Protein AF-A0A9W4VS08-F1 (afdb_monomer)

Mean predicted aligned error: 12.6 Å

Foldseek 3Di:
DFLFAWAFFDLQQFEIEWRLCVVQVLVVFAFQQVLQAEEEEEEQAAAPVQPQAPVVLEEEDAAPQRGDNNHGLFWLSNQLVFQQERAPDGHGYAHSRHRHRYYGHRQHHVVGGRHPDDVLVSLVVCVVVVHQEYFELDWDQDDDPSNLVSLVVSQVVQHAYEYEQWFQQEQRGTPPQQRLSYAYEFEDASNQHGDSRTHQHAQWDDDDPPTDGDLSRFHAAYTHFAFTKGFTHFLPDKAKWKDFPNHTFDKGWEDAFDKDKAFEDEPEQQQAADLVQARHEYEHEPDDDAPLSSLVSSVVSNHQEYEYEYPDADWDDHYNDPPRPHHHTYIIHGNVCSVVRNPTTMMIMGIGTDRMGTGGGSSSRRSNLRSLLSSLCSLQVVAGNVLSSVLQLLQADDDDPQAAHSRGGSHYGHSVSSSVQCVVQNSCSPPPPDDHPRPDDFAKAKDWDWDDDPQKIKIKMFIDRAPAQWKFKDKPNHTPDIGGPPRIDMDIDPDNDWDKIWMKIAHPPDPPRIHDIDIDTD

Structure (mmCIF, N/CA/C/O backbone):
data_AF-A0A9W4VS08-F1
#
_entry.id   AF-A0A9W4VS08-F1
#
loop_
_atom_site.group_PDB
_atom_site.id
_atom_site.type_symbol
_atom_site.label_atom_id
_atom_site.label_alt_id
_atom_site.label_comp_id
_atom_site.label_asym_id
_atom_site.label_entity_id
_atom_site.label_seq_id
_atom_site.pdbx_PDB_ins_code
_atom_site.Cartn_x
_atom_site.Cartn_y
_atom_site.Cartn_z
_atom_site.occupancy
_atom_site.B_iso_or_equiv
_atom_site.auth_seq_id
_atom_site.auth_comp_id
_atom_site.auth_asym_id
_atom_site.auth_atom_id
_atom_site.pdbx_PDB_model_num
ATOM 1 N N . MET A 1 1 ? -21.863 3.781 1.603 1.00 60.03 1 MET A N 1
ATOM 2 C CA . MET A 1 1 ? -21.150 2.502 1.365 1.00 60.03 1 MET A CA 1
ATOM 3 C C . MET A 1 1 ? -20.164 2.673 0.232 1.00 60.03 1 MET A C 1
ATOM 5 O O . MET A 1 1 ? -20.577 3.077 -0.853 1.00 60.03 1 MET A O 1
ATOM 9 N N . SER A 1 2 ? -18.890 2.411 0.512 1.00 78.00 2 SER A N 1
ATOM 10 C CA . SER A 1 2 ? -17.840 2.399 -0.500 1.00 78.00 2 SER A CA 1
ATOM 11 C C . SER A 1 2 ? -17.937 1.180 -1.417 1.00 78.00 2 SER A C 1
ATOM 13 O O . SER A 1 2 ? -18.624 0.212 -1.081 1.00 78.00 2 SER A O 1
ATOM 15 N N . LEU A 1 3 ? -17.267 1.229 -2.576 1.00 88.44 3 LEU A N 1
ATOM 16 C CA . LEU A 1 3 ? -17.228 0.095 -3.513 1.00 88.44 3 LEU A CA 1
ATOM 17 C C . LEU A 1 3 ? -16.500 -1.115 -2.915 1.00 88.44 3 LEU A C 1
ATOM 19 O O . LEU A 1 3 ? -16.942 -2.245 -3.107 1.00 88.44 3 LEU A O 1
ATOM 23 N N . PHE A 1 4 ? -15.428 -0.865 -2.163 1.00 93.38 4 PHE A N 1
ATOM 24 C CA . PHE A 1 4 ? -14.648 -1.871 -1.446 1.00 93.38 4 PHE A CA 1
ATOM 25 C C . PHE A 1 4 ? -14.552 -1.502 0.037 1.00 93.38 4 PHE A C 1
ATOM 27 O O . PHE A 1 4 ? -14.602 -0.326 0.398 1.00 93.38 4 PHE A O 1
ATOM 34 N N . ASN A 1 5 ? -14.461 -2.506 0.905 1.00 90.19 5 ASN A N 1
ATOM 35 C CA . ASN A 1 5 ? -14.349 -2.338 2.353 1.00 90.19 5 ASN A CA 1
ATOM 36 C C . ASN A 1 5 ? -13.369 -3.383 2.887 1.00 90.19 5 ASN A C 1
ATOM 38 O O . ASN A 1 5 ? -13.248 -4.454 2.291 1.00 90.19 5 ASN A O 1
ATOM 42 N N . ASP A 1 6 ? -12.705 -3.067 3.995 1.00 91.56 6 ASP A N 1
ATOM 43 C CA . ASP A 1 6 ? -11.982 -4.069 4.774 1.00 91.56 6 ASP A CA 1
ATOM 44 C C . ASP A 1 6 ? -12.975 -5.092 5.342 1.00 91.56 6 ASP A C 1
ATOM 46 O O . ASP A 1 6 ? -14.155 -4.776 5.562 1.00 91.56 6 ASP A O 1
ATOM 50 N N . ASP A 1 7 ? -12.500 -6.302 5.633 1.00 92.56 7 ASP A N 1
ATOM 51 C CA . ASP A 1 7 ? -13.274 -7.224 6.459 1.00 92.56 7 ASP A CA 1
ATOM 52 C C . ASP A 1 7 ? -13.572 -6.581 7.823 1.00 92.56 7 ASP A C 1
ATOM 54 O O . ASP A 1 7 ? -12.750 -5.885 8.419 1.00 92.56 7 ASP A O 1
ATOM 58 N N . VAL A 1 8 ? -14.767 -6.824 8.355 1.00 84.88 8 VAL A N 1
ATOM 59 C CA . VAL A 1 8 ? -15.157 -6.246 9.644 1.00 84.88 8 VAL A CA 1
ATOM 60 C C . VAL A 1 8 ? -14.539 -7.054 10.786 1.00 84.88 8 VAL A C 1
ATOM 62 O O . VAL A 1 8 ? -14.750 -8.266 10.882 1.00 84.88 8 VAL A O 1
ATOM 65 N N . GLY A 1 9 ? -13.848 -6.386 11.714 1.00 83.31 9 GLY A N 1
ATOM 66 C CA . GLY A 1 9 ? -13.421 -6.989 12.977 1.00 83.31 9 GLY A CA 1
ATOM 67 C C . GLY A 1 9 ? -12.173 -6.373 13.602 1.00 83.31 9 GLY A C 1
ATOM 68 O O . GLY A 1 9 ? -11.924 -5.182 13.464 1.00 83.31 9 GLY A O 1
ATOM 69 N N . ASP A 1 10 ? -11.427 -7.194 14.347 1.00 82.50 10 ASP A N 1
ATOM 70 C CA . ASP A 1 10 ? -10.246 -6.794 15.120 1.00 82.50 10 ASP A CA 1
ATOM 71 C C . ASP A 1 10 ? -9.014 -7.584 14.657 1.00 82.50 10 ASP A C 1
ATOM 73 O O . ASP A 1 10 ? -8.906 -8.782 14.938 1.00 82.50 10 ASP A O 1
ATOM 77 N N . ALA A 1 11 ? -8.081 -6.910 13.979 1.00 88.50 11 ALA A N 1
ATOM 78 C CA . ALA A 1 11 ? -6.845 -7.509 13.467 1.00 88.50 11 ALA A CA 1
ATOM 79 C C . ALA A 1 11 ? -5.962 -8.111 14.584 1.00 88.50 11 ALA A C 1
ATOM 81 O O . ALA A 1 11 ? -5.184 -9.034 14.353 1.00 88.50 11 ALA A O 1
ATOM 82 N N . MET A 1 12 ? -6.123 -7.670 15.837 1.00 87.44 12 MET A N 1
ATOM 83 C CA . MET A 1 12 ? -5.418 -8.269 16.977 1.00 87.44 12 MET A CA 1
ATOM 84 C C . MET A 1 12 ? -5.967 -9.651 17.373 1.00 87.44 12 MET A C 1
ATOM 86 O O . MET A 1 12 ? -5.356 -10.335 18.194 1.00 87.44 12 MET A O 1
ATOM 90 N N . GLN A 1 13 ? -7.126 -10.061 16.846 1.00 87.31 13 GLN A N 1
ATOM 91 C CA . GLN A 1 13 ? -7.829 -11.289 17.250 1.00 87.31 13 GLN A CA 1
ATOM 92 C C . GLN A 1 13 ? -8.121 -12.245 16.094 1.00 87.31 13 GLN A C 1
ATOM 94 O O . GLN A 1 13 ? -8.265 -13.446 16.322 1.00 87.31 13 GLN A O 1
ATOM 99 N N . GLN A 1 14 ? -8.243 -11.721 14.879 1.00 91.88 14 GLN A N 1
ATOM 100 C CA . GLN A 1 14 ? -8.526 -12.484 13.671 1.00 91.88 14 GLN A CA 1
ATOM 101 C C . GLN A 1 14 ? -7.881 -11.805 12.469 1.00 91.88 14 GLN A C 1
ATOM 103 O O . GLN A 1 14 ? -7.482 -10.648 12.553 1.00 91.88 14 GLN A O 1
ATOM 108 N N . GLN A 1 15 ? -7.825 -12.512 11.350 1.00 96.50 15 GLN A N 1
ATOM 109 C CA . GLN A 1 15 ? -7.377 -11.929 10.097 1.00 96.50 15 GLN A CA 1
ATOM 110 C C . GLN A 1 15 ? -8.439 -11.013 9.494 1.00 96.50 15 GLN A C 1
ATOM 112 O O . GLN A 1 15 ? -9.622 -11.358 9.459 1.00 96.50 15 GLN A O 1
ATOM 117 N N . ILE A 1 16 ? -7.988 -9.861 9.014 1.00 95.75 16 ILE A N 1
ATOM 118 C CA . ILE A 1 16 ? -8.778 -8.859 8.312 1.00 95.75 16 ILE A CA 1
ATOM 119 C C . ILE A 1 16 ? -8.177 -8.668 6.927 1.00 95.75 16 ILE A C 1
ATOM 121 O O . ILE A 1 16 ? -7.007 -8.308 6.803 1.00 95.75 16 ILE A O 1
ATOM 125 N N . THR A 1 17 ? -8.970 -8.875 5.879 1.00 97.88 17 THR A N 1
ATOM 126 C CA . THR A 1 17 ? -8.552 -8.563 4.510 1.00 97.88 17 THR A CA 1
ATOM 127 C C . THR A 1 17 ? -8.746 -7.071 4.239 1.00 97.88 17 THR A C 1
ATOM 129 O O . THR A 1 17 ? -9.891 -6.611 4.271 1.00 97.88 17 THR A O 1
ATOM 132 N N . PRO A 1 18 ? -7.682 -6.288 3.967 1.00 97.69 18 PRO A N 1
ATOM 133 C CA . PRO A 1 18 ? -7.829 -4.878 3.616 1.00 97.69 18 PRO A CA 1
ATOM 134 C C . PRO A 1 18 ? -8.528 -4.699 2.260 1.00 97.69 18 PRO A C 1
ATOM 136 O O . PRO A 1 18 ? -8.316 -5.483 1.334 1.00 97.69 18 PRO A O 1
ATOM 139 N N . TYR A 1 19 ? -9.290 -3.619 2.084 1.00 97.50 19 TYR A N 1
ATOM 140 C CA . TYR A 1 19 ? -10.100 -3.354 0.889 1.00 97.50 19 TYR A CA 1
ATOM 141 C C . TYR A 1 19 ? -9.276 -3.385 -0.400 1.00 97.50 19 TYR A C 1
ATOM 143 O O . TYR A 1 19 ? -9.783 -3.759 -1.458 1.00 97.50 19 TYR A O 1
ATOM 151 N N . ALA A 1 20 ? -8.010 -2.964 -0.318 1.00 97.62 20 ALA A N 1
ATOM 152 C CA . ALA A 1 20 ? -7.111 -2.864 -1.457 1.00 97.62 20 ALA A CA 1
ATOM 153 C C . ALA A 1 20 ? -6.804 -4.244 -2.065 1.00 97.62 20 ALA A C 1
ATOM 155 O O . ALA A 1 20 ? -6.553 -4.323 -3.267 1.00 97.62 20 ALA A O 1
ATOM 156 N N . VAL A 1 21 ? -6.894 -5.325 -1.278 1.00 98.69 21 VAL A N 1
ATOM 157 C CA . VAL A 1 21 ? -6.767 -6.713 -1.751 1.00 98.69 21 VAL A CA 1
ATOM 158 C C . VAL A 1 21 ? -7.914 -7.041 -2.709 1.00 98.69 21 VAL A C 1
ATOM 160 O O . VAL A 1 21 ? -7.668 -7.420 -3.853 1.00 98.69 21 VAL A O 1
ATOM 163 N N . TYR A 1 22 ? -9.159 -6.780 -2.297 1.00 98.50 22 TYR A N 1
ATOM 164 C CA . TYR A 1 22 ? -10.343 -6.976 -3.141 1.00 98.50 22 TYR A CA 1
ATOM 165 C C . TYR A 1 22 ? -10.360 -6.031 -4.347 1.00 98.50 22 TYR A C 1
ATOM 167 O O . TYR A 1 22 ? -10.652 -6.435 -5.474 1.00 98.50 22 TYR A O 1
ATOM 175 N N . GLN A 1 23 ? -10.026 -4.754 -4.129 1.00 98.50 23 GLN A N 1
ATOM 176 C CA . GLN A 1 23 ? -9.998 -3.748 -5.188 1.00 98.50 23 GLN A CA 1
ATOM 177 C C . GLN A 1 23 ? -9.022 -4.137 -6.296 1.00 98.50 23 GLN A C 1
ATOM 179 O O . GLN A 1 23 ? -9.321 -3.908 -7.464 1.00 98.50 23 GLN A O 1
ATOM 184 N N . SER A 1 24 ? -7.876 -4.719 -5.956 1.00 98.62 24 SER A N 1
ATOM 185 C CA . SER A 1 24 ? -6.858 -5.127 -6.925 1.00 98.62 24 SER A CA 1
ATOM 186 C C . SER A 1 24 ? -6.995 -6.578 -7.393 1.00 98.62 24 SER A C 1
ATOM 188 O O . SER A 1 24 ? -6.150 -7.032 -8.156 1.00 98.62 24 SER A O 1
ATOM 190 N N . GLN A 1 25 ? -8.060 -7.294 -7.003 1.00 98.69 25 GLN A N 1
ATOM 191 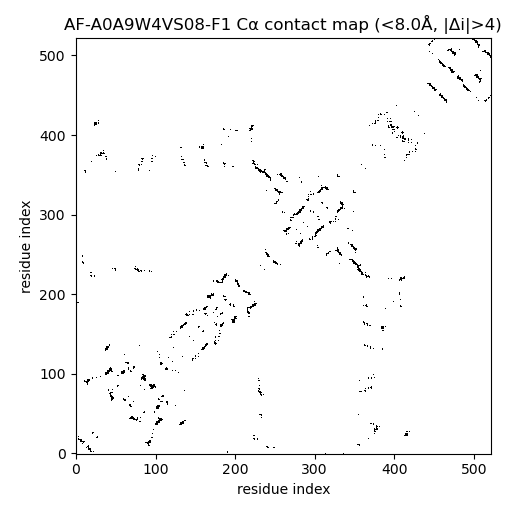C CA . GLN A 1 25 ? -8.285 -8.715 -7.322 1.00 98.69 25 GLN A CA 1
ATOM 192 C C . GLN A 1 25 ? -7.148 -9.644 -6.851 1.00 98.69 25 GLN A C 1
ATOM 194 O O . GLN A 1 25 ? -6.909 -10.697 -7.444 1.00 98.69 25 GLN A O 1
ATOM 199 N N . VAL A 1 26 ? -6.411 -9.259 -5.809 1.00 98.69 26 VAL A N 1
ATOM 200 C CA . VAL A 1 26 ? -5.336 -10.089 -5.245 1.00 98.69 26 VAL A CA 1
ATOM 201 C C . VAL A 1 26 ? -5.892 -11.379 -4.650 1.00 98.69 26 VAL A C 1
ATOM 203 O O . VAL A 1 26 ? -5.284 -12.433 -4.797 1.00 98.69 26 VAL A O 1
ATOM 206 N N . ASP A 1 27 ? -7.089 -11.326 -4.065 1.00 98.25 27 ASP A N 1
ATOM 207 C CA . ASP A 1 27 ? -7.815 -12.470 -3.502 1.00 98.25 27 ASP A CA 1
ATOM 208 C C . ASP A 1 27 ? -8.163 -13.563 -4.534 1.00 98.25 27 ASP A C 1
ATOM 210 O O . ASP A 1 27 ? -8.612 -14.651 -4.171 1.00 98.25 27 ASP A O 1
ATOM 214 N N . GLN A 1 28 ? -7.948 -13.294 -5.824 1.00 98.44 28 GLN A N 1
ATOM 215 C CA . GLN A 1 28 ? -8.255 -14.199 -6.932 1.00 98.44 28 GLN A CA 1
ATOM 216 C C . GLN A 1 28 ? -7.013 -14.895 -7.507 1.00 98.44 28 GLN A C 1
ATOM 218 O O . GLN A 1 28 ? -7.155 -15.772 -8.360 1.00 98.44 28 GLN A O 1
ATOM 223 N N . VAL A 1 29 ? -5.808 -14.551 -7.037 1.00 98.00 29 VAL A N 1
ATOM 224 C CA . VAL A 1 29 ? -4.538 -15.148 -7.478 1.00 98.00 29 VAL A CA 1
ATOM 225 C C . VAL A 1 29 ? -3.816 -15.745 -6.276 1.00 98.00 29 VAL A C 1
ATOM 227 O O . VAL A 1 29 ? -3.677 -15.120 -5.231 1.00 98.00 29 VAL A O 1
ATOM 230 N N . THR A 1 30 ? -3.337 -16.981 -6.408 1.00 97.62 30 THR A N 1
ATOM 231 C CA . THR A 1 30 ? -2.544 -17.623 -5.350 1.00 97.62 30 THR A CA 1
ATOM 232 C C . THR A 1 30 ? -1.070 -17.262 -5.505 1.00 97.62 30 THR A C 1
ATOM 234 O O . THR A 1 30 ? -0.529 -17.344 -6.605 1.00 97.62 30 THR A O 1
ATOM 237 N N . PHE A 1 31 ? -0.410 -16.906 -4.403 1.00 98.12 31 PHE A N 1
ATOM 238 C CA . PHE A 1 31 ? 1.036 -16.685 -4.377 1.00 98.12 31 PHE A CA 1
ATOM 239 C C . PHE A 1 31 ? 1.806 -18.011 -4.395 1.00 98.12 31 PHE A C 1
ATOM 241 O O . PHE A 1 31 ? 1.616 -18.849 -3.509 1.00 98.12 31 PHE A O 1
ATOM 248 N N . ASP A 1 32 ? 2.719 -18.194 -5.355 1.00 97.50 32 ASP A N 1
ATOM 249 C CA . ASP A 1 32 ? 3.652 -19.324 -5.333 1.00 97.50 32 ASP A CA 1
ATOM 250 C C . ASP A 1 32 ? 4.891 -18.992 -4.493 1.00 97.50 32 ASP A C 1
ATOM 252 O O . ASP A 1 32 ? 5.903 -18.471 -4.972 1.00 97.50 32 ASP A O 1
ATOM 256 N N . ALA A 1 33 ? 4.846 -19.373 -3.216 1.00 94.00 33 ALA A N 1
ATOM 257 C CA . ALA A 1 33 ? 5.967 -19.211 -2.293 1.00 94.00 33 ALA A CA 1
ATOM 258 C C . ALA A 1 33 ? 7.251 -19.960 -2.724 1.00 94.00 33 ALA A C 1
ATOM 260 O O . ALA A 1 33 ? 8.330 -19.668 -2.205 1.00 94.00 33 ALA A O 1
ATOM 261 N N . ASN A 1 34 ? 7.172 -20.914 -3.664 1.00 95.19 34 ASN A N 1
ATOM 262 C CA . ASN A 1 34 ? 8.332 -21.661 -4.163 1.00 95.19 34 ASN A CA 1
ATOM 263 C C . ASN A 1 34 ? 9.022 -20.984 -5.354 1.00 95.19 34 ASN A C 1
ATOM 265 O O . ASN A 1 34 ? 10.136 -21.381 -5.701 1.00 95.19 34 ASN A O 1
ATOM 269 N N . ALA A 1 35 ? 8.410 -19.957 -5.950 1.00 96.06 35 ALA A N 1
ATOM 270 C CA . ALA A 1 35 ? 8.969 -19.225 -7.086 1.00 96.06 35 ALA A CA 1
ATOM 271 C C . ALA A 1 35 ? 10.207 -18.384 -6.719 1.00 96.06 35 ALA A C 1
ATOM 273 O O . ALA A 1 35 ? 10.909 -17.880 -7.593 1.00 96.06 35 ALA A O 1
ATOM 274 N N . GLY A 1 36 ? 10.495 -18.230 -5.421 1.00 95.12 36 GLY A N 1
ATOM 275 C CA . GLY A 1 36 ? 11.687 -17.536 -4.936 1.00 95.12 36 GLY A CA 1
ATOM 276 C C . GLY A 1 36 ? 11.637 -16.017 -5.100 1.00 95.12 36 GLY A C 1
ATOM 277 O O . GLY A 1 36 ? 12.691 -15.384 -5.077 1.00 95.12 36 GLY A O 1
ATOM 278 N N . MET A 1 37 ? 10.439 -15.438 -5.249 1.00 98.25 37 MET A N 1
ATOM 279 C CA . MET A 1 37 ? 10.257 -13.988 -5.327 1.00 98.25 37 MET A CA 1
ATOM 280 C C . MET A 1 37 ? 10.727 -13.304 -4.045 1.00 98.25 37 MET A C 1
ATOM 282 O O . MET A 1 37 ? 10.382 -13.723 -2.936 1.00 98.25 37 MET A O 1
ATOM 286 N N . LYS A 1 38 ? 11.503 -12.229 -4.207 1.00 98.75 38 LYS A N 1
ATOM 287 C CA . LYS A 1 38 ? 11.996 -11.405 -3.104 1.00 98.75 38 LYS A CA 1
ATOM 288 C C . LYS A 1 38 ? 11.805 -9.916 -3.372 1.00 98.75 38 LYS A C 1
ATOM 290 O O . LYS A 1 38 ? 12.261 -9.400 -4.395 1.00 98.75 38 LYS A O 1
ATOM 295 N N . VAL A 1 39 ? 11.211 -9.219 -2.405 1.00 98.94 39 VAL A N 1
ATOM 296 C CA . VAL A 1 39 ? 11.012 -7.764 -2.435 1.00 98.94 39 VAL A CA 1
ATOM 297 C C . VAL A 1 39 ? 11.996 -7.080 -1.487 1.00 98.94 39 VAL A C 1
ATOM 299 O O . VAL A 1 39 ? 12.023 -7.352 -0.290 1.00 98.94 39 VAL A O 1
ATOM 302 N N . CYS A 1 40 ? 12.820 -6.179 -2.008 1.00 98.88 40 CYS A N 1
ATOM 303 C CA . CYS A 1 40 ? 13.625 -5.286 -1.190 1.00 98.88 40 CYS A CA 1
ATOM 304 C C . CYS A 1 40 ? 12.812 -4.044 -0.817 1.00 98.88 40 CYS A C 1
ATOM 306 O O . CYS A 1 40 ? 12.297 -3.362 -1.703 1.00 98.88 40 CYS A O 1
ATOM 308 N N . VAL A 1 41 ? 12.715 -3.738 0.474 1.00 98.81 41 VAL A N 1
ATOM 309 C CA . VAL A 1 41 ? 11.967 -2.589 0.999 1.00 98.81 41 VAL A CA 1
ATOM 310 C C . VAL A 1 41 ? 12.961 -1.565 1.531 1.00 98.81 41 VAL A C 1
ATOM 312 O O . VAL A 1 41 ? 13.648 -1.821 2.522 1.00 98.81 41 VAL A O 1
ATOM 315 N N . ILE A 1 42 ? 13.048 -0.412 0.867 1.00 98.31 42 ILE A N 1
ATOM 316 C CA . ILE A 1 42 ? 13.908 0.704 1.279 1.00 98.31 42 ILE A CA 1
ATOM 317 C C . ILE A 1 42 ? 13.033 1.731 2.004 1.00 98.31 42 ILE A C 1
ATOM 319 O O . ILE A 1 42 ? 12.321 2.500 1.359 1.00 98.31 42 ILE A O 1
ATOM 323 N N . ASP A 1 43 ? 13.057 1.731 3.339 1.00 97.69 43 ASP A N 1
ATOM 324 C CA . ASP A 1 43 ? 12.117 2.522 4.150 1.00 97.69 43 ASP A CA 1
ATOM 325 C C . ASP A 1 43 ? 12.648 2.809 5.578 1.00 97.69 43 ASP A C 1
ATOM 327 O O . ASP A 1 43 ? 13.855 2.910 5.793 1.00 97.69 43 ASP A O 1
ATOM 331 N N . SER A 1 44 ? 11.783 2.972 6.579 1.00 96.31 44 SER A N 1
ATOM 332 C CA . SER A 1 44 ? 12.117 3.245 7.979 1.00 96.31 44 SER A CA 1
ATOM 333 C C . SER A 1 44 ? 12.355 1.984 8.812 1.00 96.31 44 SER A C 1
ATOM 335 O O . SER A 1 44 ? 12.329 2.054 10.036 1.00 96.31 44 SER A O 1
ATOM 337 N N . GLY A 1 45 ? 12.620 0.836 8.187 1.00 96.25 45 GLY A N 1
ATOM 338 C CA . GLY A 1 45 ? 12.841 -0.434 8.886 1.00 96.25 45 GLY A CA 1
ATOM 339 C C . GLY A 1 45 ? 11.544 -1.160 9.244 1.00 96.25 45 GLY A C 1
ATOM 340 O O . GLY A 1 45 ? 10.443 -0.662 9.006 1.00 96.25 45 GLY A O 1
ATOM 341 N N . LEU A 1 46 ? 11.687 -2.357 9.808 1.00 97.25 46 LEU A N 1
ATOM 342 C CA . LEU A 1 46 ? 10.585 -3.274 10.092 1.00 97.25 46 LEU A CA 1
ATOM 343 C C . LEU A 1 46 ? 10.612 -3.697 11.560 1.00 97.25 46 LEU A C 1
ATOM 345 O O . LEU A 1 46 ? 11.633 -4.187 12.017 1.00 97.25 46 LEU A O 1
ATOM 349 N N . ASP A 1 47 ? 9.514 -3.540 12.295 1.00 95.56 47 ASP A N 1
ATOM 350 C CA . ASP A 1 47 ? 9.458 -3.936 13.704 1.00 95.56 47 ASP A CA 1
ATOM 351 C C . ASP A 1 47 ? 9.492 -5.463 13.891 1.00 95.56 47 ASP A C 1
ATOM 353 O O . ASP A 1 47 ? 8.502 -6.144 13.626 1.00 95.56 47 ASP A O 1
ATOM 357 N N . SER A 1 48 ? 10.609 -5.984 14.418 1.00 94.75 48 SER A N 1
ATOM 358 C CA . SER A 1 48 ? 10.800 -7.405 14.771 1.00 94.75 48 SER A CA 1
ATOM 359 C C . SER A 1 48 ? 9.790 -8.009 15.738 1.00 94.75 48 SER A C 1
ATOM 361 O O . SER A 1 48 ? 9.690 -9.234 15.822 1.00 94.75 48 SER A O 1
ATOM 363 N N . SER A 1 49 ? 9.058 -7.181 16.478 1.00 92.12 49 SER A N 1
ATOM 364 C CA . SER A 1 49 ? 8.053 -7.663 17.420 1.00 92.12 49 SER A CA 1
ATOM 365 C C . SER A 1 49 ? 6.698 -7.967 16.779 1.00 92.12 49 SER A C 1
ATOM 367 O O . SER A 1 49 ? 5.904 -8.680 17.394 1.00 92.12 49 SER A O 1
ATOM 369 N N . ASN A 1 50 ? 6.439 -7.490 15.554 1.00 92.50 50 ASN A N 1
ATOM 370 C CA . ASN A 1 50 ? 5.153 -7.704 14.898 1.00 92.50 50 ASN A CA 1
ATOM 371 C C . ASN A 1 50 ? 4.973 -9.198 14.522 1.00 92.50 50 ASN A C 1
ATOM 373 O O . ASN A 1 50 ? 5.837 -9.773 13.840 1.00 92.50 50 ASN A O 1
ATOM 377 N N . PRO A 1 51 ? 3.883 -9.852 14.973 1.00 92.38 51 PRO A N 1
ATOM 378 C CA . PRO A 1 51 ? 3.692 -11.293 14.810 1.00 92.38 51 PRO A CA 1
ATOM 379 C C . PRO A 1 51 ? 3.242 -11.702 13.403 1.00 92.38 51 PRO A C 1
ATOM 381 O O . PRO A 1 51 ? 3.241 -12.895 13.104 1.00 92.38 51 PRO A O 1
ATOM 384 N N . ASP A 1 52 ? 2.872 -10.748 12.547 1.00 96.62 52 ASP A N 1
ATOM 385 C CA . ASP A 1 52 ? 2.170 -11.016 11.291 1.00 96.62 52 ASP A CA 1
ATOM 386 C C . ASP A 1 52 ? 3.096 -11.366 10.112 1.00 96.62 52 ASP A C 1
ATOM 388 O O . ASP A 1 52 ? 2.682 -11.465 8.960 1.00 96.62 52 ASP A O 1
ATOM 392 N N . PHE A 1 53 ? 4.386 -11.575 10.385 1.00 97.31 53 PHE A N 1
ATOM 393 C CA . PHE A 1 53 ? 5.402 -11.863 9.375 1.00 97.31 53 PHE A CA 1
ATOM 394 C C . PHE A 1 53 ? 6.002 -13.265 9.515 1.00 97.31 53 PHE A C 1
ATOM 396 O O . PHE A 1 53 ? 6.282 -13.757 10.611 1.00 97.31 53 PHE A O 1
ATOM 403 N N . ILE A 1 54 ? 6.336 -13.883 8.376 1.00 96.50 54 ILE A N 1
ATOM 404 C CA . ILE A 1 54 ? 7.179 -15.088 8.333 1.00 96.50 54 ILE A CA 1
ATOM 405 C C . ILE A 1 54 ? 8.648 -14.664 8.445 1.00 96.50 54 ILE A C 1
ATOM 407 O O . ILE A 1 54 ? 9.377 -14.592 7.456 1.00 96.50 54 ILE A O 1
ATOM 411 N N . TRP A 1 55 ? 9.106 -14.398 9.668 1.00 96.75 55 TRP A N 1
ATOM 412 C CA . TRP A 1 55 ? 10.451 -13.871 9.946 1.00 96.75 55 TRP A CA 1
ATOM 413 C C . TRP A 1 55 ? 11.611 -14.689 9.360 1.00 96.75 55 TRP A C 1
ATOM 415 O O . TRP A 1 55 ? 12.659 -14.131 9.049 1.00 96.75 55 TRP A O 1
ATOM 425 N N . GLY A 1 56 ? 11.428 -15.996 9.145 1.00 96.88 56 GLY A N 1
ATOM 426 C CA . GLY A 1 56 ? 12.427 -16.848 8.486 1.00 96.88 56 GLY A CA 1
ATOM 427 C C . GLY A 1 56 ? 12.721 -16.476 7.025 1.00 96.88 56 GLY A C 1
ATOM 428 O O . GLY A 1 56 ? 13.779 -16.842 6.516 1.00 96.88 56 GLY A O 1
ATOM 429 N N . ASN A 1 57 ? 11.822 -15.733 6.372 1.00 96.44 57 ASN A N 1
ATOM 430 C CA . ASN A 1 57 ? 11.947 -15.291 4.981 1.00 96.44 57 ASN A CA 1
ATOM 431 C C . ASN A 1 57 ? 12.459 -13.845 4.856 1.00 96.44 57 ASN A C 1
ATOM 433 O O . ASN A 1 57 ? 12.607 -13.344 3.738 1.00 96.44 57 ASN A O 1
ATOM 437 N N . ILE A 1 58 ? 12.714 -13.162 5.977 1.00 98.56 58 ILE A N 1
ATOM 438 C CA . ILE A 1 58 ? 13.069 -11.742 6.001 1.00 98.56 58 ILE A CA 1
ATOM 439 C C . ILE A 1 58 ? 14.528 -11.577 6.417 1.00 98.56 58 ILE A C 1
ATOM 441 O O . ILE A 1 58 ? 15.010 -12.156 7.388 1.00 98.56 58 ILE A O 1
ATOM 445 N N . THR A 1 59 ? 15.239 -10.756 5.657 1.00 98.69 59 THR A N 1
ATOM 446 C CA . THR A 1 59 ? 16.630 -10.371 5.912 1.00 98.69 59 THR A CA 1
ATOM 447 C C . THR A 1 59 ? 16.759 -8.853 5.833 1.00 98.69 59 THR A C 1
ATOM 449 O O . THR A 1 59 ? 15.799 -8.168 5.490 1.00 98.69 59 THR A O 1
ATOM 452 N N . GLY A 1 60 ? 17.936 -8.309 6.118 1.00 98.12 60 GLY A N 1
ATOM 453 C CA . GLY A 1 60 ? 18.206 -6.888 5.932 1.00 98.12 60 GLY A CA 1
ATOM 454 C C . GLY A 1 60 ? 19.639 -6.530 6.293 1.00 98.12 60 GLY A C 1
ATOM 455 O O . GLY A 1 60 ? 20.362 -7.345 6.878 1.00 98.12 60 GLY A O 1
ATOM 456 N N . ASP A 1 61 ? 20.020 -5.301 5.964 1.00 97.81 61 ASP A N 1
ATOM 457 C CA . ASP A 1 61 ? 21.332 -4.736 6.262 1.00 97.81 61 ASP A CA 1
ATOM 458 C C . ASP A 1 61 ? 21.225 -3.647 7.331 1.00 97.81 61 ASP A C 1
ATOM 460 O O . ASP A 1 61 ? 20.431 -2.710 7.229 1.00 97.81 61 ASP A O 1
ATOM 464 N N . ASN A 1 62 ? 22.056 -3.763 8.366 1.00 95.75 62 ASN A N 1
ATOM 465 C CA . ASN A 1 62 ? 22.192 -2.725 9.382 1.00 95.75 62 ASN A CA 1
ATOM 466 C C . ASN A 1 62 ? 23.038 -1.570 8.842 1.00 95.75 62 ASN A C 1
ATOM 468 O O . ASN A 1 62 ? 24.036 -1.794 8.156 1.00 95.75 62 ASN A O 1
ATOM 472 N N . ASP A 1 63 ? 22.714 -0.348 9.249 1.00 95.00 63 ASP A N 1
ATOM 473 C CA . ASP A 1 63 ? 23.500 0.836 8.914 1.00 95.00 63 ASP A CA 1
ATOM 474 C C . ASP A 1 63 ? 23.879 1.620 10.170 1.00 95.00 63 ASP A C 1
ATOM 476 O O . ASP A 1 63 ? 23.151 1.683 11.158 1.00 95.00 63 ASP A O 1
ATOM 480 N N . SER A 1 64 ? 25.051 2.248 10.139 1.00 91.75 64 SER A N 1
ATOM 481 C CA . SER A 1 64 ? 25.544 3.029 11.278 1.00 91.75 64 SER A CA 1
ATOM 482 C C . SER A 1 64 ? 24.710 4.282 11.573 1.00 91.75 64 SER A C 1
ATOM 484 O O . SER A 1 64 ? 24.726 4.759 12.707 1.00 91.75 64 SER A O 1
ATOM 486 N N . GLY A 1 65 ? 23.994 4.812 10.576 1.00 89.62 65 GLY A N 1
ATOM 487 C CA . GLY A 1 65 ? 23.136 5.984 10.709 1.00 89.62 65 GLY A CA 1
ATOM 488 C C . GLY A 1 65 ? 21.693 5.662 11.113 1.00 89.62 65 GLY A C 1
ATOM 489 O O . GLY A 1 65 ? 21.032 6.501 11.727 1.00 89.62 65 GLY A O 1
ATOM 490 N N . THR A 1 66 ? 21.207 4.445 10.843 1.00 91.56 66 THR A N 1
ATOM 491 C CA . THR A 1 66 ? 19.816 4.033 11.139 1.00 91.56 66 THR A CA 1
ATOM 492 C C . THR A 1 66 ? 19.667 2.856 12.106 1.00 91.56 66 THR A C 1
ATOM 494 O O . THR A 1 66 ? 18.556 2.537 12.539 1.00 91.56 66 THR A O 1
ATOM 497 N N . GLY A 1 67 ? 20.777 2.252 12.530 1.00 94.00 67 GLY A N 1
ATOM 498 C CA . GLY A 1 67 ? 20.786 1.136 13.468 1.00 94.00 67 GLY A CA 1
ATOM 499 C C . GLY A 1 67 ? 20.416 -0.183 12.797 1.00 94.00 67 GLY A C 1
ATOM 500 O O . GLY A 1 67 ? 20.823 -0.456 11.665 1.00 94.00 67 GLY A O 1
ATOM 501 N N . ASN A 1 68 ? 19.682 -1.035 13.519 1.00 96.94 68 ASN A N 1
ATOM 502 C CA . ASN A 1 68 ? 19.274 -2.318 12.964 1.00 96.94 68 ASN A CA 1
ATOM 503 C C . ASN A 1 68 ? 18.098 -2.161 11.995 1.00 96.94 68 ASN A C 1
ATOM 505 O O . ASN A 1 68 ? 17.185 -1.371 12.242 1.00 96.94 68 ASN A O 1
ATOM 509 N N . TRP A 1 69 ? 18.080 -2.961 10.927 1.00 97.00 69 TRP A N 1
ATOM 510 C CA . TRP A 1 69 ? 16.972 -2.969 9.959 1.00 97.00 69 TRP A CA 1
ATOM 511 C C . TRP A 1 69 ? 15.648 -3.467 10.560 1.00 97.00 69 TRP A C 1
ATOM 513 O O . TRP A 1 69 ? 14.576 -3.087 10.089 1.00 97.00 69 TRP A O 1
ATOM 523 N N . PHE A 1 70 ? 15.742 -4.302 11.599 1.00 95.56 70 PHE A N 1
ATOM 524 C CA . PHE A 1 70 ? 14.623 -4.925 12.311 1.00 95.56 70 PHE A CA 1
ATOM 525 C C . PHE A 1 70 ? 14.146 -4.123 13.543 1.00 95.56 70 PHE A C 1
ATOM 527 O O . PHE A 1 70 ? 13.298 -4.584 14.315 1.00 95.56 70 PHE A O 1
ATOM 534 N N . ASP A 1 71 ? 14.718 -2.932 13.739 1.00 92.94 71 ASP A N 1
ATOM 535 C CA . ASP A 1 71 ? 14.196 -1.923 14.653 1.00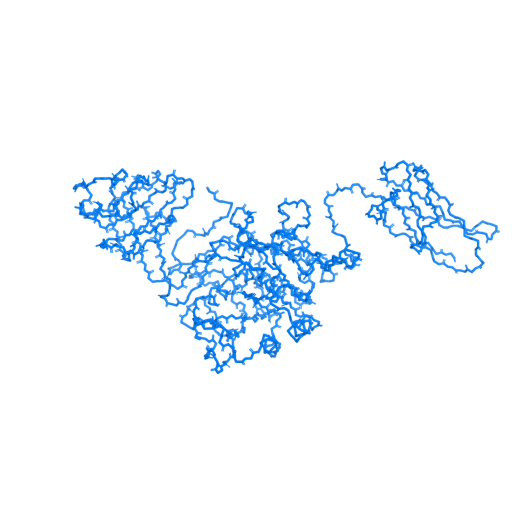 92.94 71 ASP A CA 1
ATOM 536 C C . ASP A 1 71 ? 13.415 -0.904 13.823 1.00 92.94 71 ASP A C 1
ATOM 538 O O . ASP A 1 71 ? 13.960 -0.322 12.874 1.00 92.94 71 ASP A O 1
ATOM 542 N N . ASN A 1 72 ? 12.166 -0.620 14.192 1.00 88.00 72 ASN A N 1
ATOM 543 C CA . ASN A 1 72 ? 11.409 0.419 13.505 1.00 88.00 72 ASN A CA 1
ATOM 544 C C . ASN A 1 72 ? 12.065 1.801 13.720 1.00 88.00 72 ASN A C 1
ATOM 546 O O . ASN A 1 72 ? 12.573 2.136 14.788 1.00 88.00 72 ASN A O 1
ATOM 550 N N . GLY A 1 73 ? 12.109 2.601 12.663 1.00 86.81 73 GLY A N 1
ATOM 551 C CA . GLY A 1 73 ? 12.487 4.012 12.659 1.00 86.81 73 GLY A CA 1
ATOM 552 C C . GLY A 1 73 ? 11.256 4.912 12.669 1.00 86.81 73 GLY A C 1
ATOM 553 O O . GLY A 1 73 ? 11.286 5.975 12.060 1.00 86.81 73 GLY A O 1
ATOM 554 N N . GLY A 1 74 ? 10.164 4.453 13.279 1.00 88.00 74 GLY A N 1
ATOM 555 C CA . GLY A 1 74 ? 8.812 4.945 13.051 1.00 88.00 74 GLY A CA 1
ATOM 556 C C . GLY A 1 74 ? 7.959 3.936 12.269 1.00 88.00 74 GLY A C 1
ATOM 557 O O . GLY A 1 74 ? 8.471 2.934 11.759 1.00 88.00 74 GLY A O 1
ATOM 558 N N . PRO A 1 75 ? 6.645 4.187 12.166 1.00 89.94 75 PRO A N 1
ATOM 559 C CA . PRO A 1 75 ? 5.684 3.165 11.762 1.00 89.94 75 PRO A CA 1
ATOM 560 C C . PRO A 1 75 ? 5.615 2.861 10.269 1.00 89.94 75 PRO A C 1
ATOM 562 O O . PRO A 1 75 ? 5.118 1.807 9.876 1.00 89.94 75 PRO A O 1
ATOM 565 N N . HIS A 1 76 ? 6.128 3.766 9.443 1.00 94.00 76 HIS A N 1
ATOM 566 C CA . HIS A 1 76 ? 5.938 3.751 8.000 1.00 94.00 76 HIS A CA 1
ATOM 567 C C . HIS A 1 76 ? 6.465 2.466 7.336 1.00 94.00 76 HIS A C 1
ATOM 569 O O . HIS A 1 76 ? 5.705 1.771 6.670 1.00 94.00 76 HIS A O 1
ATOM 575 N N . GLY A 1 77 ? 7.717 2.080 7.588 1.00 97.38 77 GLY A N 1
ATOM 576 C CA . GLY A 1 77 ? 8.322 0.894 6.973 1.00 97.38 77 GLY A CA 1
ATOM 577 C C . GLY A 1 77 ? 7.667 -0.425 7.380 1.00 97.38 77 GLY A C 1
ATOM 578 O O . GLY A 1 77 ? 7.548 -1.329 6.556 1.00 97.38 77 GLY A O 1
ATOM 579 N N . THR A 1 78 ? 7.157 -0.519 8.614 1.00 98.19 78 THR A N 1
ATOM 580 C CA . THR A 1 78 ? 6.385 -1.693 9.056 1.00 98.19 78 THR A CA 1
ATOM 581 C C . THR A 1 78 ? 5.043 -1.757 8.334 1.00 98.19 78 THR A C 1
ATOM 583 O O . THR A 1 78 ? 4.672 -2.817 7.846 1.00 98.19 78 THR A O 1
ATOM 586 N N . HIS A 1 79 ? 4.367 -0.622 8.160 1.00 98.12 79 HIS A N 1
ATOM 587 C CA . HIS A 1 79 ? 3.131 -0.538 7.381 1.00 98.12 79 HIS A CA 1
ATOM 588 C C . HIS A 1 79 ? 3.329 -0.910 5.911 1.00 98.12 79 HIS A C 1
ATOM 590 O O . HIS A 1 79 ? 2.547 -1.681 5.356 1.00 98.12 79 HIS A O 1
ATOM 596 N N . VAL A 1 80 ? 4.396 -0.408 5.291 1.00 98.75 80 VAL A N 1
ATOM 597 C CA . VAL A 1 80 ? 4.777 -0.725 3.907 1.00 98.75 80 VAL A CA 1
ATOM 598 C C . VAL A 1 80 ? 5.059 -2.222 3.745 1.00 98.75 80 VAL A C 1
ATOM 600 O O . VAL A 1 80 ? 4.522 -2.847 2.832 1.00 98.75 80 VAL A O 1
ATOM 603 N N . ALA A 1 81 ? 5.845 -2.820 4.644 1.00 98.75 81 ALA A N 1
ATOM 604 C CA . ALA A 1 81 ? 6.163 -4.247 4.597 1.00 98.75 81 ALA A CA 1
ATOM 605 C C . ALA A 1 81 ? 4.923 -5.138 4.781 1.00 98.75 81 ALA A C 1
ATOM 607 O O . ALA A 1 81 ? 4.793 -6.141 4.081 1.00 98.75 81 ALA A O 1
ATOM 608 N N . GLY A 1 82 ? 3.995 -4.764 5.669 1.00 98.69 82 GLY A N 1
ATOM 609 C CA . GLY A 1 82 ? 2.740 -5.496 5.858 1.00 98.69 82 GLY A CA 1
ATOM 610 C C . GLY A 1 82 ? 1.874 -5.511 4.607 1.00 98.69 82 GLY A C 1
ATOM 611 O O . GLY A 1 82 ? 1.405 -6.567 4.195 1.00 98.69 82 GLY A O 1
ATOM 612 N N . THR A 1 83 ? 1.753 -4.366 3.929 1.00 98.88 83 THR A N 1
ATOM 613 C CA . THR A 1 83 ? 0.983 -4.266 2.683 1.00 98.88 83 THR A CA 1
ATOM 614 C C . THR A 1 83 ? 1.596 -5.138 1.586 1.00 98.88 83 THR A C 1
ATOM 616 O O . THR A 1 83 ? 0.865 -5.706 0.781 1.00 98.88 83 THR A O 1
ATOM 619 N N . ILE A 1 84 ? 2.923 -5.299 1.563 1.00 98.94 84 ILE A N 1
ATOM 620 C CA . ILE A 1 84 ? 3.595 -6.209 0.626 1.00 98.94 84 ILE A CA 1
ATOM 621 C C . ILE A 1 84 ? 3.332 -7.668 1.003 1.00 98.94 84 ILE A C 1
ATOM 623 O O . ILE A 1 84 ? 2.931 -8.443 0.139 1.00 98.94 84 ILE A O 1
ATOM 627 N N . GLY A 1 85 ? 3.587 -8.051 2.258 1.00 98.38 85 GLY A N 1
ATOM 628 C CA . GLY A 1 85 ? 3.809 -9.455 2.602 1.00 98.38 85 GLY A CA 1
ATOM 629 C C . GLY A 1 85 ? 3.443 -9.891 4.016 1.00 98.38 85 GLY A C 1
ATOM 630 O O . GLY A 1 85 ? 4.003 -10.895 4.466 1.00 98.38 85 GLY A O 1
ATOM 631 N N . ALA A 1 86 ? 2.530 -9.197 4.708 1.00 98.56 86 ALA A N 1
ATOM 632 C CA . ALA A 1 86 ? 1.885 -9.763 5.898 1.00 98.56 86 ALA A CA 1
ATOM 633 C C . ALA A 1 86 ? 1.311 -11.153 5.571 1.00 98.56 86 ALA A C 1
ATOM 635 O O . ALA A 1 86 ? 0.827 -11.403 4.461 1.00 98.56 86 ALA A O 1
ATOM 636 N N . ALA A 1 87 ? 1.484 -12.092 6.493 1.00 98.06 87 ALA A N 1
ATOM 637 C CA . ALA A 1 87 ? 1.272 -13.505 6.244 1.00 98.06 87 ALA A CA 1
ATOM 638 C C . ALA A 1 87 ? -0.212 -13.874 6.293 1.00 98.06 87 ALA A C 1
ATOM 640 O O . ALA A 1 87 ? -0.959 -13.403 7.136 1.00 98.06 87 ALA A O 1
ATOM 641 N N . ASP A 1 88 ? -0.622 -14.814 5.445 1.00 96.88 88 ASP A N 1
ATOM 642 C CA . ASP A 1 88 ? -1.952 -15.408 5.541 1.00 96.88 88 ASP A CA 1
ATOM 643 C C . ASP A 1 88 ? -1.970 -16.474 6.655 1.00 96.88 88 ASP A C 1
ATOM 645 O O . ASP A 1 88 ? -1.540 -17.614 6.449 1.00 96.88 88 ASP A O 1
ATOM 649 N N . ASN A 1 89 ? -2.329 -16.074 7.882 1.00 95.12 89 ASN A N 1
ATOM 650 C CA . ASN A 1 89 ? -2.064 -16.858 9.098 1.00 95.12 89 ASN A CA 1
ATOM 651 C C . ASN A 1 89 ? -3.238 -16.930 10.111 1.00 95.12 89 ASN A C 1
ATOM 653 O O . ASN A 1 89 ? -3.064 -17.475 11.205 1.00 95.12 89 ASN A O 1
ATOM 657 N N . ASN A 1 90 ? -4.443 -16.490 9.737 1.00 95.19 90 ASN A N 1
ATOM 658 C CA . ASN A 1 90 ? -5.651 -16.339 10.573 1.00 95.19 90 ASN A CA 1
ATOM 659 C C . ASN A 1 90 ? -5.586 -15.248 11.662 1.00 95.19 90 ASN A C 1
ATOM 661 O O . ASN A 1 90 ? -6.491 -15.170 12.498 1.00 95.19 90 ASN A O 1
ATOM 665 N N . LEU A 1 91 ? -4.560 -14.403 11.658 1.00 93.44 91 LEU A N 1
ATOM 666 C CA . LEU A 1 91 ? -4.382 -13.245 12.530 1.00 93.44 91 LEU A CA 1
ATOM 667 C C . LEU A 1 91 ? -4.081 -12.012 11.664 1.00 93.44 91 LEU A C 1
ATOM 669 O O . LEU A 1 91 ? -3.718 -12.146 10.502 1.00 93.44 91 LEU A O 1
ATOM 673 N N . GLY A 1 92 ? -4.252 -10.816 12.222 1.00 94.88 92 GLY A N 1
ATOM 674 C CA . GLY A 1 92 ? -3.691 -9.610 11.637 1.00 94.88 92 GLY A CA 1
ATOM 675 C C . GLY A 1 92 ? -4.331 -9.194 10.330 1.00 94.88 92 GLY A C 1
ATOM 676 O O . GLY A 1 92 ? -5.554 -9.110 10.219 1.00 94.88 92 GLY A O 1
ATOM 677 N N . VAL A 1 93 ? -3.487 -8.880 9.359 1.00 97.50 93 VAL A N 1
ATOM 678 C CA . VAL A 1 93 ? -3.879 -8.493 8.008 1.00 97.50 93 VAL A CA 1
ATOM 679 C C . VAL A 1 93 ? -3.231 -9.422 6.993 1.00 97.50 93 VAL A C 1
ATOM 681 O O . VAL A 1 93 ? -2.316 -10.176 7.293 1.00 97.50 93 VAL A O 1
ATOM 684 N N . VAL A 1 94 ? -3.683 -9.352 5.746 1.00 98.38 94 VAL A N 1
ATOM 685 C CA . VAL A 1 94 ? -3.050 -10.074 4.639 1.00 98.38 94 VAL A CA 1
ATOM 686 C C . VAL A 1 94 ? -2.380 -9.098 3.678 1.00 98.38 94 VAL A C 1
ATOM 688 O O . VAL A 1 94 ? -2.981 -8.100 3.276 1.00 98.38 94 VAL A O 1
ATOM 691 N N . GLY A 1 95 ? -1.118 -9.364 3.337 1.00 98.50 95 GLY A N 1
ATOM 692 C CA . GLY A 1 95 ? -0.378 -8.588 2.343 1.00 98.50 95 GLY A CA 1
ATOM 693 C C . GLY A 1 95 ? -0.772 -8.959 0.913 1.00 98.50 95 GLY A C 1
ATOM 694 O O . GLY A 1 95 ? -1.411 -9.982 0.679 1.00 98.50 95 GLY A O 1
ATOM 695 N N . MET A 1 96 ? -0.344 -8.161 -0.068 1.00 98.81 96 MET A N 1
ATOM 696 C CA . MET A 1 96 ? -0.648 -8.446 -1.476 1.00 98.81 96 MET A CA 1
ATOM 697 C C . MET A 1 96 ? 0.041 -9.720 -1.996 1.00 98.81 96 MET A C 1
ATOM 699 O O . MET A 1 96 ? -0.507 -10.404 -2.849 1.00 98.81 96 MET A O 1
ATOM 703 N N . ALA A 1 97 ? 1.228 -10.059 -1.484 1.00 98.69 97 ALA A N 1
ATOM 704 C CA . ALA A 1 97 ? 1.919 -11.329 -1.721 1.00 98.69 97 ALA A CA 1
ATOM 705 C C . ALA A 1 97 ? 2.226 -12.000 -0.369 1.00 98.69 97 ALA A C 1
ATOM 707 O O . ALA A 1 97 ? 3.322 -11.821 0.178 1.00 98.69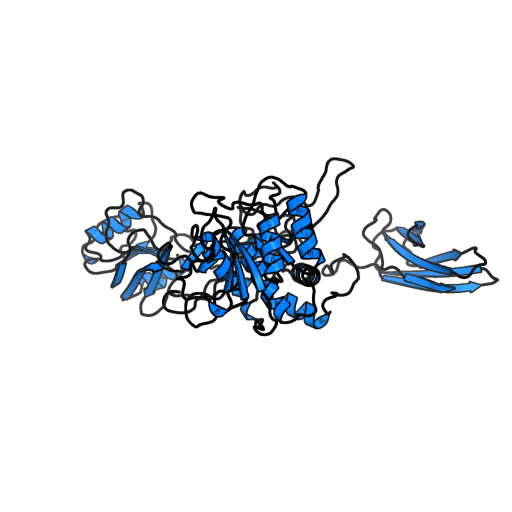 97 ALA A O 1
ATOM 708 N N . PRO A 1 98 ? 1.265 -12.742 0.213 1.00 98.44 98 PRO A N 1
ATOM 709 C CA . PRO A 1 98 ? 1.344 -13.176 1.604 1.00 98.44 98 PRO A CA 1
ATOM 710 C C . PRO A 1 98 ? 2.605 -13.992 1.911 1.00 98.44 98 PRO A C 1
ATOM 712 O O . PRO A 1 98 ? 2.844 -15.048 1.326 1.00 98.44 98 PRO A O 1
ATOM 715 N N . GLY A 1 99 ? 3.427 -13.509 2.849 1.00 97.62 99 GLY A N 1
ATOM 716 C CA . GLY A 1 99 ? 4.647 -14.196 3.284 1.00 97.62 99 GLY A CA 1
ATOM 717 C C . GLY A 1 99 ? 5.819 -14.188 2.288 1.00 97.62 99 GLY A C 1
ATOM 718 O O . GLY A 1 99 ? 6.776 -14.950 2.492 1.00 97.62 99 GLY A O 1
ATOM 719 N N . VAL A 1 100 ? 5.770 -13.354 1.237 1.00 98.69 100 VAL A N 1
ATOM 720 C CA . VAL A 1 100 ? 6.878 -13.168 0.282 1.00 98.69 100 VAL A CA 1
ATOM 721 C C . VAL A 1 100 ? 8.195 -12.866 1.002 1.00 98.69 100 VAL A C 1
ATOM 723 O O . VAL A 1 100 ? 8.228 -12.179 2.026 1.00 98.69 100 VAL A O 1
ATOM 726 N N . ALA A 1 101 ? 9.309 -13.381 0.472 1.00 98.75 101 ALA A N 1
ATOM 727 C CA . ALA A 1 101 ? 10.617 -13.078 1.033 1.00 98.75 101 ALA A CA 1
ATOM 728 C C . ALA A 1 101 ? 10.924 -11.583 0.910 1.00 98.75 101 ALA A C 1
ATOM 730 O O . ALA A 1 101 ? 10.670 -10.963 -0.125 1.00 98.75 101 ALA A O 1
ATOM 731 N N . MET A 1 102 ? 11.522 -11.013 1.953 1.00 98.81 102 MET A N 1
ATOM 732 C CA . MET A 1 102 ? 11.855 -9.592 1.980 1.00 98.81 102 MET A CA 1
ATOM 733 C C . MET A 1 102 ? 13.308 -9.338 2.367 1.00 98.81 102 MET A C 1
ATOM 735 O O . MET A 1 102 ? 13.949 -10.117 3.081 1.00 98.81 102 MET A O 1
ATOM 739 N N . HIS A 1 103 ? 13.829 -8.216 1.882 1.00 98.81 103 HIS A N 1
ATOM 740 C CA . HIS A 1 103 ? 15.103 -7.668 2.318 1.00 98.81 103 HIS A CA 1
ATOM 741 C C . HIS A 1 103 ? 14.928 -6.202 2.718 1.00 98.81 103 HIS A C 1
ATOM 743 O O . HIS A 1 103 ? 14.534 -5.382 1.895 1.00 98.81 103 HIS A O 1
ATOM 749 N N . ILE A 1 104 ? 15.170 -5.870 3.981 1.00 98.75 104 ILE A N 1
ATOM 750 C CA . ILE A 1 104 ? 14.863 -4.552 4.538 1.00 98.75 104 ILE A CA 1
ATOM 751 C C . ILE A 1 104 ? 16.123 -3.689 4.563 1.00 98.75 104 ILE A C 1
ATOM 753 O O . ILE A 1 104 ? 17.116 -4.045 5.199 1.00 98.75 104 ILE A O 1
ATOM 757 N N . ILE A 1 105 ? 16.054 -2.523 3.921 1.00 98.12 105 ILE A N 1
ATOM 758 C CA . ILE A 1 105 ? 17.078 -1.481 3.996 1.00 98.12 105 ILE A CA 1
ATOM 759 C C . ILE A 1 105 ? 16.479 -0.280 4.717 1.00 98.12 105 ILE A C 1
ATOM 761 O O . ILE A 1 105 ? 15.616 0.428 4.196 1.00 98.12 105 ILE A O 1
ATOM 765 N N . LYS A 1 106 ? 16.944 -0.040 5.942 1.00 96.56 106 LYS A N 1
ATOM 766 C CA . LYS A 1 106 ? 16.468 1.074 6.757 1.00 96.56 106 LYS A CA 1
ATOM 767 C C . LYS A 1 106 ? 17.238 2.349 6.423 1.00 96.56 106 LYS A C 1
ATOM 769 O O . LYS A 1 106 ? 18.400 2.484 6.801 1.00 96.56 106 LYS A O 1
ATOM 774 N N . VAL A 1 107 ? 16.583 3.303 5.767 1.00 94.94 107 VAL A N 1
ATOM 775 C CA . VAL A 1 107 ? 17.157 4.606 5.386 1.00 94.94 107 VAL A CA 1
ATOM 776 C C . VAL A 1 107 ? 16.612 5.786 6.205 1.00 94.94 107 VAL A C 1
ATOM 778 O O . VAL A 1 107 ? 17.236 6.852 6.262 1.00 94.94 107 VAL A O 1
ATOM 781 N N . PHE A 1 108 ? 15.492 5.589 6.907 1.00 90.25 108 PHE A N 1
ATOM 782 C CA . PHE A 1 108 ? 14.880 6.582 7.796 1.00 90.25 108 PHE A CA 1
ATOM 783 C C . PHE A 1 108 ? 14.896 6.156 9.270 1.00 90.25 108 PHE A C 1
ATOM 785 O O . PHE A 1 108 ? 14.794 4.975 9.601 1.00 90.25 108 PHE A O 1
ATOM 792 N N . ASN A 1 109 ? 14.966 7.159 10.145 1.00 85.62 109 ASN A N 1
ATOM 793 C CA . ASN A 1 109 ? 14.633 7.082 11.567 1.00 85.62 109 ASN A CA 1
ATOM 794 C C . ASN A 1 109 ? 13.457 8.033 11.864 1.00 85.62 109 ASN A C 1
ATOM 796 O O . ASN A 1 109 ? 13.024 8.780 10.987 1.00 85.62 109 ASN A O 1
ATOM 800 N N . GLU A 1 110 ? 13.017 8.105 13.124 1.00 78.06 110 GLU A N 1
ATOM 801 C CA . GLU A 1 110 ? 11.924 9.001 13.544 1.00 78.06 110 GLU A CA 1
ATOM 802 C C . GLU A 1 110 ? 12.240 10.485 13.264 1.00 78.06 110 GLU A C 1
ATOM 804 O O . GLU A 1 110 ? 11.359 11.280 12.953 1.00 78.06 110 GLU A O 1
ATOM 809 N N . ALA A 1 111 ? 13.527 10.855 13.292 1.00 77.69 111 ALA A N 1
ATOM 810 C CA . ALA A 1 111 ? 14.010 12.199 12.967 1.00 77.69 111 ALA A CA 1
ATOM 811 C C . ALA A 1 111 ? 14.072 12.508 11.452 1.00 77.69 111 ALA A C 1
ATOM 813 O O . ALA A 1 111 ? 14.480 13.607 11.071 1.00 77.69 111 ALA A O 1
ATOM 814 N N . GLY A 1 112 ? 13.706 11.558 10.586 1.00 81.56 112 GLY A N 1
ATOM 815 C CA . GLY A 1 112 ? 13.822 11.659 9.132 1.00 81.56 112 GLY A CA 1
ATOM 816 C C . GLY A 1 112 ? 15.021 10.889 8.576 1.00 81.56 112 GLY A C 1
ATOM 817 O O . GLY A 1 112 ? 15.399 9.841 9.103 1.00 81.56 112 GLY A O 1
ATOM 818 N N . TRP A 1 113 ? 15.592 11.368 7.463 1.00 83.56 113 TRP A N 1
ATOM 819 C CA . TRP A 1 113 ? 16.672 10.664 6.758 1.00 83.56 113 TRP A CA 1
ATOM 820 C C . TRP A 1 113 ? 17.872 10.441 7.680 1.00 83.56 113 TRP A C 1
ATOM 822 O O . TRP A 1 113 ? 18.487 11.398 8.154 1.00 83.56 113 TRP A O 1
ATOM 832 N N . GLY A 1 114 ? 18.199 9.173 7.917 1.00 71.44 114 GLY A N 1
ATOM 833 C CA . GLY A 1 114 ? 19.295 8.766 8.792 1.00 71.44 114 GLY A CA 1
ATOM 834 C C . GLY A 1 114 ? 20.365 7.947 8.083 1.00 71.44 114 GLY A C 1
ATOM 835 O O . GLY A 1 114 ? 21.418 7.725 8.671 1.00 71.44 114 GLY A O 1
ATOM 836 N N . TYR A 1 115 ? 20.117 7.502 6.848 1.00 80.25 115 TYR A N 1
ATOM 837 C CA . TYR A 1 115 ? 21.029 6.620 6.127 1.00 80.25 115 TYR A CA 1
ATOM 838 C C . TYR A 1 115 ? 22.383 7.279 5.900 1.00 80.25 115 TYR A C 1
ATOM 840 O O . TYR A 1 115 ? 22.462 8.409 5.406 1.00 80.25 115 TYR A O 1
ATOM 848 N N . SER A 1 116 ? 23.449 6.555 6.242 1.00 53.09 116 SER A N 1
ATOM 849 C CA . SER A 1 116 ? 24.816 7.061 6.100 1.00 53.09 116 SER A CA 1
ATOM 850 C C . SER A 1 116 ? 25.257 7.234 4.636 1.00 53.09 116 SER A C 1
ATOM 852 O O . SER A 1 116 ? 26.190 7.994 4.367 1.00 53.09 116 SER A O 1
ATOM 854 N N . SER A 1 117 ? 24.588 6.546 3.702 1.00 79.00 117 SER A N 1
ATOM 855 C CA . SER A 1 117 ? 24.899 6.507 2.266 1.00 79.00 117 SER A CA 1
ATOM 856 C C . SER A 1 117 ? 23.773 7.105 1.407 1.00 79.00 117 SER A C 1
ATOM 858 O O . SER A 1 117 ? 22.788 7.631 1.926 1.00 79.00 117 SER A O 1
ATOM 860 N N . ASP A 1 118 ? 23.925 7.065 0.081 1.00 80.75 118 ASP A N 1
ATOM 861 C CA . ASP A 1 118 ? 22.888 7.488 -0.864 1.00 80.75 118 ASP A CA 1
ATOM 862 C C . ASP A 1 118 ? 21.926 6.342 -1.237 1.00 80.75 118 ASP A C 1
ATOM 864 O O . ASP A 1 118 ? 22.124 5.176 -0.887 1.00 80.75 118 ASP A O 1
ATOM 868 N N . LEU A 1 119 ? 20.857 6.685 -1.960 1.00 87.12 119 LEU A N 1
ATOM 869 C CA . LEU A 1 119 ? 19.850 5.722 -2.412 1.00 87.12 119 LEU A CA 1
ATOM 870 C C . LEU A 1 119 ? 20.411 4.718 -3.446 1.00 87.12 119 LEU A C 1
ATOM 872 O O . LEU A 1 119 ? 19.883 3.616 -3.575 1.00 87.12 119 LEU A O 1
ATOM 876 N N . ALA A 1 120 ? 21.497 5.064 -4.151 1.00 88.50 120 ALA A N 1
ATOM 877 C CA . ALA A 1 120 ? 22.155 4.157 -5.091 1.00 88.50 120 ALA A CA 1
ATOM 878 C C . ALA A 1 120 ? 22.821 2.986 -4.353 1.00 88.50 120 ALA A C 1
ATOM 880 O O . ALA A 1 120 ? 22.667 1.838 -4.762 1.00 88.50 120 ALA A O 1
ATOM 881 N N . GLN A 1 121 ? 23.470 3.254 -3.216 1.00 90.44 121 GLN A N 1
ATOM 882 C CA . GLN A 1 121 ? 24.034 2.206 -2.366 1.00 90.44 121 GLN A CA 1
ATOM 883 C C . GLN A 1 121 ? 22.953 1.269 -1.803 1.00 90.44 121 GLN A C 1
ATOM 885 O O . GLN A 1 121 ? 23.180 0.062 -1.711 1.00 90.44 121 GLN A O 1
ATOM 890 N N . ALA A 1 122 ? 21.774 1.794 -1.454 1.00 94.44 122 ALA A N 1
ATOM 891 C CA . ALA A 1 122 ? 20.645 0.967 -1.023 1.00 94.44 122 ALA A CA 1
ATOM 892 C C . ALA A 1 122 ? 20.161 0.035 -2.153 1.00 94.44 122 ALA A C 1
ATOM 894 O O . ALA A 1 122 ? 19.933 -1.151 -1.918 1.00 94.44 122 ALA A O 1
ATOM 895 N N . ALA A 1 123 ? 20.086 0.534 -3.392 1.00 94.31 123 ALA A N 1
ATOM 896 C CA . ALA A 1 123 ? 19.756 -0.281 -4.564 1.00 94.31 123 ALA A CA 1
ATOM 897 C C . ALA A 1 123 ? 20.799 -1.388 -4.832 1.00 94.31 123 ALA A C 1
ATOM 899 O O . ALA A 1 123 ? 20.440 -2.520 -5.174 1.00 94.31 123 ALA A O 1
ATOM 900 N N . ASP A 1 124 ? 22.086 -1.100 -4.624 1.00 94.25 124 ASP A N 1
ATOM 901 C CA . ASP A 1 124 ? 23.156 -2.097 -4.741 1.00 94.25 124 ASP A CA 1
ATOM 902 C C . ASP A 1 124 ? 23.045 -3.199 -3.674 1.00 94.25 124 ASP A C 1
ATOM 904 O O . ASP A 1 124 ? 23.313 -4.365 -3.975 1.00 94.25 124 ASP A O 1
ATOM 908 N N . LEU A 1 125 ? 22.638 -2.867 -2.442 1.00 97.12 125 LEU A N 1
ATOM 909 C CA . LEU A 1 125 ? 22.382 -3.862 -1.389 1.00 97.12 125 LEU A CA 1
ATOM 910 C C . LEU A 1 125 ? 21.176 -4.742 -1.736 1.00 97.12 125 LEU A C 1
ATOM 912 O O . LEU A 1 125 ? 21.273 -5.966 -1.669 1.00 97.12 125 LEU A O 1
ATOM 916 N N . CYS A 1 126 ? 20.086 -4.149 -2.233 1.00 98.25 126 CYS A N 1
ATOM 917 C CA . CYS A 1 126 ? 18.941 -4.907 -2.745 1.00 98.25 126 CYS A CA 1
ATOM 918 C C . CYS A 1 126 ? 19.339 -5.889 -3.860 1.00 98.25 126 CYS A C 1
ATOM 920 O O . CYS A 1 126 ? 18.907 -7.045 -3.867 1.00 98.25 126 CYS A O 1
ATOM 922 N N . SER A 1 127 ? 20.206 -5.450 -4.778 1.00 97.19 127 SER A N 1
ATOM 923 C CA . SER A 1 127 ? 20.747 -6.294 -5.849 1.00 97.19 127 SER A CA 1
ATOM 924 C C . SER A 1 127 ? 21.560 -7.465 -5.287 1.00 97.19 127 SER A C 1
ATOM 926 O O . SER A 1 127 ? 21.374 -8.611 -5.694 1.00 97.19 127 SER A O 1
ATOM 928 N N . GLN A 1 128 ? 22.442 -7.200 -4.318 1.00 97.19 128 GLN A N 1
ATOM 929 C CA . GLN A 1 128 ? 23.274 -8.219 -3.662 1.00 97.19 128 GLN A CA 1
ATOM 930 C C . GLN A 1 128 ? 22.450 -9.225 -2.850 1.00 97.19 128 GLN A C 1
ATOM 932 O O . GLN A 1 128 ? 22.804 -10.403 -2.792 1.00 97.19 128 GLN A O 1
ATOM 937 N N . ALA A 1 129 ? 21.328 -8.787 -2.277 1.00 97.75 129 ALA A N 1
ATOM 938 C CA . ALA A 1 129 ? 20.372 -9.649 -1.594 1.00 97.75 129 ALA A CA 1
ATOM 939 C C . ALA A 1 129 ? 19.578 -10.562 -2.551 1.00 97.75 129 ALA A C 1
ATOM 941 O O . ALA A 1 129 ? 18.847 -11.448 -2.088 1.00 97.75 129 ALA A O 1
ATOM 942 N N . GLY A 1 130 ? 19.717 -10.370 -3.869 1.00 97.62 130 GLY A N 1
ATOM 943 C CA . GLY A 1 130 ? 18.997 -11.119 -4.896 1.00 97.62 130 GLY A CA 1
ATOM 944 C C . GLY A 1 130 ? 17.513 -10.770 -4.938 1.00 97.62 130 GLY A C 1
ATOM 945 O O . GLY A 1 130 ? 16.688 -11.666 -5.088 1.00 97.62 130 GLY A O 1
ATOM 946 N N . ALA A 1 131 ? 17.164 -9.501 -4.715 1.00 98.62 131 ALA A N 1
ATOM 947 C CA . ALA A 1 131 ? 15.790 -9.042 -4.856 1.00 98.62 131 ALA A CA 1
ATOM 948 C C . ALA A 1 131 ? 15.356 -9.031 -6.329 1.00 98.62 131 ALA A C 1
ATOM 950 O O . ALA A 1 131 ? 16.139 -8.681 -7.210 1.00 98.62 131 ALA A O 1
ATOM 951 N N . ASN A 1 132 ? 14.091 -9.365 -6.578 1.00 98.75 132 ASN A N 1
ATOM 952 C CA . ASN A 1 132 ? 13.438 -9.200 -7.878 1.00 98.75 132 ASN A CA 1
ATOM 953 C C . ASN A 1 132 ? 12.829 -7.799 -8.003 1.00 98.75 132 ASN A C 1
ATOM 955 O O . ASN A 1 132 ? 12.810 -7.215 -9.085 1.00 98.75 132 ASN A O 1
ATOM 959 N N . ILE A 1 133 ? 12.342 -7.257 -6.882 1.00 98.94 133 ILE A N 1
ATOM 960 C CA . ILE A 1 133 ? 11.624 -5.984 -6.821 1.00 98.94 133 ILE A CA 1
ATOM 961 C C . ILE A 1 133 ? 12.286 -5.075 -5.783 1.00 98.94 133 ILE A C 1
ATOM 963 O O . ILE A 1 133 ? 12.598 -5.528 -4.684 1.00 98.94 133 ILE A O 1
ATOM 967 N N . ILE A 1 134 ? 12.472 -3.797 -6.106 1.00 98.88 134 ILE A N 1
ATOM 968 C CA . ILE A 1 134 ? 12.795 -2.733 -5.147 1.00 98.88 134 ILE A CA 1
ATOM 969 C C . ILE A 1 134 ? 11.542 -1.877 -4.954 1.00 98.88 134 ILE A C 1
ATOM 971 O O . ILE A 1 134 ? 11.043 -1.292 -5.914 1.00 98.88 134 ILE A O 1
ATOM 975 N N . SER A 1 135 ? 11.059 -1.787 -3.716 1.00 98.81 135 SER A N 1
ATOM 976 C CA . SER A 1 135 ? 9.911 -0.969 -3.320 1.00 98.81 135 SER A CA 1
ATOM 977 C C . SER A 1 135 ? 10.368 0.248 -2.516 1.00 98.81 135 SER A C 1
ATOM 979 O O . SER A 1 135 ? 11.101 0.110 -1.532 1.00 98.81 135 SER A O 1
ATOM 981 N N . MET A 1 136 ? 9.958 1.444 -2.948 1.00 98.25 136 MET A N 1
ATOM 982 C CA . MET A 1 136 ? 10.385 2.721 -2.370 1.00 98.25 136 MET A CA 1
ATOM 983 C C . MET A 1 136 ? 9.200 3.649 -2.111 1.00 98.25 136 MET A C 1
ATOM 985 O O . MET A 1 136 ? 8.821 4.473 -2.947 1.00 98.25 136 MET A O 1
ATOM 989 N N . SER A 1 137 ? 8.660 3.586 -0.900 1.00 96.31 137 SER A N 1
ATOM 990 C CA . SER A 1 137 ? 7.581 4.463 -0.434 1.00 96.31 137 SER A CA 1
ATOM 991 C C . SER A 1 137 ? 8.085 5.823 0.061 1.00 96.31 137 SER A C 1
ATOM 993 O O . SER A 1 137 ? 7.643 6.352 1.080 1.00 96.31 137 SER A O 1
ATOM 995 N N . LEU A 1 138 ? 9.020 6.414 -0.678 1.00 90.69 138 LEU A N 1
ATOM 996 C CA . LEU A 1 138 ? 9.733 7.636 -0.321 1.00 90.69 138 LEU A CA 1
ATOM 997 C C . LEU A 1 138 ? 9.788 8.608 -1.499 1.00 90.69 138 LEU A C 1
ATOM 999 O O . LEU A 1 138 ? 9.624 8.223 -2.656 1.00 90.69 138 LEU A O 1
ATOM 1003 N N . ARG A 1 139 ? 10.028 9.888 -1.198 1.00 84.38 139 ARG A N 1
ATOM 1004 C CA . ARG A 1 139 ? 10.213 10.928 -2.214 1.00 84.38 139 ARG A CA 1
ATOM 1005 C C . ARG A 1 139 ? 11.287 11.941 -1.836 1.00 84.38 139 ARG A C 1
ATOM 1007 O O . ARG A 1 139 ? 11.511 12.221 -0.661 1.00 84.38 139 ARG A O 1
ATOM 1014 N N . GLY A 1 140 ? 11.877 12.550 -2.855 1.00 79.75 140 GLY A N 1
ATOM 1015 C CA . GLY A 1 140 ? 12.814 13.662 -2.796 1.00 79.75 140 GLY A CA 1
ATOM 1016 C C . GLY A 1 140 ? 12.628 14.602 -3.992 1.00 79.75 140 GLY A C 1
ATOM 1017 O O . GLY A 1 140 ? 12.038 14.245 -5.010 1.00 79.75 140 GLY A O 1
ATOM 1018 N N . GLY A 1 141 ? 13.112 15.839 -3.867 1.00 70.62 141 GLY A N 1
ATOM 1019 C CA . GLY A 1 141 ? 12.876 16.885 -4.872 1.00 70.62 141 GLY A CA 1
ATOM 1020 C C . GLY A 1 141 ? 13.900 16.960 -6.011 1.00 70.62 141 GLY A C 1
ATOM 1021 O O . GLY A 1 141 ? 13.707 17.741 -6.940 1.00 70.62 141 GLY A O 1
ATOM 1022 N N . GLY A 1 142 ? 15.009 16.217 -5.942 1.00 77.75 142 GLY A N 1
ATOM 1023 C CA . GLY A 1 142 ? 16.127 16.354 -6.877 1.00 77.75 142 GLY A CA 1
ATOM 1024 C C . GLY A 1 142 ? 16.522 15.038 -7.535 1.00 77.75 142 GLY A C 1
ATOM 1025 O O . GLY A 1 142 ? 16.700 14.041 -6.850 1.00 77.75 142 GLY A O 1
ATOM 1026 N N . SER A 1 143 ? 16.723 15.070 -8.852 1.00 84.31 143 SER A N 1
ATOM 1027 C CA . SER A 1 143 ? 17.309 13.965 -9.613 1.00 84.31 143 SER A CA 1
ATOM 1028 C C . SER A 1 143 ? 18.836 14.029 -9.606 1.00 84.31 143 SER A C 1
ATOM 1030 O O . SER A 1 143 ? 19.404 15.116 -9.755 1.00 84.31 143 SER A O 1
ATOM 1032 N N . ASN A 1 144 ? 19.511 12.885 -9.581 1.00 82.88 144 ASN A N 1
ATOM 1033 C CA . ASN A 1 144 ? 20.944 12.783 -9.836 1.00 82.88 144 ASN A CA 1
ATOM 1034 C C . ASN A 1 144 ? 21.275 11.540 -10.681 1.00 82.88 144 ASN A C 1
ATOM 1036 O O . ASN A 1 144 ? 20.550 10.548 -10.692 1.00 82.88 144 ASN A O 1
ATOM 1040 N N . SER A 1 145 ? 22.386 11.600 -11.418 1.00 81.62 145 SER A N 1
ATOM 1041 C CA . SER A 1 145 ? 22.765 10.535 -12.353 1.00 81.62 145 SER A CA 1
ATOM 1042 C C . SER A 1 145 ? 23.190 9.240 -11.666 1.00 81.62 145 SER A C 1
ATOM 1044 O O . SER A 1 145 ? 23.038 8.180 -12.256 1.00 81.62 145 SER A O 1
ATOM 1046 N N . THR A 1 146 ? 23.746 9.309 -10.454 1.00 78.81 146 THR A N 1
ATOM 1047 C CA . THR A 1 146 ? 24.217 8.121 -9.726 1.00 78.81 146 THR A CA 1
ATOM 1048 C C . THR A 1 146 ? 23.037 7.232 -9.350 1.00 78.81 146 THR A C 1
ATOM 1050 O O . THR A 1 146 ? 23.015 6.057 -9.699 1.00 78.81 146 THR A O 1
ATOM 1053 N N . GLU A 1 147 ? 22.020 7.827 -8.736 1.00 85.12 147 GLU A N 1
ATOM 1054 C CA . GLU A 1 147 ? 20.769 7.170 -8.369 1.00 85.12 147 GLU A CA 1
ATOM 1055 C C . GLU A 1 147 ? 20.008 6.659 -9.600 1.00 85.12 147 GLU A C 1
ATOM 1057 O O . GLU A 1 147 ? 19.642 5.487 -9.658 1.00 85.12 147 GLU A O 1
ATOM 1062 N N . SER A 1 148 ? 19.858 7.497 -10.634 1.00 88.88 148 SER A N 1
ATOM 1063 C CA . SER A 1 148 ? 19.218 7.086 -11.890 1.00 88.88 148 SER A CA 1
ATOM 1064 C C . SER A 1 148 ? 19.899 5.865 -12.518 1.00 88.88 148 SER A C 1
ATOM 1066 O O . SER A 1 148 ? 19.217 4.944 -12.966 1.00 88.88 148 SER A O 1
ATOM 1068 N N . ASN A 1 149 ? 21.237 5.842 -12.543 1.00 86.44 149 ASN A N 1
ATOM 1069 C CA . ASN A 1 149 ? 22.002 4.733 -13.108 1.00 86.44 149 ASN A CA 1
ATOM 1070 C C . ASN A 1 149 ? 21.883 3.461 -12.261 1.00 86.44 149 ASN A C 1
ATOM 1072 O O . ASN A 1 149 ? 21.823 2.378 -12.833 1.00 86.44 149 ASN A O 1
ATOM 1076 N N . ALA A 1 150 ? 21.829 3.565 -10.931 1.00 89.69 150 ALA A N 1
ATOM 1077 C CA . ALA A 1 150 ? 21.674 2.404 -10.055 1.00 89.69 150 ALA A CA 1
ATOM 1078 C C . ALA A 1 150 ? 20.337 1.686 -10.299 1.00 89.69 150 ALA A C 1
ATOM 1080 O O . ALA A 1 150 ? 20.318 0.481 -10.552 1.00 89.69 150 ALA A O 1
ATOM 1081 N N . PHE A 1 151 ? 19.226 2.429 -10.356 1.00 94.75 151 PHE A N 1
ATOM 1082 C CA . PHE A 1 151 ? 17.917 1.841 -10.665 1.00 94.75 151 PHE A CA 1
ATOM 1083 C C . PHE A 1 151 ? 17.816 1.328 -12.101 1.00 94.75 151 PHE A C 1
ATOM 1085 O O . PHE A 1 151 ? 17.216 0.281 -12.347 1.00 94.75 151 PHE A O 1
ATOM 1092 N N . ALA A 1 152 ? 18.437 2.026 -13.058 1.00 92.44 152 ALA A N 1
ATOM 1093 C CA . ALA A 1 152 ? 18.537 1.531 -14.426 1.00 92.44 152 ALA A CA 1
ATOM 1094 C C . ALA A 1 152 ? 19.326 0.215 -14.499 1.00 92.44 152 ALA A C 1
ATOM 1096 O O . ALA A 1 152 ? 18.911 -0.694 -15.207 1.00 92.44 152 ALA A O 1
ATOM 1097 N N . ASN A 1 153 ? 20.419 0.071 -13.746 1.00 91.38 153 ASN A N 1
ATOM 1098 C CA . ASN A 1 153 ? 21.194 -1.168 -13.701 1.00 91.38 153 ASN A CA 1
ATOM 1099 C C . ASN A 1 153 ? 20.390 -2.330 -13.108 1.00 91.38 153 ASN A C 1
ATOM 1101 O O . ASN A 1 153 ? 20.416 -3.416 -13.681 1.00 91.38 153 ASN A O 1
ATOM 1105 N N . PHE A 1 154 ? 19.649 -2.103 -12.017 1.00 95.56 154 PHE A N 1
ATOM 1106 C CA . PHE A 1 154 ? 18.765 -3.121 -11.436 1.00 95.56 154 PHE A CA 1
ATOM 1107 C C . PHE A 1 154 ? 17.688 -3.568 -12.432 1.00 95.56 154 PHE A C 1
ATOM 1109 O O . PHE A 1 154 ? 17.491 -4.762 -12.651 1.00 95.56 154 PHE A O 1
ATOM 1116 N N . THR A 1 155 ? 17.056 -2.607 -13.111 1.00 94.06 155 THR A N 1
ATOM 1117 C CA . THR A 1 155 ? 16.023 -2.885 -14.121 1.00 94.06 155 THR A CA 1
ATOM 1118 C C . THR A 1 155 ? 16.595 -3.632 -15.327 1.00 94.06 155 THR A C 1
ATOM 1120 O O . THR A 1 155 ? 16.053 -4.645 -15.752 1.00 94.06 155 THR A O 1
ATOM 1123 N N . ASN A 1 156 ? 17.753 -3.202 -15.838 1.00 91.62 156 ASN A N 1
ATOM 1124 C CA . ASN A 1 156 ? 18.444 -3.862 -16.951 1.00 91.62 156 ASN A CA 1
ATOM 1125 C C . ASN A 1 156 ? 18.929 -5.279 -16.604 1.00 91.62 156 ASN A C 1
ATOM 1127 O O . ASN A 1 156 ? 19.147 -6.088 -17.504 1.00 91.62 156 ASN A O 1
ATOM 1131 N N . ALA A 1 157 ? 19.114 -5.584 -15.317 1.00 88.12 157 ALA A N 1
ATOM 1132 C CA . ALA A 1 157 ? 19.403 -6.931 -14.832 1.00 88.12 157 ALA A CA 1
ATOM 1133 C C . ALA A 1 157 ? 18.142 -7.811 -14.708 1.00 88.12 157 ALA A C 1
ATOM 1135 O O . ALA A 1 157 ? 18.245 -8.959 -14.279 1.00 88.12 157 ALA A O 1
ATOM 1136 N N . GLY A 1 158 ? 16.974 -7.294 -15.101 1.00 94.19 158 GLY A N 1
ATOM 1137 C CA . GLY A 1 158 ? 15.691 -7.990 -15.087 1.00 94.19 158 GLY A CA 1
ATOM 1138 C C . GLY A 1 158 ? 14.830 -7.694 -13.863 1.00 94.19 158 GLY A C 1
ATOM 1139 O O . GLY A 1 158 ? 13.770 -8.297 -13.745 1.00 94.19 158 GLY A O 1
ATOM 1140 N N . GLY A 1 159 ? 15.254 -6.801 -12.963 1.00 97.75 159 GLY A N 1
ATOM 1141 C CA . GLY A 1 159 ? 14.481 -6.405 -11.786 1.00 97.75 159 GLY A CA 1
ATOM 1142 C C . GLY A 1 159 ? 13.384 -5.376 -12.084 1.00 97.75 159 GLY A C 1
ATOM 1143 O O . GLY A 1 159 ? 13.357 -4.759 -13.147 1.00 97.75 159 GLY A O 1
ATOM 1144 N N . LEU A 1 160 ? 12.487 -5.158 -11.123 1.00 98.81 160 LEU A N 1
ATOM 1145 C CA . LEU A 1 160 ? 11.481 -4.091 -11.148 1.00 98.81 160 LEU A CA 1
ATOM 1146 C C . LEU A 1 160 ? 11.735 -3.091 -10.017 1.00 98.81 160 LEU A C 1
ATOM 1148 O O . LEU A 1 160 ? 11.914 -3.481 -8.867 1.00 98.81 160 LEU A O 1
ATOM 1152 N N . VAL A 1 161 ? 11.709 -1.796 -10.316 1.00 98.75 161 VAL A N 1
ATOM 1153 C CA . VAL A 1 161 ? 11.795 -0.737 -9.303 1.00 98.75 161 VAL A CA 1
ATOM 1154 C C . VAL A 1 161 ? 10.468 0.008 -9.261 1.00 98.75 161 VAL A C 1
ATOM 1156 O O . VAL A 1 161 ? 9.982 0.424 -10.307 1.00 98.75 161 VAL A O 1
ATOM 1159 N N . VAL A 1 162 ? 9.894 0.197 -8.074 1.00 98.75 162 VAL A N 1
ATOM 1160 C CA . VAL A 1 162 ? 8.590 0.847 -7.872 1.00 98.75 162 VAL A CA 1
ATOM 1161 C C . VAL A 1 162 ? 8.734 1.962 -6.840 1.00 98.75 162 VAL A C 1
ATOM 1163 O O . VAL A 1 162 ? 9.347 1.753 -5.790 1.00 98.75 162 VAL A O 1
ATOM 1166 N N . ALA A 1 163 ? 8.181 3.146 -7.115 1.00 98.62 163 ALA A N 1
ATOM 1167 C CA . ALA A 1 163 ? 8.225 4.262 -6.176 1.00 98.62 163 ALA A CA 1
ATOM 1168 C C . ALA A 1 163 ? 6.987 5.163 -6.206 1.00 98.62 163 ALA A C 1
ATOM 1170 O O . ALA A 1 163 ? 6.287 5.297 -7.210 1.00 98.62 163 ALA A O 1
ATOM 1171 N N . ALA A 1 164 ? 6.770 5.837 -5.081 1.00 98.44 164 ALA A N 1
ATOM 1172 C CA . ALA A 1 164 ? 5.609 6.677 -4.842 1.00 98.44 164 ALA A CA 1
ATOM 1173 C C . ALA A 1 164 ? 5.661 8.003 -5.628 1.00 98.44 164 ALA A C 1
ATOM 1175 O O . ALA A 1 164 ? 6.659 8.725 -5.568 1.00 98.44 164 ALA A O 1
ATOM 1176 N N . ALA A 1 165 ? 4.565 8.376 -6.300 1.00 97.88 165 ALA A N 1
ATOM 1177 C CA . ALA A 1 165 ? 4.461 9.642 -7.036 1.00 97.88 165 ALA A CA 1
ATOM 1178 C C . ALA A 1 165 ? 4.591 10.874 -6.120 1.00 97.88 165 ALA A C 1
ATOM 1180 O O . ALA A 1 165 ? 5.209 11.867 -6.499 1.00 97.88 165 ALA A O 1
ATOM 1181 N N . GLY A 1 166 ? 4.061 10.790 -4.895 1.00 95.75 166 GLY A N 1
ATOM 1182 C CA . GLY A 1 166 ? 4.125 11.818 -3.860 1.00 95.75 166 GLY A CA 1
ATOM 1183 C C . GLY A 1 166 ? 2.751 12.343 -3.435 1.00 95.75 166 GLY A C 1
ATOM 1184 O O . GLY A 1 166 ? 1.759 12.152 -4.129 1.00 95.75 166 GLY A O 1
ATOM 1185 N N . ASN A 1 167 ? 2.706 13.031 -2.286 1.00 93.06 167 ASN A N 1
ATOM 1186 C CA . ASN A 1 167 ? 1.462 13.369 -1.570 1.00 93.06 167 ASN A CA 1
ATOM 1187 C C . ASN A 1 167 ? 1.179 14.887 -1.491 1.00 93.06 167 ASN A C 1
ATOM 1189 O O . ASN A 1 167 ? 0.584 15.349 -0.522 1.00 93.06 167 ASN A O 1
ATOM 1193 N N . ASP A 1 168 ? 1.680 15.686 -2.438 1.00 94.00 168 ASP A N 1
ATOM 1194 C CA . ASP A 1 168 ? 1.561 17.158 -2.388 1.00 94.00 168 ASP A CA 1
ATOM 1195 C C . ASP A 1 168 ? 0.420 17.723 -3.264 1.00 94.00 168 ASP A C 1
ATOM 1197 O O . ASP A 1 168 ? 0.325 18.942 -3.425 1.00 94.00 168 ASP A O 1
ATOM 1201 N N . GLY A 1 169 ? -0.411 16.859 -3.864 1.00 94.75 169 GLY A N 1
ATOM 1202 C CA . GLY A 1 169 ? -1.605 17.236 -4.637 1.00 94.75 169 GLY A CA 1
ATOM 1203 C C . GLY A 1 169 ? -1.317 18.168 -5.816 1.00 94.75 169 GLY A C 1
ATOM 1204 O O . GLY A 1 169 ? -2.089 19.080 -6.111 1.00 94.75 169 GLY A O 1
ATOM 1205 N N . ASN A 1 170 ? -0.154 18.017 -6.451 1.00 95.75 170 ASN A N 1
ATOM 1206 C CA . ASN A 1 170 ? 0.307 18.907 -7.512 1.00 95.75 170 ASN A CA 1
ATOM 1207 C C . ASN A 1 170 ? 1.039 18.142 -8.624 1.00 95.75 170 ASN A C 1
ATOM 1209 O O . ASN A 1 170 ? 1.224 16.932 -8.555 1.00 95.75 170 ASN A O 1
ATOM 1213 N N . ASN A 1 171 ? 1.469 18.863 -9.658 1.00 94.88 171 ASN A N 1
ATOM 1214 C CA . ASN A 1 171 ? 2.141 18.299 -10.829 1.00 94.88 171 ASN A CA 1
ATOM 1215 C C . ASN A 1 171 ? 3.679 18.349 -10.758 1.00 94.88 171 ASN A C 1
ATOM 1217 O O . ASN A 1 171 ? 4.351 18.254 -11.791 1.00 94.88 171 ASN A O 1
ATOM 1221 N N . VAL A 1 172 ? 4.258 18.557 -9.572 1.00 93.38 172 VAL A N 1
ATOM 1222 C CA . VAL A 1 172 ? 5.710 18.477 -9.387 1.00 93.38 172 VAL A CA 1
ATOM 1223 C C . VAL A 1 172 ? 6.121 17.016 -9.492 1.00 93.38 172 VAL A C 1
ATOM 1225 O O . VAL A 1 172 ? 5.481 16.138 -8.935 1.00 93.38 172 VAL A O 1
ATOM 1228 N N . ARG A 1 173 ? 7.202 16.749 -10.224 1.00 92.81 173 ARG A N 1
ATOM 1229 C CA . ARG A 1 173 ? 7.756 15.401 -10.335 1.00 92.81 173 ARG A CA 1
ATOM 1230 C C . ARG A 1 173 ? 8.701 15.130 -9.173 1.00 92.81 173 ARG A C 1
ATOM 1232 O O . ARG A 1 173 ? 9.713 15.822 -9.038 1.00 92.81 173 ARG A O 1
ATOM 1239 N N . SER A 1 174 ? 8.387 14.107 -8.391 1.00 93.12 174 SER A N 1
ATOM 1240 C CA . SER A 1 174 ? 9.238 13.607 -7.314 1.00 93.12 174 SER A CA 1
ATOM 1241 C C . SER A 1 174 ? 10.200 12.520 -7.803 1.00 93.12 174 SER A C 1
ATOM 1243 O O . SER A 1 174 ? 9.904 11.794 -8.749 1.00 93.12 174 SER A O 1
ATOM 1245 N N . TYR A 1 175 ? 11.354 12.390 -7.150 1.00 93.69 175 TYR A N 1
ATOM 1246 C CA . TYR A 1 175 ? 12.331 11.318 -7.384 1.00 93.69 175 TYR A CA 1
ATOM 1247 C C . TYR A 1 175 ? 12.432 10.433 -6.133 1.00 93.69 175 TYR A C 1
ATOM 1249 O O . TYR A 1 175 ? 12.246 10.957 -5.034 1.00 93.69 175 TYR A O 1
ATOM 1257 N N . PRO A 1 176 ? 12.675 9.117 -6.261 1.00 95.69 176 PRO A N 1
ATOM 1258 C CA . PRO A 1 176 ? 13.109 8.392 -7.463 1.00 95.69 176 PRO A CA 1
ATOM 1259 C C . PRO A 1 176 ? 12.015 8.050 -8.484 1.00 95.69 176 PRO A C 1
ATOM 1261 O O . PRO A 1 176 ? 12.354 7.643 -9.589 1.00 95.69 176 PRO A O 1
ATOM 1264 N N . ALA A 1 177 ? 10.732 8.243 -8.168 1.00 96.94 177 ALA A N 1
ATOM 1265 C CA . ALA A 1 177 ? 9.633 7.852 -9.059 1.00 96.94 177 ALA A CA 1
ATOM 1266 C C . ALA A 1 177 ? 9.708 8.474 -10.466 1.00 96.94 177 ALA A C 1
ATOM 1268 O O . ALA A 1 177 ? 9.284 7.870 -11.437 1.00 96.94 177 ALA A O 1
ATOM 1269 N N . GLY A 1 178 ? 10.275 9.674 -10.599 1.00 94.56 178 GLY A N 1
ATOM 1270 C CA . GLY A 1 178 ? 10.443 10.360 -11.879 1.00 94.56 178 GLY A CA 1
ATOM 1271 C C . GLY A 1 178 ? 11.575 9.853 -12.779 1.00 94.56 178 GLY A C 1
ATOM 1272 O O . GLY A 1 178 ? 11.838 10.504 -13.794 1.00 94.56 178 GLY A O 1
ATOM 1273 N N . TYR A 1 179 ? 12.293 8.784 -12.415 1.00 94.25 179 TYR A N 1
ATOM 1274 C CA . TYR A 1 179 ? 13.282 8.163 -13.300 1.00 94.25 179 TYR A CA 1
ATOM 1275 C C . TYR A 1 179 ? 12.616 7.141 -14.234 1.00 94.25 179 TYR A C 1
ATOM 1277 O O . TYR A 1 179 ? 11.874 6.304 -13.739 1.00 94.25 179 TYR A O 1
ATOM 1285 N N . PRO A 1 180 ? 12.980 7.090 -15.530 1.00 93.69 180 PRO A N 1
ATOM 1286 C CA . PRO A 1 180 ? 12.393 6.142 -16.486 1.00 93.69 180 PRO A CA 1
ATOM 1287 C C . PRO A 1 180 ? 12.428 4.659 -16.076 1.00 93.69 180 PRO A C 1
ATOM 1289 O O . PRO A 1 180 ? 11.538 3.866 -16.387 1.00 93.69 180 PRO A O 1
ATOM 1292 N N . SER A 1 181 ? 13.482 4.256 -15.366 1.00 95.19 181 SER A N 1
ATOM 1293 C CA . SER A 1 181 ? 13.659 2.887 -14.874 1.00 95.19 181 SER A CA 1
ATOM 1294 C C . SER A 1 181 ? 12.812 2.554 -13.643 1.00 95.19 181 SER A C 1
ATOM 1296 O O . SER A 1 181 ? 12.799 1.402 -13.225 1.00 95.19 181 SER A O 1
ATOM 1298 N N . VAL A 1 182 ? 12.112 3.526 -13.058 1.00 98.12 182 VAL A N 1
ATOM 1299 C CA . VAL A 1 182 ? 11.276 3.347 -11.870 1.00 98.12 182 VAL A CA 1
ATOM 1300 C C . VAL A 1 182 ? 9.812 3.481 -12.263 1.00 98.12 182 VAL A C 1
ATOM 1302 O O . VAL A 1 182 ? 9.435 4.416 -12.959 1.00 98.12 182 VAL A O 1
ATOM 1305 N N . MET A 1 183 ? 8.993 2.536 -11.815 1.00 98.62 183 MET A N 1
ATOM 1306 C CA . MET A 1 183 ? 7.552 2.565 -12.000 1.00 98.62 183 MET A CA 1
ATOM 1307 C C . MET A 1 183 ? 6.920 3.551 -11.011 1.00 98.62 183 MET A C 1
ATOM 1309 O O . MET A 1 183 ? 7.017 3.347 -9.796 1.00 98.62 183 MET A O 1
ATOM 1313 N N . MET A 1 184 ? 6.297 4.620 -11.511 1.00 98.69 184 MET A N 1
ATOM 1314 C CA . MET A 1 184 ? 5.676 5.652 -10.669 1.00 98.69 184 MET A CA 1
ATOM 1315 C C . MET A 1 184 ? 4.233 5.293 -10.307 1.00 98.69 184 MET A C 1
ATOM 1317 O O . MET A 1 184 ? 3.383 5.135 -11.187 1.00 98.69 184 MET A O 1
ATOM 1321 N N . VAL A 1 185 ? 3.945 5.250 -9.003 1.00 98.88 185 VAL A N 1
ATOM 1322 C CA . VAL A 1 185 ? 2.644 4.820 -8.468 1.00 98.88 185 VAL A CA 1
ATOM 1323 C C . VAL A 1 185 ? 1.872 5.977 -7.833 1.00 98.88 185 VAL A C 1
ATOM 1325 O O . VAL A 1 185 ? 2.353 6.617 -6.891 1.00 98.88 185 VAL A O 1
ATOM 1328 N N . GLY A 1 186 ? 0.658 6.222 -8.332 1.00 98.62 186 GLY A N 1
ATOM 1329 C CA . GLY A 1 186 ? -0.332 7.120 -7.728 1.00 98.62 186 GLY A CA 1
ATOM 1330 C C . GLY A 1 186 ? -1.267 6.396 -6.748 1.00 98.62 186 GLY A C 1
ATOM 1331 O O . GLY A 1 186 ? -1.215 5.174 -6.610 1.00 98.62 186 GLY A O 1
ATOM 1332 N N . ALA A 1 187 ? -2.130 7.141 -6.053 1.00 98.62 187 ALA A N 1
ATOM 1333 C CA . ALA A 1 187 ? -3.050 6.591 -5.051 1.00 98.62 187 ALA A CA 1
ATOM 1334 C C . ALA A 1 187 ? -4.517 6.890 -5.369 1.00 98.62 187 ALA A C 1
ATOM 1336 O O . ALA A 1 187 ? -4.863 8.009 -5.745 1.00 98.62 187 ALA A O 1
ATOM 1337 N N . ASN A 1 188 ? -5.379 5.906 -5.121 1.00 98.44 188 ASN A N 1
ATOM 1338 C CA . ASN A 1 188 ? -6.833 6.039 -5.169 1.00 98.44 188 ASN A CA 1
ATOM 1339 C C . ASN A 1 188 ? -7.478 5.533 -3.866 1.00 98.44 188 ASN A C 1
ATOM 1341 O O . ASN A 1 188 ? -6.835 4.852 -3.064 1.00 98.44 188 ASN A O 1
ATOM 1345 N N . ASP A 1 189 ? -8.745 5.876 -3.650 1.00 94.44 189 ASP A N 1
ATOM 1346 C CA . ASP A 1 189 ? -9.539 5.424 -2.506 1.00 94.44 189 ASP A CA 1
ATOM 1347 C C . ASP A 1 189 ? -10.297 4.114 -2.794 1.00 94.44 189 ASP A C 1
ATOM 1349 O O . ASP A 1 189 ? -10.249 3.561 -3.901 1.00 94.44 189 ASP A O 1
ATOM 1353 N N . ALA A 1 190 ? -11.043 3.634 -1.796 1.00 93.38 190 ALA A N 1
ATOM 1354 C CA . ALA A 1 190 ? -11.888 2.441 -1.881 1.00 93.38 190 ALA A CA 1
ATOM 1355 C C . ALA A 1 190 ? -13.130 2.595 -2.792 1.00 93.38 190 ALA A C 1
ATOM 1357 O O . ALA A 1 190 ? -13.911 1.655 -2.942 1.00 93.38 190 ALA A O 1
ATOM 1358 N N . ASN A 1 191 ? -13.333 3.764 -3.406 1.00 93.94 191 ASN A N 1
ATOM 1359 C CA . ASN A 1 191 ? -14.380 4.075 -4.385 1.00 93.94 191 ASN A CA 1
ATOM 1360 C C . ASN A 1 191 ? -13.824 4.263 -5.799 1.00 93.94 191 ASN A C 1
ATOM 1362 O O . ASN A 1 191 ? -14.523 4.788 -6.672 1.00 93.94 191 ASN A O 1
ATOM 1366 N N . ASN A 1 192 ? -12.568 3.863 -6.017 1.00 96.44 192 ASN A N 1
ATOM 1367 C CA . ASN A 1 192 ? -11.824 4.098 -7.251 1.00 96.44 192 ASN A CA 1
ATOM 1368 C C . ASN A 1 192 ? -11.687 5.593 -7.601 1.00 96.44 192 ASN A C 1
ATOM 1370 O O . ASN A 1 192 ? -11.459 5.932 -8.759 1.00 96.44 192 ASN A O 1
ATOM 1374 N N . GLN A 1 193 ? -11.839 6.501 -6.634 1.00 96.12 193 GLN A N 1
ATOM 1375 C CA . GLN A 1 193 ? -11.595 7.925 -6.838 1.00 96.12 193 GLN A CA 1
ATOM 1376 C C . GLN A 1 193 ? -10.122 8.232 -6.601 1.00 96.12 193 GLN A C 1
ATOM 1378 O O . GLN A 1 193 ? -9.501 7.669 -5.698 1.00 96.12 193 GLN A O 1
ATOM 1383 N N . ILE A 1 194 ? -9.555 9.128 -7.408 1.00 97.31 194 ILE A N 1
ATOM 1384 C CA . ILE A 1 194 ? -8.173 9.565 -7.215 1.00 97.31 194 ILE A CA 1
ATOM 1385 C C . ILE A 1 194 ? -8.043 10.230 -5.843 1.00 97.31 194 ILE A C 1
ATOM 1387 O O . ILE A 1 194 ? -8.919 10.986 -5.425 1.00 97.31 194 ILE A O 1
ATOM 1391 N N . ALA A 1 195 ? -6.954 9.954 -5.133 1.00 90.50 195 ALA A N 1
ATOM 1392 C CA . ALA A 1 195 ? -6.678 10.635 -3.882 1.00 90.50 195 ALA A CA 1
ATOM 1393 C C . ALA A 1 195 ? -6.245 12.082 -4.160 1.00 90.50 195 ALA A C 1
ATOM 1395 O O . ALA A 1 195 ? -5.271 12.305 -4.879 1.00 90.50 195 ALA A O 1
ATOM 1396 N N . ASP A 1 196 ? -6.901 13.063 -3.533 1.00 92.44 196 ASP A N 1
ATOM 1397 C CA . ASP A 1 196 ? -6.619 14.497 -3.737 1.00 92.44 196 ASP A CA 1
ATOM 1398 C C . ASP A 1 196 ? -5.151 14.885 -3.470 1.00 92.44 196 ASP A C 1
ATOM 1400 O O . ASP A 1 196 ? -4.640 15.863 -4.019 1.00 92.44 196 ASP A O 1
ATOM 1404 N N . PHE A 1 197 ? -4.452 14.123 -2.623 1.00 90.88 197 PHE A N 1
ATOM 1405 C CA . PHE A 1 197 ? -3.036 14.339 -2.329 1.00 90.88 197 PHE A CA 1
ATOM 1406 C C . PHE A 1 197 ? -2.088 13.741 -3.380 1.00 90.88 197 PHE A C 1
ATOM 1408 O O . PHE A 1 197 ? -0.916 14.115 -3.398 1.00 90.88 197 PHE A O 1
ATOM 1415 N N . SER A 1 198 ? -2.535 12.815 -4.234 1.00 97.50 198 SER A N 1
ATOM 1416 C CA . SER A 1 198 ? -1.666 12.113 -5.185 1.00 97.50 198 SER A CA 1
ATOM 1417 C C . SER A 1 198 ? -1.090 13.098 -6.207 1.00 97.50 198 SER A C 1
ATOM 1419 O O . SER A 1 198 ? -1.830 13.822 -6.870 1.00 97.50 198 SER A O 1
ATOM 1421 N N . GLN A 1 199 ? 0.238 13.160 -6.331 1.00 97.81 199 GLN A N 1
ATOM 1422 C CA . GLN A 1 199 ? 0.892 13.988 -7.348 1.00 97.81 199 GLN A CA 1
ATOM 1423 C C . GLN A 1 199 ? 0.608 13.449 -8.758 1.00 97.81 199 GLN A C 1
ATOM 1425 O O . GLN A 1 199 ? 0.576 12.241 -8.975 1.00 97.81 199 GLN A O 1
ATOM 1430 N N . PHE A 1 200 ? 0.455 14.365 -9.714 1.00 97.25 200 PHE A N 1
ATOM 1431 C CA . PHE A 1 200 ? 0.108 14.094 -11.116 1.00 97.25 200 PHE A CA 1
ATOM 1432 C C . PHE A 1 200 ? 1.095 14.795 -12.073 1.00 97.25 200 PHE A C 1
ATOM 1434 O O . PHE A 1 200 ? 0.741 15.732 -12.799 1.00 97.25 200 PHE A O 1
ATOM 1441 N N . PRO A 1 201 ? 2.400 14.461 -12.030 1.00 95.81 201 PRO A N 1
ATOM 1442 C CA . PRO A 1 201 ? 3.376 15.074 -12.919 1.00 95.81 201 PRO A CA 1
ATOM 1443 C C . PRO A 1 201 ? 3.103 14.714 -14.381 1.00 95.81 201 PRO A C 1
ATOM 1445 O O . PRO A 1 201 ? 2.834 13.567 -14.719 1.00 95.81 201 PRO A O 1
ATOM 1448 N N . SER A 1 202 ? 3.260 15.698 -15.266 1.00 93.19 202 SER A N 1
ATOM 1449 C CA . SER A 1 202 ? 3.121 15.490 -16.711 1.00 93.19 202 SER A CA 1
ATOM 1450 C C . SER A 1 202 ? 4.204 14.555 -17.251 1.00 93.19 202 SER A C 1
ATOM 1452 O O . SER A 1 202 ? 5.361 14.631 -16.825 1.00 93.19 202 SER A O 1
ATOM 1454 N N . CYS A 1 203 ? 3.876 13.760 -18.269 1.00 92.12 203 CYS A N 1
ATOM 1455 C CA . CYS A 1 203 ? 4.859 12.985 -19.040 1.00 92.12 203 CYS A CA 1
ATOM 1456 C C . CYS A 1 203 ? 5.728 13.839 -19.958 1.00 92.12 203 CYS A C 1
ATOM 1458 O O . CYS A 1 203 ? 6.716 13.365 -20.520 1.00 92.12 203 CYS A O 1
ATOM 1460 N N . SER A 1 204 ? 5.368 15.107 -20.157 1.00 89.62 204 SER A N 1
ATOM 1461 C CA . SER A 1 204 ? 6.197 16.013 -20.933 1.00 89.62 204 SER A CA 1
ATOM 1462 C C . SER A 1 204 ? 7.384 16.490 -20.097 1.00 89.62 204 SER A C 1
ATOM 1464 O O . SER A 1 204 ? 7.248 16.983 -18.976 1.00 89.62 204 SER A O 1
ATOM 1466 N N . SER A 1 205 ? 8.582 16.410 -20.666 1.00 82.31 205 SER A N 1
ATOM 1467 C CA . SER A 1 205 ? 9.784 17.054 -20.130 1.00 82.31 205 SER A CA 1
ATOM 1468 C C . SER A 1 205 ? 10.411 17.980 -21.170 1.00 82.31 205 SER A C 1
ATOM 1470 O O . SER A 1 205 ? 10.184 17.834 -22.366 1.00 82.31 205 SER A O 1
ATOM 1472 N N . GLY A 1 206 ? 11.174 18.984 -20.729 1.00 78.62 206 GLY A N 1
ATOM 1473 C CA . GLY A 1 206 ? 11.730 20.011 -21.616 1.00 78.62 206 GLY A CA 1
ATOM 1474 C C . GLY A 1 206 ? 10.791 21.203 -21.847 1.00 78.62 206 GLY A C 1
ATOM 1475 O O . GLY A 1 206 ? 9.810 21.403 -21.138 1.00 78.62 206 GLY A O 1
ATOM 1476 N N . ARG A 1 207 ? 11.139 22.084 -22.796 1.00 72.75 207 ARG A N 1
ATOM 1477 C CA . ARG A 1 207 ? 10.368 23.308 -23.100 1.00 72.75 207 ARG A CA 1
ATOM 1478 C C . ARG A 1 207 ? 10.295 23.566 -24.604 1.00 72.75 207 ARG A C 1
ATOM 1480 O O . ARG A 1 207 ? 11.294 23.439 -25.318 1.00 72.75 207 ARG A O 1
ATOM 1487 N N . GLY A 1 208 ? 9.129 24.013 -25.074 1.00 77.69 208 GLY A N 1
ATOM 1488 C CA . GLY A 1 208 ? 8.901 24.401 -26.469 1.00 77.69 208 GLY A CA 1
ATOM 1489 C C . 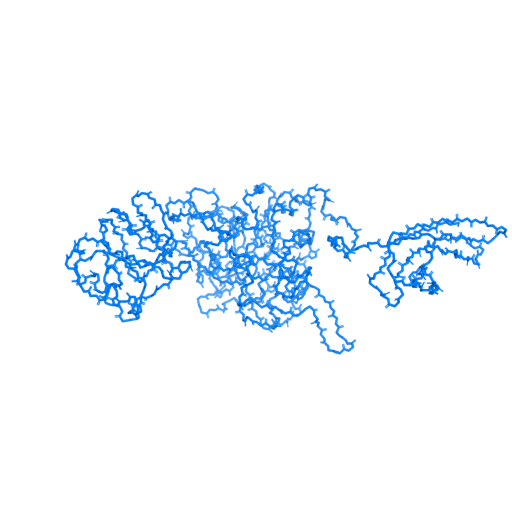GLY A 1 208 ? 9.171 23.252 -27.442 1.00 77.69 208 GLY A C 1
ATOM 1490 O O . GLY A 1 208 ? 8.723 22.136 -27.233 1.00 77.69 208 GLY A O 1
ATOM 1491 N N . LYS A 1 209 ? 9.962 23.505 -28.489 1.00 73.31 209 LYS A N 1
ATOM 1492 C CA . LYS A 1 209 ? 10.299 22.499 -29.518 1.00 73.31 209 LYS A CA 1
ATOM 1493 C C . LYS A 1 209 ? 11.180 21.339 -29.026 1.00 73.31 209 LYS A C 1
ATOM 1495 O O . LYS A 1 209 ? 11.481 20.451 -29.811 1.00 73.31 209 LYS A O 1
ATOM 1500 N N . ARG A 1 210 ? 11.655 21.386 -27.778 1.00 74.94 210 ARG A N 1
ATOM 1501 C CA . ARG A 1 210 ? 12.435 20.315 -27.136 1.00 74.94 210 ARG A CA 1
ATOM 1502 C C . ARG A 1 210 ? 11.605 19.524 -26.126 1.00 74.94 210 ARG A C 1
ATOM 1504 O O . ARG A 1 210 ? 12.192 18.811 -25.323 1.00 74.94 210 ARG A O 1
ATOM 1511 N N . ALA A 1 211 ? 10.289 19.732 -26.102 1.00 78.19 211 ALA A N 1
ATOM 1512 C CA . ALA A 1 211 ? 9.415 18.911 -25.289 1.00 78.19 211 ALA A CA 1
ATOM 1513 C C . ALA A 1 211 ? 9.446 17.472 -25.818 1.00 78.19 211 ALA A C 1
ATOM 1515 O O . ALA A 1 211 ? 9.256 17.258 -27.017 1.00 78.19 211 ALA A O 1
ATOM 1516 N N . THR A 1 212 ? 9.714 16.516 -24.940 1.00 79.44 212 THR A N 1
ATOM 1517 C CA . THR A 1 212 ? 9.585 15.084 -25.214 1.00 79.44 212 THR A CA 1
ATOM 1518 C C . THR A 1 212 ? 8.519 14.519 -24.295 1.00 79.44 212 THR A C 1
ATOM 1520 O O . THR A 1 212 ? 8.436 14.930 -23.138 1.00 79.44 212 THR A O 1
ATOM 1523 N N . ASN A 1 213 ? 7.715 13.599 -24.817 1.00 87.12 213 ASN A N 1
ATOM 1524 C CA . ASN A 1 213 ? 6.752 12.846 -24.026 1.00 87.12 213 ASN A CA 1
ATOM 1525 C C . ASN A 1 213 ? 7.355 11.485 -23.713 1.00 87.12 213 ASN A C 1
ATOM 1527 O O . ASN A 1 213 ? 7.855 10.817 -24.617 1.00 87.12 213 ASN A O 1
ATOM 1531 N N . ASP A 1 214 ? 7.329 11.129 -22.440 1.00 87.62 214 ASP A N 1
ATOM 1532 C CA . ASP A 1 214 ? 7.831 9.868 -21.925 1.00 87.62 214 ASP A CA 1
ATOM 1533 C C . ASP A 1 214 ? 6.898 9.432 -20.795 1.00 87.62 214 ASP A C 1
ATOM 1535 O O . ASP A 1 214 ? 6.729 10.154 -19.816 1.00 87.62 214 ASP A O 1
ATOM 1539 N N . GLU A 1 215 ? 6.227 8.298 -20.958 1.00 90.06 215 GLU A N 1
ATOM 1540 C CA . GLU A 1 215 ? 5.272 7.804 -19.961 1.00 90.06 215 GLU A CA 1
ATOM 1541 C C . GLU A 1 215 ? 5.950 7.295 -18.686 1.00 90.06 215 GLU A C 1
ATOM 1543 O O . GLU A 1 215 ? 5.321 7.190 -17.643 1.00 90.06 215 GLU A O 1
ATOM 1548 N N . THR A 1 216 ? 7.252 7.018 -18.750 1.00 90.9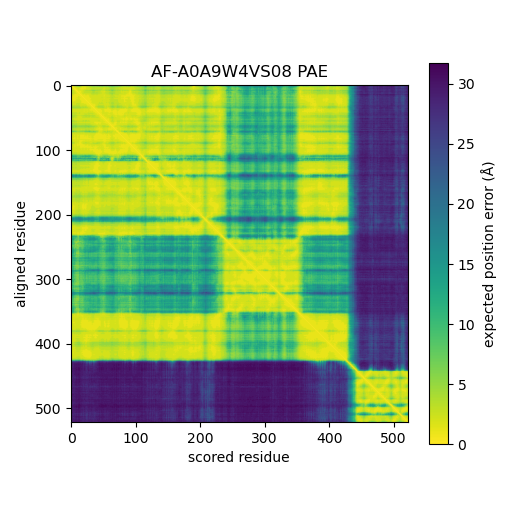4 216 THR A N 1
ATOM 1549 C CA . THR A 1 216 ? 8.001 6.417 -17.642 1.00 90.94 216 THR A CA 1
ATOM 1550 C C . THR A 1 216 ? 8.445 7.437 -16.589 1.00 90.94 216 THR A C 1
ATOM 1552 O O . THR A 1 216 ? 9.141 7.097 -15.638 1.00 90.94 216 THR A O 1
ATOM 1555 N N . ILE A 1 217 ? 8.079 8.712 -16.761 1.00 93.06 217 ILE A N 1
ATOM 1556 C CA . ILE A 1 217 ? 8.441 9.822 -15.859 1.00 93.06 217 ILE A CA 1
ATOM 1557 C C . ILE A 1 217 ? 7.210 10.524 -15.262 1.00 93.06 217 ILE A C 1
ATOM 1559 O O . ILE A 1 217 ? 7.305 11.645 -14.753 1.00 93.06 217 ILE A O 1
ATOM 1563 N N . CYS A 1 218 ? 6.048 9.897 -15.357 1.00 95.69 218 CYS A N 1
ATOM 1564 C CA . CYS A 1 218 ? 4.756 10.350 -14.852 1.00 95.69 218 CYS A CA 1
ATOM 1565 C C . CYS A 1 218 ? 4.018 9.146 -14.251 1.00 95.69 218 CYS A C 1
ATOM 1567 O O . CYS A 1 218 ? 4.534 8.036 -14.321 1.00 95.69 218 CYS A O 1
ATOM 1569 N N . VAL A 1 219 ? 2.845 9.350 -13.638 1.00 98.44 219 VAL A N 1
ATOM 1570 C CA . VAL A 1 219 ? 2.074 8.235 -13.061 1.00 98.44 219 VAL A CA 1
ATOM 1571 C C . VAL A 1 219 ? 1.791 7.197 -14.145 1.00 98.44 219 VAL A C 1
ATOM 1573 O O . VAL A 1 219 ? 1.311 7.545 -15.232 1.00 98.44 219 VAL A O 1
ATOM 1576 N N . GLU A 1 220 ? 2.109 5.941 -13.837 1.00 98.69 220 GLU A N 1
ATOM 1577 C CA . GLU A 1 220 ? 1.881 4.801 -14.724 1.00 98.69 220 GLU A CA 1
ATOM 1578 C C . GLU A 1 220 ? 0.686 3.973 -14.300 1.00 98.69 220 GLU A C 1
ATOM 1580 O O . GLU A 1 220 ? -0.045 3.512 -15.162 1.00 98.69 220 GLU A O 1
ATOM 1585 N N . VAL A 1 221 ? 0.473 3.795 -12.999 1.00 98.81 221 VAL A N 1
ATOM 1586 C CA . VAL A 1 221 ? -0.678 3.077 -12.441 1.00 98.81 221 VAL A CA 1
ATOM 1587 C C . VAL A 1 221 ? -1.022 3.637 -11.063 1.00 98.81 221 VAL A C 1
ATOM 1589 O O . VAL A 1 221 ? -0.199 4.307 -10.424 1.00 98.81 221 VAL A O 1
ATOM 1592 N N . THR A 1 222 ? -2.203 3.296 -10.558 1.00 98.88 222 THR A N 1
ATOM 1593 C CA . THR A 1 222 ? -2.594 3.534 -9.166 1.00 98.88 222 THR A CA 1
ATOM 1594 C C . THR A 1 222 ? -2.946 2.245 -8.439 1.00 98.88 222 THR A C 1
ATOM 1596 O O . THR A 1 222 ? -3.226 1.204 -9.037 1.00 98.88 222 THR A O 1
ATOM 1599 N N . ALA A 1 223 ? -2.947 2.327 -7.114 1.00 98.75 223 ALA A N 1
ATOM 1600 C CA . ALA A 1 223 ? -3.524 1.319 -6.237 1.00 98.75 223 ALA A CA 1
ATOM 1601 C C . ALA A 1 223 ? -4.180 1.991 -5.020 1.00 98.75 223 ALA A C 1
ATOM 1603 O O . ALA A 1 223 ? -3.985 3.190 -4.775 1.00 98.75 223 ALA A O 1
ATOM 1604 N N . GLY A 1 224 ? -4.943 1.205 -4.254 1.00 97.94 224 GLY A N 1
ATOM 1605 C CA . GLY A 1 224 ? -5.536 1.636 -2.990 1.00 97.94 224 GLY A CA 1
ATOM 1606 C C . GLY A 1 224 ? -4.474 2.222 -2.060 1.00 97.94 224 GLY A C 1
ATOM 1607 O O . GLY A 1 224 ? -3.513 1.547 -1.697 1.00 97.94 224 GLY A O 1
ATOM 1608 N N . GLY A 1 225 ? -4.622 3.503 -1.732 1.00 96.19 225 GLY A N 1
ATOM 1609 C CA . GLY A 1 225 ? -3.661 4.253 -0.922 1.00 96.19 225 GLY A CA 1
ATOM 1610 C C . GLY A 1 225 ? -4.309 5.264 0.017 1.00 96.19 225 GLY A C 1
ATOM 1611 O O . GLY A 1 225 ? -3.599 6.064 0.616 1.00 96.19 225 GLY A O 1
ATOM 1612 N N . VAL A 1 226 ? -5.637 5.266 0.135 1.00 92.50 226 VAL A N 1
ATOM 1613 C CA . VAL A 1 226 ? -6.382 6.032 1.148 1.00 92.50 226 VAL A CA 1
ATOM 1614 C C . VAL A 1 226 ? -6.895 5.057 2.193 1.00 92.50 226 VAL A C 1
ATOM 1616 O O . VAL A 1 226 ? -7.403 4.003 1.819 1.00 92.50 226 VAL A O 1
ATOM 1619 N N . ASP A 1 227 ? -6.728 5.388 3.469 1.00 87.25 227 ASP A N 1
ATOM 1620 C CA . ASP A 1 227 ? -7.161 4.595 4.624 1.00 87.25 227 ASP A CA 1
ATOM 1621 C C . ASP A 1 227 ? -6.804 3.112 4.468 1.00 87.25 227 ASP A C 1
ATOM 1623 O O . ASP A 1 227 ? -7.633 2.217 4.586 1.00 87.25 227 ASP A O 1
ATOM 1627 N N . THR A 1 228 ? -5.541 2.849 4.135 1.00 93.25 228 THR A N 1
ATOM 1628 C CA . THR A 1 228 ? -5.024 1.491 3.963 1.00 93.25 228 THR A CA 1
ATOM 1629 C C . THR A 1 228 ? -4.698 0.909 5.327 1.00 93.25 228 THR A C 1
ATOM 1631 O O . THR A 1 228 ? -3.830 1.450 6.007 1.00 93.25 228 THR A O 1
ATOM 1634 N N . LEU A 1 229 ? -5.369 -0.175 5.717 1.00 94.00 229 LEU A N 1
ATOM 1635 C CA . LEU A 1 229 ? -5.030 -0.956 6.906 1.00 94.00 229 LEU A CA 1
ATOM 1636 C C . LEU A 1 229 ? -3.792 -1.821 6.642 1.00 94.00 229 LEU A C 1
ATOM 1638 O O . LEU A 1 229 ? -3.720 -2.517 5.628 1.00 94.00 229 LEU A O 1
ATOM 1642 N N . SER A 1 230 ? -2.826 -1.805 7.557 1.00 97.56 230 SER A N 1
ATOM 1643 C CA . SER A 1 230 ? -1.660 -2.693 7.510 1.00 97.56 230 SER A CA 1
ATOM 1644 C C . SER A 1 230 ? -1.055 -2.909 8.898 1.00 97.56 230 SER A C 1
ATOM 1646 O O . SER A 1 230 ? -1.512 -2.336 9.889 1.00 97.56 230 SER A O 1
ATOM 1648 N N . THR A 1 231 ? 0.007 -3.711 8.974 1.00 96.75 231 THR A N 1
ATOM 1649 C CA . THR A 1 231 ? 0.828 -3.877 10.178 1.00 96.75 231 THR A CA 1
ATOM 1650 C C . THR A 1 231 ? 1.436 -2.552 10.637 1.00 96.75 231 THR A C 1
ATOM 1652 O O . THR A 1 231 ? 1.767 -1.671 9.852 1.00 96.75 231 THR A O 1
ATOM 1655 N N . TYR A 1 232 ? 1.661 -2.419 11.929 1.00 92.56 232 TYR A N 1
ATOM 1656 C CA . TYR A 1 232 ? 2.222 -1.251 12.592 1.00 92.56 232 TYR A CA 1
ATOM 1657 C C . TYR A 1 232 ? 3.227 -1.733 13.647 1.00 92.56 232 TYR A C 1
ATOM 1659 O O . TYR A 1 232 ? 3.118 -2.875 14.105 1.00 92.56 232 TYR A O 1
ATOM 1667 N N . PRO A 1 233 ? 4.219 -0.922 14.056 1.00 88.19 233 PRO A N 1
ATOM 1668 C CA . PRO A 1 233 ? 5.056 -1.300 15.179 1.00 88.19 233 PRO A CA 1
ATOM 1669 C C . PRO A 1 233 ? 4.231 -1.489 16.443 1.00 88.19 233 PRO A C 1
ATOM 1671 O O . PRO A 1 233 ? 3.263 -0.751 16.676 1.00 88.19 233 PRO A O 1
ATOM 1674 N N . ALA A 1 234 ? 4.641 -2.451 17.260 1.00 79.75 234 ALA A N 1
ATOM 1675 C CA . ALA A 1 234 ? 3.860 -2.886 18.395 1.00 79.75 234 ALA A CA 1
ATOM 1676 C C . ALA A 1 234 ? 3.588 -1.728 19.359 1.00 79.75 234 ALA A C 1
ATOM 1678 O O . ALA A 1 234 ? 4.496 -1.041 19.837 1.00 79.75 234 ALA A O 1
ATOM 1679 N N . GLY A 1 235 ? 2.303 -1.492 19.621 1.00 67.31 235 GLY A N 1
ATOM 1680 C CA . GLY A 1 235 ? 1.824 -0.441 20.516 1.00 67.31 235 GLY A CA 1
ATOM 1681 C C . GLY A 1 235 ? 2.0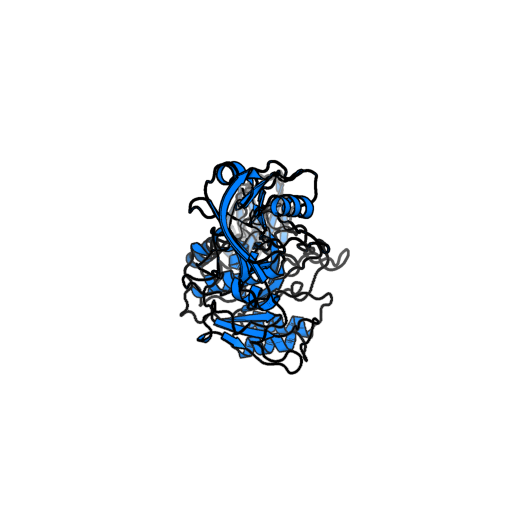56 1.006 20.070 1.00 67.31 235 GLY A C 1
ATOM 1682 O O . GLY A 1 235 ? 1.876 1.911 20.885 1.00 67.31 235 GLY A O 1
ATOM 1683 N N . MET A 1 236 ? 2.419 1.252 18.806 1.00 74.94 236 MET A N 1
ATOM 1684 C CA . MET A 1 236 ? 2.509 2.611 18.247 1.00 74.94 236 MET A CA 1
ATOM 1685 C C . MET A 1 236 ? 1.208 3.100 17.594 1.00 74.94 236 MET A C 1
ATOM 1687 O O . MET A 1 236 ? 1.124 4.273 17.226 1.00 74.94 236 MET A O 1
ATOM 1691 N N . ALA A 1 237 ? 0.205 2.236 17.446 1.00 76.81 237 ALA A N 1
ATOM 1692 C CA . ALA A 1 237 ? -1.131 2.600 16.988 1.00 76.81 237 ALA A CA 1
ATOM 1693 C C . ALA A 1 237 ? -2.184 2.275 18.053 1.00 76.81 237 ALA A C 1
ATOM 1695 O O . ALA A 1 237 ? -1.978 1.428 18.926 1.00 76.81 237 ALA A O 1
ATOM 1696 N N . THR A 1 238 ? -3.331 2.945 17.940 1.00 76.25 238 THR A N 1
ATOM 1697 C CA . THR A 1 238 ? -4.541 2.655 18.711 1.00 76.25 238 THR A CA 1
ATOM 1698 C C . THR A 1 238 ? -5.645 2.282 17.729 1.00 76.25 238 THR A C 1
ATOM 1700 O O . THR A 1 238 ? -5.940 3.060 16.823 1.00 76.25 238 THR A O 1
ATOM 1703 N N . ALA A 1 239 ? -6.264 1.117 17.907 1.00 80.88 239 ALA A N 1
ATOM 1704 C CA . ALA A 1 239 ? -7.421 0.690 17.124 1.00 80.88 239 ALA A CA 1
ATOM 1705 C C . ALA A 1 239 ? -8.633 0.530 18.032 1.00 80.88 239 ALA A C 1
ATOM 1707 O O . ALA A 1 239 ? -8.505 0.300 19.237 1.00 80.88 239 ALA A O 1
ATOM 1708 N N . ALA A 1 240 ? -9.808 0.660 17.422 1.00 85.94 240 ALA A N 1
ATOM 1709 C CA . ALA A 1 240 ? -11.075 0.335 18.041 1.00 85.94 240 ALA A CA 1
ATOM 1710 C C . ALA A 1 240 ? -11.709 -0.842 17.312 1.00 85.94 240 ALA A C 1
ATOM 1712 O O . ALA A 1 240 ? -11.816 -0.816 16.087 1.00 85.94 240 ALA A O 1
ATOM 1713 N N . SER A 1 241 ? -12.208 -1.812 18.068 1.00 89.00 241 SER A N 1
ATOM 1714 C CA . SER A 1 241 ? -13.185 -2.776 17.579 1.00 89.00 241 SER A CA 1
ATOM 1715 C C . SER A 1 241 ? -14.502 -2.611 18.333 1.00 89.00 241 SER A C 1
ATOM 1717 O O . SER A 1 241 ? -14.536 -2.344 19.541 1.00 89.00 241 SER A O 1
ATOM 1719 N N . MET A 1 242 ? -15.608 -2.744 17.601 1.00 93.94 242 MET A N 1
ATOM 1720 C CA . MET A 1 242 ? -16.953 -2.625 18.145 1.00 93.94 242 MET A CA 1
ATOM 1721 C C . MET A 1 242 ? -17.823 -3.787 17.675 1.00 93.94 242 MET A C 1
ATOM 1723 O O . MET A 1 242 ? -17.839 -4.149 16.501 1.00 93.94 242 MET A O 1
ATOM 1727 N N . SER A 1 243 ? -18.600 -4.356 18.595 1.00 94.81 243 SER A N 1
ATOM 1728 C CA . SER A 1 243 ? -19.685 -5.272 18.244 1.00 94.81 243 SER A CA 1
ATOM 1729 C C . SER A 1 243 ? -20.942 -4.946 19.033 1.00 94.81 243 SER A C 1
ATOM 1731 O O . SER A 1 243 ? -20.865 -4.625 20.216 1.00 94.81 243 SER A O 1
ATOM 1733 N N . ALA A 1 244 ? -22.103 -5.027 18.392 1.00 96.06 244 ALA A N 1
ATOM 1734 C CA . ALA A 1 244 ? -23.398 -4.834 19.031 1.00 96.06 244 ALA A CA 1
ATOM 1735 C C . ALA A 1 244 ? -24.269 -6.075 18.812 1.00 96.06 244 ALA A C 1
ATOM 1737 O O . ALA A 1 244 ? -24.407 -6.558 17.687 1.00 96.06 244 ALA A O 1
ATOM 1738 N N . ASP A 1 245 ? -24.797 -6.631 19.903 1.00 95.44 245 ASP A N 1
ATOM 1739 C CA . ASP A 1 245 ? -25.549 -7.895 19.931 1.00 95.44 245 ASP A CA 1
ATOM 1740 C C . ASP A 1 245 ? -24.862 -9.052 19.168 1.00 95.44 245 ASP A C 1
ATOM 1742 O O . ASP A 1 245 ? -25.504 -9.875 18.517 1.00 95.44 245 ASP A O 1
ATOM 1746 N N . GLY A 1 246 ? -23.527 -9.117 19.249 1.00 88.62 246 GLY A N 1
ATOM 1747 C CA . GLY A 1 246 ? -22.704 -10.146 18.603 1.00 88.62 246 GLY A CA 1
ATOM 1748 C C . GLY A 1 246 ? -22.417 -9.914 17.116 1.00 88.62 246 GLY A C 1
ATOM 1749 O O . GLY A 1 246 ? -21.719 -10.720 16.511 1.00 88.62 246 GLY A O 1
ATOM 1750 N N . THR A 1 247 ? -22.918 -8.824 16.530 1.00 91.31 247 THR A N 1
ATOM 1751 C CA . THR A 1 247 ? -22.570 -8.395 15.166 1.00 91.31 247 THR A CA 1
ATOM 1752 C C . THR A 1 247 ? -21.439 -7.377 15.239 1.00 91.31 247 THR A C 1
ATOM 1754 O O . THR A 1 247 ? -21.536 -6.428 16.013 1.00 91.31 247 THR A O 1
ATOM 1757 N N . ALA A 1 248 ? -20.362 -7.576 14.481 1.00 89.88 248 ALA A N 1
ATOM 1758 C CA . ALA A 1 248 ? -19.260 -6.621 14.414 1.00 89.88 248 ALA A CA 1
ATOM 1759 C C . ALA A 1 248 ? -19.632 -5.416 13.534 1.00 89.88 248 ALA A C 1
ATOM 1761 O O . ALA A 1 248 ? -20.372 -5.562 12.562 1.00 89.88 248 ALA A O 1
ATOM 1762 N N . TYR A 1 249 ? -19.116 -4.242 13.886 1.00 89.06 249 TYR A N 1
ATOM 1763 C CA . TYR A 1 249 ? -19.324 -2.989 13.165 1.00 89.06 249 TYR A CA 1
ATOM 1764 C C . TYR A 1 249 ? -17.998 -2.248 13.031 1.00 89.06 249 TYR A C 1
ATOM 1766 O O . TYR A 1 249 ? -17.142 -2.335 13.915 1.00 89.06 249 TYR A O 1
ATOM 1774 N N . ASN A 1 250 ? -17.858 -1.466 11.962 1.00 85.19 250 ASN A N 1
ATOM 1775 C CA . ASN A 1 250 ? -16.712 -0.580 11.810 1.00 85.19 250 ASN A CA 1
ATOM 1776 C C . ASN A 1 250 ? -16.747 0.508 12.892 1.00 85.19 250 ASN A C 1
ATOM 1778 O O . ASN A 1 250 ? -17.794 1.091 13.189 1.00 85.19 250 ASN A O 1
ATOM 1782 N N . SER A 1 251 ? -15.587 0.786 13.482 1.00 89.25 251 SER A N 1
ATOM 1783 C CA . SER A 1 251 ? -15.437 1.787 14.536 1.00 89.25 251 SER A CA 1
ATOM 1784 C C . SER A 1 251 ? -14.114 2.527 14.416 1.00 89.25 251 SER A C 1
ATOM 1786 O O . SER A 1 251 ? -13.093 1.911 14.130 1.00 89.25 251 SER A O 1
ATOM 1788 N N . SER A 1 252 ? -14.106 3.830 14.691 1.00 86.94 252 SER A N 1
ATOM 1789 C CA . SER A 1 252 ? -12.868 4.605 14.831 1.00 86.94 252 SER A CA 1
ATOM 1790 C C . SER A 1 252 ? -12.584 4.881 16.305 1.00 86.94 252 SER A C 1
ATOM 1792 O O . SER A 1 252 ? -13.469 5.365 17.015 1.00 86.94 252 SER A O 1
ATOM 1794 N N . ALA A 1 253 ? -11.360 4.639 16.769 1.00 87.75 253 ALA A N 1
ATOM 1795 C CA . ALA A 1 253 ? -10.965 5.000 18.127 1.00 87.75 253 ALA A CA 1
ATOM 1796 C C . ALA A 1 253 ? -10.979 6.521 18.327 1.00 87.75 253 ALA A C 1
ATOM 1798 O O . ALA A 1 253 ? -10.553 7.269 17.447 1.00 87.75 253 ALA A O 1
ATOM 1799 N N . MET A 1 254 ? -11.436 6.958 19.498 1.00 90.25 254 MET A N 1
ATOM 1800 C CA . MET A 1 254 ? -11.082 8.260 20.064 1.00 90.25 254 MET A CA 1
ATOM 1801 C C . MET A 1 254 ? -10.006 8.059 21.150 1.00 90.25 254 MET A C 1
ATOM 1803 O O . MET A 1 254 ? -9.503 6.955 21.350 1.00 90.25 254 MET A O 1
ATOM 1807 N N . GLU A 1 255 ? -9.624 9.121 21.852 1.00 87.00 255 GLU A N 1
ATOM 1808 C CA . GLU A 1 255 ? -8.430 9.183 22.705 1.00 87.00 255 GLU A CA 1
ATOM 1809 C C . GLU A 1 255 ? -8.476 8.244 23.914 1.00 87.00 255 GLU A C 1
ATOM 1811 O O . GLU A 1 255 ? -7.435 7.769 24.372 1.00 87.00 255 GLU A O 1
ATOM 1816 N N . ASN A 1 256 ? -9.666 7.977 24.449 1.00 88.62 256 ASN A N 1
ATOM 1817 C CA . ASN A 1 256 ? -9.806 7.176 25.658 1.00 88.62 256 ASN A CA 1
ATOM 1818 C C . ASN A 1 256 ? -9.756 5.684 25.323 1.00 88.62 256 ASN A C 1
ATOM 1820 O O . ASN A 1 256 ? -10.717 5.123 24.798 1.00 88.62 256 ASN A O 1
ATOM 1824 N N . ALA A 1 257 ? -8.651 5.033 25.681 1.00 88.12 257 ALA A N 1
ATOM 1825 C CA . ALA A 1 257 ? -8.513 3.587 25.580 1.00 88.12 257 ALA A CA 1
ATOM 1826 C C . ALA A 1 257 ? -9.306 2.848 26.673 1.00 88.12 257 ALA A C 1
ATOM 1828 O O . ALA A 1 257 ? -9.533 3.358 27.770 1.00 88.12 257 ALA A O 1
ATOM 1829 N N . GLY A 1 258 ? -9.680 1.603 26.393 1.00 90.31 258 GLY A N 1
ATOM 1830 C CA . GLY A 1 258 ? -10.312 0.700 27.344 1.00 90.31 258 GLY A CA 1
ATOM 1831 C C . GLY A 1 258 ? -11.246 -0.301 26.676 1.00 90.31 258 GLY A C 1
ATOM 1832 O O . GLY A 1 258 ? -11.663 -0.139 25.530 1.00 90.31 258 GLY A O 1
ATOM 1833 N N . GLN A 1 259 ? -11.592 -1.343 27.427 1.00 93.81 259 GLN A N 1
ATOM 1834 C CA . GLN A 1 259 ? -12.540 -2.363 27.003 1.00 93.81 259 GLN A CA 1
ATOM 1835 C C . GLN A 1 259 ? -13.783 -2.300 27.883 1.00 93.81 259 GLN A C 1
ATOM 1837 O O . GLN A 1 259 ? -13.692 -2.365 29.111 1.00 93.81 259 GLN A O 1
ATOM 1842 N N . ILE A 1 260 ? -14.953 -2.212 27.258 1.00 96.50 260 ILE A N 1
ATOM 1843 C CA . ILE A 1 260 ? -16.232 -2.220 27.959 1.00 96.50 260 ILE A CA 1
ATOM 1844 C C . ILE A 1 260 ? -17.245 -3.072 27.206 1.00 96.50 260 ILE A C 1
ATOM 1846 O O . ILE A 1 260 ? -17.289 -3.089 25.981 1.00 96.50 260 ILE A O 1
ATOM 1850 N N . THR A 1 261 ? -18.064 -3.810 27.948 1.00 97.50 261 THR A N 1
ATOM 1851 C CA . THR A 1 261 ? -19.272 -4.459 27.431 1.00 97.50 261 THR A CA 1
ATOM 1852 C C . THR A 1 261 ? -20.412 -4.110 28.366 1.00 97.50 261 THR A C 1
ATOM 1854 O O . THR A 1 261 ? -20.359 -4.458 29.547 1.00 97.50 261 THR A O 1
ATOM 1857 N N . ALA A 1 262 ? -21.414 -3.396 27.865 1.00 97.88 262 ALA A N 1
ATOM 1858 C CA . ALA A 1 262 ? -22.566 -3.005 28.663 1.00 97.88 262 ALA A CA 1
ATOM 1859 C C . ALA A 1 262 ? -23.801 -2.759 27.793 1.00 97.88 262 ALA A C 1
ATOM 1861 O O . ALA A 1 262 ? -23.716 -2.518 26.588 1.00 97.88 262 ALA A O 1
ATOM 1862 N N . SER A 1 263 ? -24.969 -2.775 28.440 1.00 98.31 263 SER A N 1
ATOM 1863 C CA . SER A 1 263 ? -26.221 -2.424 27.776 1.00 98.31 263 SER A CA 1
ATOM 1864 C C . SER A 1 263 ? -26.181 -1.006 27.216 1.00 98.31 263 SER A C 1
ATOM 1866 O O . SER A 1 263 ? -25.494 -0.145 27.766 1.00 98.31 263 SER A O 1
ATOM 1868 N N . THR A 1 264 ? -26.948 -0.746 26.169 1.00 98.25 264 THR A N 1
ATOM 1869 C CA . THR A 1 264 ? -26.917 0.533 25.454 1.00 98.25 264 THR A CA 1
ATOM 1870 C C . THR A 1 264 ? -27.967 1.519 25.974 1.00 98.25 264 THR A C 1
ATOM 1872 O O . THR A 1 264 ? -28.970 1.149 26.599 1.00 98.25 264 THR A O 1
ATOM 1875 N N . TYR A 1 265 ? -27.742 2.808 25.727 1.00 98.38 265 TYR A N 1
ATOM 1876 C CA . TYR A 1 265 ? -28.732 3.861 25.928 1.00 98.38 265 TYR A CA 1
ATOM 1877 C C . TYR A 1 265 ? -28.647 4.900 24.819 1.00 98.38 265 TYR A C 1
ATOM 1879 O O . TYR A 1 265 ? -27.610 5.532 24.647 1.00 98.38 265 TYR A O 1
ATOM 1887 N N . PHE A 1 266 ? -29.737 5.111 24.082 1.00 98.38 266 PHE A N 1
ATOM 1888 C CA . PHE A 1 266 ? -29.776 6.166 23.076 1.00 98.38 266 PHE A CA 1
ATOM 1889 C C . PHE A 1 266 ? -29.974 7.534 23.726 1.00 98.38 266 PHE A C 1
ATOM 1891 O O . PHE A 1 266 ? -31.042 7.832 24.258 1.00 98.38 266 PHE A O 1
ATOM 1898 N N . MET A 1 267 ? -28.941 8.370 23.654 1.00 97.56 267 MET A N 1
ATOM 1899 C CA . MET A 1 267 ? -28.858 9.666 24.329 1.00 97.56 267 MET A CA 1
ATOM 1900 C C . MET A 1 267 ? -29.153 10.847 23.384 1.00 97.56 267 MET A C 1
ATOM 1902 O O . MET A 1 267 ? -28.801 11.995 23.664 1.00 97.56 267 MET A O 1
ATOM 1906 N N . GLY A 1 268 ? -29.779 10.581 22.231 1.00 97.62 268 GLY A N 1
ATOM 1907 C CA . GLY A 1 268 ? -30.032 11.599 21.211 1.00 97.62 268 GLY A CA 1
ATOM 1908 C C . GLY A 1 268 ? -28.726 12.222 20.716 1.00 97.62 268 GLY A C 1
ATOM 1909 O O . GLY A 1 268 ? -27.782 11.507 20.402 1.00 97.62 268 GLY A O 1
ATOM 1910 N N . THR A 1 269 ? -28.645 13.554 20.677 1.00 97.38 269 THR A N 1
ATOM 1911 C CA . THR A 1 269 ? -27.424 14.282 20.289 1.00 97.38 269 THR A CA 1
ATOM 1912 C C . THR A 1 269 ? -26.453 14.528 21.451 1.00 97.38 269 THR A C 1
ATOM 1914 O O . THR A 1 269 ? -25.432 15.185 21.247 1.00 97.38 269 THR A O 1
ATOM 1917 N N . GLY A 1 270 ? -26.722 14.013 22.658 1.00 96.75 270 GLY A N 1
ATOM 1918 C CA . GLY A 1 270 ? -25.807 14.113 23.804 1.00 96.75 270 GLY A CA 1
ATOM 1919 C C . GLY A 1 270 ? -25.621 15.532 24.352 1.00 96.75 270 GLY A C 1
ATOM 1920 O O . GLY A 1 270 ? -24.602 15.815 24.971 1.00 96.75 270 GLY A O 1
ATOM 1921 N N . GLU A 1 271 ? -26.570 16.441 24.108 1.00 96.88 271 GLU A N 1
ATOM 1922 C CA . GLU A 1 271 ? -26.483 17.861 24.504 1.00 96.88 271 GLU A CA 1
ATOM 1923 C C . GLU A 1 271 ? -26.721 18.117 25.997 1.00 96.88 271 GLU A C 1
ATOM 1925 O O . GLU A 1 271 ? -26.389 19.185 26.508 1.00 96.88 271 GLU A O 1
ATOM 1930 N N . THR A 1 272 ? -27.289 17.147 26.709 1.00 96.50 272 THR A N 1
ATOM 1931 C CA . THR A 1 272 ? -27.615 17.247 28.133 1.00 96.50 272 THR A CA 1
ATOM 1932 C C . THR A 1 272 ? -27.284 15.949 28.845 1.00 96.50 272 THR A C 1
ATOM 1934 O O . THR A 1 272 ? -27.363 14.887 28.236 1.00 96.50 272 THR A O 1
ATOM 1937 N N . VAL A 1 273 ? -27.006 16.018 30.146 1.00 97.56 273 VAL A N 1
ATOM 1938 C CA . VAL A 1 273 ? -26.888 14.826 30.997 1.00 97.56 273 VAL A CA 1
ATOM 1939 C C . VAL A 1 273 ? -28.243 14.134 31.198 1.00 97.56 273 VAL A C 1
ATOM 1941 O O . VAL A 1 273 ? -29.278 14.796 31.296 1.00 97.56 273 VAL A O 1
ATOM 1944 N N . ASP A 1 274 ? -28.230 12.807 31.300 1.00 97.50 274 ASP A N 1
ATOM 1945 C CA . ASP A 1 274 ? -29.403 11.964 31.520 1.00 97.50 274 ASP A CA 1
ATOM 1946 C C . ASP A 1 274 ? -29.064 10.740 32.396 1.00 97.50 274 ASP A C 1
ATOM 1948 O O . ASP A 1 274 ? -28.461 9.780 31.910 1.00 97.50 274 ASP A O 1
ATOM 1952 N N . PRO A 1 275 ? -29.511 10.699 33.666 1.00 97.06 275 PRO A N 1
ATOM 1953 C CA . PRO A 1 275 ? -29.235 9.592 34.585 1.00 97.06 275 PRO A CA 1
ATOM 1954 C C . PRO A 1 275 ? -29.637 8.193 34.084 1.00 97.06 275 PRO A C 1
ATOM 1956 O O . PRO A 1 275 ? -29.183 7.196 34.644 1.00 97.06 275 PRO A O 1
ATOM 1959 N N . ALA A 1 276 ? -30.485 8.077 33.055 1.00 97.44 276 ALA A N 1
ATOM 1960 C CA . ALA A 1 276 ? -30.844 6.792 32.453 1.00 97.44 276 ALA A CA 1
ATOM 1961 C C . ALA A 1 276 ? -29.677 6.095 31.718 1.00 97.44 276 ALA A C 1
ATOM 1963 O O . ALA A 1 276 ? -29.770 4.885 31.458 1.00 97.44 276 ALA A O 1
ATOM 1964 N N . ALA A 1 277 ? -28.595 6.828 31.429 1.00 97.81 277 ALA A N 1
ATOM 1965 C CA . ALA A 1 277 ? -27.350 6.314 30.860 1.00 97.81 277 ALA A CA 1
ATOM 1966 C C . ALA A 1 277 ? -26.435 5.623 31.891 1.00 97.81 277 ALA A C 1
ATOM 1968 O O . ALA A 1 277 ? -25.456 4.987 31.505 1.00 97.81 277 ALA A O 1
ATOM 1969 N N . ALA A 1 278 ? -26.741 5.712 33.191 1.00 98.38 278 ALA A N 1
ATOM 1970 C CA . ALA A 1 278 ? -25.893 5.160 34.242 1.00 98.38 278 ALA A CA 1
ATOM 1971 C C . ALA A 1 278 ? -25.610 3.656 34.049 1.00 98.38 278 ALA A C 1
ATOM 1973 O O . ALA A 1 278 ? -26.534 2.841 33.976 1.00 98.38 278 ALA A O 1
ATOM 1974 N N . GLY A 1 279 ? -24.326 3.287 33.988 1.00 98.06 279 GLY A N 1
ATOM 1975 C CA . GLY A 1 279 ? -23.854 1.914 33.779 1.00 98.06 279 GLY A CA 1
ATOM 1976 C C . GLY A 1 279 ? -23.997 1.394 32.345 1.00 98.06 279 GLY A C 1
ATOM 1977 O O . GLY A 1 279 ? -23.859 0.190 32.129 1.00 98.06 279 GLY A O 1
ATOM 1978 N N . LYS A 1 280 ? -24.306 2.263 31.376 1.00 98.56 280 LYS A N 1
ATOM 1979 C CA . LYS A 1 280 ? -24.588 1.900 29.980 1.00 98.56 280 LYS A CA 1
ATOM 1980 C C . LYS A 1 280 ? -23.614 2.553 29.011 1.00 98.56 280 LYS A C 1
ATOM 1982 O O . LYS A 1 280 ? -22.992 3.563 29.336 1.00 98.56 280 LYS A O 1
ATOM 1987 N N . VAL A 1 281 ? -23.512 1.993 27.810 1.00 98.62 281 VAL A N 1
ATOM 1988 C CA . VAL A 1 281 ? -22.837 2.662 26.693 1.00 98.62 281 VAL A CA 1
ATOM 1989 C C . VAL A 1 281 ? -23.824 3.600 26.004 1.00 98.62 281 VAL A C 1
ATOM 1991 O O . VAL A 1 281 ? -24.905 3.177 25.585 1.00 98.62 281 VAL A O 1
ATOM 1994 N N . CYS A 1 282 ? -23.469 4.876 25.889 1.00 98.69 282 CYS A N 1
ATOM 1995 C CA . CYS A 1 282 ? -24.303 5.875 25.235 1.00 98.69 282 CYS A CA 1
ATOM 1996 C C . CYS A 1 282 ? -24.200 5.749 23.712 1.00 98.69 282 CYS A C 1
ATOM 1998 O O . CYS A 1 282 ? -23.116 5.885 23.154 1.00 98.69 282 CYS A O 1
ATOM 2000 N N . MET A 1 283 ? -25.332 5.559 23.039 1.00 98.44 283 MET A N 1
ATOM 2001 C CA . MET A 1 283 ? -25.470 5.728 21.592 1.00 98.44 283 MET A CA 1
ATOM 2002 C C . MET A 1 283 ? -25.848 7.183 21.327 1.00 98.44 283 MET A C 1
ATOM 2004 O O . MET A 1 283 ? -26.905 7.635 21.778 1.00 98.44 283 MET A O 1
ATOM 2008 N N . ILE A 1 284 ? -24.982 7.926 20.644 1.00 98.56 284 ILE A N 1
ATOM 2009 C CA . ILE A 1 284 ? -25.100 9.377 20.485 1.00 98.56 284 ILE A CA 1
ATOM 2010 C C . ILE A 1 284 ? -25.040 9.723 19.002 1.00 98.56 284 ILE A C 1
ATOM 2012 O O . ILE A 1 284 ? -24.073 9.403 18.325 1.00 98.56 284 ILE A O 1
ATOM 2016 N N . ASP A 1 285 ? -26.026 10.446 18.491 1.00 98.38 285 ASP A N 1
ATOM 2017 C CA . ASP A 1 285 ? -25.946 11.006 17.145 1.00 98.38 285 ASP A CA 1
ATOM 2018 C C . ASP A 1 285 ? -24.981 12.202 17.100 1.00 98.38 285 ASP A C 1
ATOM 2020 O O . ASP A 1 285 ? -24.972 13.088 17.975 1.00 98.38 285 ASP A O 1
ATOM 2024 N N . ARG A 1 286 ? -24.193 12.285 16.024 1.00 96.69 286 ARG A N 1
ATOM 2025 C CA . ARG A 1 286 ? -23.448 13.495 15.670 1.00 96.69 286 ARG A CA 1
ATOM 2026 C C . ARG A 1 286 ? -24.423 14.665 15.542 1.00 96.69 286 ARG A C 1
ATOM 2028 O O . ARG A 1 286 ? -25.532 14.548 15.028 1.00 96.69 286 ARG A O 1
ATOM 2035 N N . GLY A 1 287 ? -24.005 15.809 16.070 1.00 92.88 287 GLY A N 1
ATOM 2036 C CA . GLY A 1 287 ? -24.836 17.001 16.197 1.00 92.88 287 GLY A CA 1
ATOM 2037 C C . GLY A 1 287 ? -23.969 18.247 16.292 1.00 92.88 287 GLY A C 1
ATOM 2038 O O . GLY A 1 287 ? -22.848 18.250 15.795 1.00 92.88 287 GLY A O 1
ATOM 2039 N N . VAL A 1 288 ? -24.486 19.295 16.931 1.00 92.31 288 VAL A N 1
ATOM 2040 C CA . VAL A 1 288 ? -23.878 20.637 16.878 1.00 92.31 288 VAL A CA 1
ATOM 2041 C C . VAL A 1 288 ? -22.826 20.915 17.954 1.00 92.31 288 VAL A C 1
ATOM 2043 O O . VAL A 1 288 ? -22.001 21.804 17.768 1.00 92.31 288 VAL A O 1
ATOM 2046 N N . ILE A 1 289 ? -22.851 20.182 19.071 1.00 94.88 289 ILE A N 1
ATOM 2047 C CA . ILE A 1 289 ? -21.839 20.288 20.133 1.00 94.88 289 ILE A CA 1
ATOM 2048 C C . ILE A 1 289 ? -20.611 19.424 19.826 1.00 94.88 289 ILE A C 1
ATOM 2050 O O . ILE A 1 289 ? -20.687 18.500 19.009 1.00 94.88 289 ILE A O 1
ATOM 2054 N N . SER A 1 290 ? -19.492 19.716 20.493 1.00 95.06 290 SER A N 1
ATOM 2055 C CA . SER A 1 290 ? -18.234 18.999 20.277 1.00 95.06 290 SER A CA 1
ATOM 2056 C C . SER A 1 290 ? -18.341 17.514 20.653 1.00 95.06 290 SER A C 1
ATOM 2058 O O . SER A 1 290 ? -19.204 17.110 21.438 1.00 95.06 290 SER A O 1
ATOM 2060 N N . PHE A 1 291 ? -17.461 16.681 20.092 1.00 96.12 291 PHE A N 1
ATOM 2061 C CA . PHE A 1 291 ? -17.393 15.261 20.452 1.00 96.12 291 PHE A CA 1
ATOM 2062 C C . PHE A 1 291 ? -16.994 15.067 21.916 1.00 96.12 291 PHE A C 1
ATOM 2064 O O . PHE A 1 291 ? -17.597 14.240 22.595 1.00 96.12 291 PHE A O 1
ATOM 2071 N N . TYR A 1 292 ? -16.084 15.906 22.419 1.00 96.12 292 TYR A N 1
ATOM 2072 C CA . TYR A 1 292 ? -15.768 15.999 23.841 1.00 96.12 292 TYR A CA 1
ATOM 2073 C C . TYR A 1 292 ? -17.019 16.220 24.695 1.00 96.12 292 TYR A C 1
ATOM 2075 O O . TYR A 1 292 ? -17.298 15.408 25.569 1.00 96.12 292 TYR A O 1
ATOM 2083 N N . ASP A 1 293 ? -17.823 17.251 24.404 1.00 97.06 293 ASP A N 1
ATOM 2084 C CA . ASP A 1 293 ? -19.006 17.577 25.215 1.00 97.06 293 ASP A CA 1
ATOM 2085 C C . ASP A 1 293 ? -20.018 16.422 25.235 1.00 97.06 293 ASP A C 1
ATOM 2087 O O . ASP A 1 293 ? -20.653 16.158 26.255 1.00 97.06 293 ASP A O 1
ATOM 2091 N N . LYS A 1 294 ? -20.154 15.697 24.117 1.00 97.81 294 LYS A N 1
ATOM 2092 C CA . LYS A 1 294 ? -21.013 14.505 24.025 1.00 97.81 294 LYS A CA 1
ATOM 2093 C C . LYS A 1 294 ? -20.534 13.396 24.961 1.00 97.81 294 LYS A C 1
ATOM 2095 O O . LYS A 1 294 ? -21.339 12.845 25.713 1.00 97.81 294 LYS A O 1
ATOM 2100 N N . VAL A 1 295 ? -19.241 13.070 24.920 1.00 97.88 295 VAL A N 1
ATOM 2101 C CA . VAL A 1 295 ? -18.650 12.031 25.779 1.00 97.88 295 VAL A CA 1
ATOM 2102 C C . VAL A 1 295 ? -18.672 12.464 27.241 1.00 97.88 295 VAL A C 1
ATOM 2104 O O . VAL A 1 295 ? -19.097 11.686 28.092 1.00 97.88 295 VAL A O 1
ATOM 2107 N N . ALA A 1 296 ? -18.348 13.724 27.530 1.00 97.88 296 ALA A N 1
ATOM 2108 C CA . ALA A 1 296 ? -18.413 14.291 28.870 1.00 97.88 296 ALA A CA 1
ATOM 2109 C C . ALA A 1 296 ? -19.839 14.237 29.433 1.00 97.88 296 ALA A C 1
ATOM 2111 O O . ALA A 1 296 ? -20.036 13.853 30.583 1.00 97.88 296 ALA A O 1
ATOM 2112 N N . ASN A 1 297 ? -20.863 14.554 28.637 1.00 98.25 297 ASN A N 1
ATOM 2113 C CA . ASN A 1 297 ? -22.255 14.431 29.071 1.00 98.25 297 ASN A CA 1
ATOM 2114 C C . ASN A 1 297 ? -22.659 12.974 29.321 1.00 98.25 297 ASN A C 1
ATOM 2116 O O . ASN A 1 297 ? -23.372 12.712 30.291 1.00 98.25 297 ASN A O 1
ATOM 2120 N N . CYS A 1 298 ? -22.196 12.024 28.505 1.00 98.50 298 CYS A N 1
ATOM 2121 C CA . CYS A 1 298 ? -22.403 10.597 28.755 1.00 98.50 298 CYS A CA 1
ATOM 2122 C C . CYS A 1 298 ? -21.750 10.152 30.075 1.00 98.50 298 CYS A C 1
ATOM 2124 O O . CYS A 1 298 ? -22.415 9.552 30.921 1.00 98.50 298 CYS A O 1
ATOM 2126 N N . GLU A 1 299 ? -20.486 10.506 30.303 1.00 98.50 299 GLU A N 1
ATOM 2127 C CA . GLU A 1 299 ? -19.752 10.163 31.526 1.00 98.50 299 GLU A CA 1
ATOM 2128 C C . GLU A 1 299 ? -20.373 10.811 32.769 1.00 98.50 299 GLU A C 1
ATOM 2130 O O . GLU A 1 299 ? -20.647 10.134 33.759 1.00 98.50 299 GLU A O 1
ATOM 2135 N N . ASN A 1 300 ? -20.723 12.097 32.690 1.00 98.25 300 ASN A N 1
ATOM 2136 C CA . ASN A 1 300 ? -21.423 12.820 33.757 1.00 98.25 300 ASN A CA 1
ATOM 2137 C C . ASN A 1 300 ? -22.820 12.250 34.049 1.00 98.25 300 ASN A C 1
ATOM 2139 O O . ASN A 1 300 ? -23.373 12.465 35.129 1.00 98.25 300 ASN A O 1
ATOM 2143 N N . SER A 1 301 ? -23.390 11.498 33.108 1.00 98.56 301 SER A N 1
ATOM 2144 C CA . SER A 1 301 ? -24.637 10.749 33.283 1.00 98.56 301 SER A CA 1
ATOM 2145 C C . SER A 1 301 ? -24.443 9.370 33.925 1.00 98.56 301 SER A C 1
ATOM 2147 O O . SER A 1 301 ? -25.413 8.641 34.140 1.00 98.56 301 SER A O 1
ATOM 2149 N N . GLY A 1 302 ? -23.198 9.006 34.240 1.00 98.31 302 GLY A N 1
ATOM 2150 C CA . GLY A 1 302 ? -22.795 7.694 34.734 1.00 98.31 302 GLY A CA 1
ATOM 2151 C C . GLY A 1 302 ? -22.613 6.648 33.633 1.00 98.31 302 GLY A C 1
ATOM 2152 O O . GLY A 1 302 ? -22.542 5.460 33.952 1.00 98.31 302 GLY A O 1
ATOM 2153 N N . GLY A 1 303 ? -22.600 7.053 32.360 1.00 98.31 303 GLY A N 1
ATOM 2154 C CA . GLY A 1 303 ? -22.288 6.170 31.240 1.00 98.31 303 GLY A CA 1
ATOM 2155 C C . GLY A 1 303 ? -20.869 5.614 31.348 1.00 98.31 303 GLY A C 1
ATOM 2156 O O . GLY A 1 303 ? -20.002 6.218 31.970 1.00 98.31 303 GLY A O 1
ATOM 2157 N N . VAL A 1 304 ? -20.646 4.434 30.770 1.00 98.25 304 VAL A N 1
ATOM 2158 C CA . VAL A 1 304 ? -19.375 3.684 30.876 1.00 98.25 304 VAL A CA 1
ATOM 2159 C C . VAL A 1 304 ? -18.632 3.556 29.544 1.00 98.25 304 VAL A C 1
ATOM 2161 O O . VAL A 1 304 ? -17.560 2.965 29.487 1.00 98.25 304 VAL A O 1
ATOM 2164 N N . GLY A 1 305 ? -19.203 4.103 28.473 1.00 98.19 305 GLY A N 1
ATOM 2165 C CA . GLY A 1 305 ? -18.620 4.173 27.136 1.00 98.19 305 GLY A CA 1
ATOM 2166 C C . GLY A 1 305 ? -19.532 4.964 26.202 1.00 98.19 305 GLY A C 1
ATOM 2167 O O . GLY A 1 305 ? -20.707 5.168 26.519 1.00 98.19 305 GLY A O 1
ATOM 2168 N N . ALA A 1 306 ? -19.021 5.394 25.052 1.00 98.19 306 ALA A N 1
ATOM 2169 C CA . ALA A 1 306 ? -19.790 6.160 24.074 1.00 98.19 306 ALA A CA 1
ATOM 2170 C C . ALA A 1 306 ? -19.557 5.677 22.634 1.00 98.19 306 ALA A C 1
ATOM 2172 O O . ALA A 1 306 ? -18.430 5.420 22.221 1.00 98.19 306 ALA A O 1
ATOM 2173 N N . VAL A 1 307 ? -20.631 5.610 21.852 1.00 98.38 307 VAL A N 1
ATOM 2174 C CA . VAL A 1 307 ? -20.603 5.421 20.398 1.00 98.38 307 VAL A CA 1
ATOM 2175 C C . VAL A 1 307 ? -21.215 6.662 19.767 1.00 98.38 307 VAL A C 1
ATOM 2177 O O . VAL A 1 307 ? -22.403 6.933 19.958 1.00 98.38 307 VAL A O 1
ATOM 2180 N N . ILE A 1 308 ? -20.412 7.428 19.030 1.00 98.31 308 ILE A N 1
ATOM 2181 C CA . ILE A 1 308 ? -20.875 8.603 18.294 1.00 98.31 308 ILE A CA 1
ATOM 2182 C C . ILE A 1 308 ? -21.120 8.209 16.842 1.00 98.31 308 ILE A C 1
ATOM 2184 O O . ILE A 1 308 ? -20.200 7.867 16.106 1.00 98.31 308 ILE A O 1
ATOM 2188 N N . ILE A 1 309 ? -22.374 8.274 16.422 1.00 98.12 309 ILE A N 1
ATOM 2189 C CA . ILE A 1 309 ? -22.822 7.845 15.104 1.00 98.12 309 ILE A CA 1
ATOM 2190 C C . ILE A 1 309 ? -22.820 9.051 14.168 1.00 98.12 309 ILE A C 1
ATOM 2192 O O . ILE A 1 309 ? -23.362 10.104 14.514 1.00 98.12 309 ILE A O 1
ATOM 2196 N N . ASN A 1 310 ? -22.206 8.923 12.990 1.00 96.62 310 ASN A N 1
ATOM 2197 C CA . ASN A 1 310 ? -22.157 10.007 12.011 1.00 96.62 310 ASN A CA 1
ATOM 2198 C C . ASN A 1 310 ? -23.569 10.475 11.606 1.00 96.62 310 ASN A C 1
ATOM 2200 O O . ASN A 1 310 ? -24.540 9.732 11.714 1.00 96.62 310 ASN A O 1
ATOM 2204 N N . ASN A 1 311 ? -23.694 11.709 11.122 1.00 95.00 311 ASN A N 1
ATOM 2205 C CA . ASN A 1 311 ? -24.930 12.257 10.543 1.00 95.00 311 ASN A CA 1
ATOM 2206 C C . ASN A 1 311 ? -24.802 12.530 9.032 1.00 95.00 311 ASN A C 1
ATOM 2208 O O . ASN A 1 311 ? -25.718 13.073 8.415 1.00 95.00 311 ASN A O 1
ATOM 2212 N N . GLU A 1 312 ? -23.666 12.149 8.458 1.00 90.00 312 GLU A N 1
ATOM 2213 C CA . GLU A 1 312 ? -23.348 12.148 7.035 1.00 90.00 312 GLU A CA 1
ATOM 2214 C C . GLU A 1 312 ? -23.008 10.709 6.634 1.00 90.00 312 GLU A C 1
ATOM 2216 O O . GLU A 1 312 ? -22.590 9.919 7.481 1.00 90.00 312 GLU A O 1
ATOM 2221 N N . ALA A 1 313 ? -23.210 10.351 5.364 1.00 83.00 313 ALA A N 1
ATOM 2222 C CA . ALA A 1 313 ? -22.867 9.013 4.885 1.00 83.00 313 ALA A CA 1
ATOM 2223 C C . ALA A 1 313 ? -21.375 8.716 5.122 1.00 83.00 313 ALA A C 1
ATOM 2225 O O . ALA A 1 313 ? -20.530 9.564 4.834 1.00 83.00 313 ALA A O 1
ATOM 2226 N N . GLY A 1 314 ? -21.067 7.513 5.608 1.00 76.94 314 GLY A N 1
ATOM 2227 C CA . GLY A 1 314 ? -19.710 7.071 5.908 1.00 76.94 314 GLY A CA 1
ATOM 2228 C C . GLY A 1 314 ? -19.331 7.123 7.389 1.00 76.94 314 GLY A C 1
ATOM 2229 O O . GLY A 1 314 ? -20.070 7.612 8.252 1.00 76.94 314 GLY A O 1
ATOM 2230 N N . MET A 1 315 ? -18.141 6.588 7.670 1.00 85.25 315 MET A N 1
ATOM 2231 C CA . MET A 1 315 ? -17.544 6.516 9.004 1.00 85.25 315 MET A CA 1
ATOM 2232 C C . MET A 1 315 ? -17.330 7.901 9.615 1.00 85.25 315 MET A C 1
ATOM 2234 O O . MET A 1 315 ? -16.927 8.845 8.936 1.00 85.25 315 MET A O 1
ATOM 2238 N N . LEU A 1 316 ? -17.575 8.015 10.921 1.00 85.56 316 LEU A N 1
ATOM 2239 C CA . LEU A 1 316 ? -17.158 9.182 11.687 1.00 85.56 316 LEU A CA 1
ATOM 2240 C C . LEU A 1 316 ? -15.739 8.963 12.202 1.00 85.56 316 LEU A C 1
ATOM 2242 O O . LEU A 1 316 ? -15.559 8.079 13.024 1.00 85.56 316 LEU A O 1
ATOM 2246 N N . TYR A 1 317 ? -14.793 9.815 11.810 1.00 82.38 317 TYR A N 1
ATOM 2247 C CA . TYR A 1 317 ? -13.492 9.947 12.469 1.00 82.38 317 TYR A CA 1
ATOM 2248 C C . TYR A 1 317 ? -13.511 11.209 13.333 1.00 82.38 317 TYR A C 1
ATOM 2250 O O . TYR A 1 317 ? -13.800 12.303 12.841 1.00 82.38 317 TYR A O 1
ATOM 2258 N N . ALA A 1 318 ? -13.263 11.062 14.631 1.00 83.12 318 ALA A N 1
ATOM 2259 C CA . ALA A 1 318 ? -13.440 12.133 15.605 1.00 83.12 318 ALA A CA 1
ATOM 2260 C C . ALA A 1 318 ? -12.361 12.107 16.692 1.00 83.12 318 ALA A C 1
ATOM 2262 O O . ALA A 1 318 ? -11.762 11.074 16.969 1.00 83.12 318 ALA A O 1
ATOM 2263 N N . THR A 1 319 ? -12.151 13.270 17.306 1.00 84.50 319 THR A N 1
ATOM 2264 C CA . THR A 1 319 ? -11.208 13.526 18.400 1.00 84.50 319 THR A CA 1
ATOM 2265 C C . THR A 1 319 ? -11.952 14.244 19.530 1.00 84.50 319 THR A C 1
ATOM 2267 O O . THR A 1 319 ? -12.820 15.089 19.279 1.00 84.50 319 THR A O 1
ATOM 2270 N N . LEU A 1 320 ? -11.635 13.886 20.771 1.00 90.00 320 LEU A N 1
ATOM 2271 C CA . LEU A 1 320 ? -12.039 14.555 22.008 1.00 90.00 320 LEU A CA 1
ATOM 2272 C C . LEU A 1 320 ? -11.152 15.780 22.300 1.00 90.00 320 LEU A C 1
ATOM 2274 O O . LEU A 1 320 ? -11.514 16.621 23.118 1.00 90.00 320 LEU A O 1
ATOM 2278 N N . GLY A 1 321 ? -10.035 15.926 21.587 1.00 83.56 321 GLY A N 1
ATOM 2279 C CA . GLY A 1 321 ? -9.180 17.109 21.595 1.00 83.56 321 GLY A CA 1
ATOM 2280 C C . GLY A 1 321 ? -8.251 17.214 22.808 1.00 83.56 321 GLY A C 1
ATOM 2281 O O . GLY A 1 321 ? -8.368 16.489 23.792 1.00 83.56 321 GLY A O 1
ATOM 2282 N N . ASP A 1 322 ? -7.322 18.173 22.749 1.00 71.94 322 ASP A N 1
ATOM 2283 C CA . ASP A 1 322 ? -6.210 18.318 23.708 1.00 71.94 322 ASP A CA 1
ATOM 2284 C C . ASP A 1 322 ? -6.636 18.637 25.155 1.00 71.94 322 ASP A C 1
ATOM 2286 O O . ASP A 1 322 ? -5.837 18.523 26.084 1.00 71.94 322 ASP A O 1
ATOM 2290 N N . THR A 1 323 ? -7.881 19.072 25.367 1.00 78.88 323 THR A N 1
ATOM 2291 C CA . THR A 1 323 ? -8.439 19.388 26.694 1.00 78.88 323 THR A CA 1
ATOM 2292 C C . THR A 1 323 ? -9.271 18.252 27.281 1.00 78.88 323 THR A C 1
ATOM 2294 O O . THR A 1 323 ? -9.983 18.473 28.258 1.00 78.88 323 THR A O 1
ATOM 2297 N N . ASN A 1 324 ? -9.227 17.064 26.679 1.00 87.81 324 ASN A N 1
ATOM 2298 C CA . ASN A 1 324 ? -10.015 15.925 27.112 1.00 87.81 324 ASN A CA 1
ATOM 2299 C C . ASN A 1 324 ? -9.644 15.470 28.538 1.00 87.81 324 ASN A C 1
ATOM 2301 O O . ASN A 1 324 ? -8.531 15.013 28.790 1.00 87.81 324 ASN A O 1
ATOM 2305 N N . ASP A 1 325 ? -10.603 15.566 29.456 1.00 92.50 325 ASP A N 1
ATOM 2306 C CA . ASP A 1 325 ? -10.542 15.060 30.831 1.00 92.50 325 ASP A CA 1
ATOM 2307 C C . ASP A 1 325 ? -11.549 13.926 31.102 1.00 92.50 325 ASP A C 1
ATOM 2309 O O . ASP A 1 325 ? -11.689 13.485 32.244 1.00 92.50 325 ASP A O 1
ATOM 2313 N N . THR A 1 326 ? -12.227 13.437 30.058 1.00 96.00 326 THR A N 1
ATOM 2314 C CA . THR A 1 326 ? -13.099 12.257 30.135 1.00 96.00 326 THR A CA 1
ATOM 2315 C C . THR A 1 326 ? -12.269 10.978 30.258 1.00 96.00 326 THR A C 1
ATOM 2317 O O . THR A 1 326 ? -11.096 10.945 29.884 1.00 96.00 326 THR A O 1
ATOM 2320 N N . THR A 1 327 ? -12.865 9.908 30.783 1.00 95.94 327 THR A N 1
ATOM 2321 C CA . THR A 1 327 ? -12.170 8.633 31.034 1.00 95.94 327 THR A CA 1
ATOM 2322 C C . THR A 1 327 ? -12.816 7.424 30.368 1.00 95.94 327 THR A C 1
ATOM 2324 O O . THR A 1 327 ? -12.194 6.363 30.287 1.00 95.94 327 THR A O 1
ATOM 2327 N N . ILE A 1 328 ? -14.050 7.555 29.876 1.00 97.25 328 ILE A N 1
ATOM 2328 C CA . ILE A 1 328 ? -14.774 6.431 29.274 1.00 97.25 328 ILE A CA 1
ATOM 2329 C C . ILE A 1 328 ? -14.324 6.165 27.826 1.00 97.25 328 ILE A C 1
ATOM 2331 O O . ILE A 1 328 ? -14.106 7.127 27.084 1.00 97.25 328 ILE A O 1
ATOM 2335 N N . PRO A 1 329 ? -14.232 4.896 27.379 1.00 96.44 329 PRO A N 1
ATOM 2336 C CA . PRO A 1 329 ? -13.917 4.571 25.989 1.00 96.44 329 PRO A CA 1
ATOM 2337 C C . PRO A 1 329 ? -14.958 5.145 25.024 1.00 96.44 329 PRO A C 1
ATOM 2339 O O . PRO A 1 329 ? -16.163 4.992 25.249 1.00 96.44 329 PRO A O 1
ATOM 2342 N N . ALA A 1 330 ? -14.503 5.775 23.941 1.00 95.94 330 ALA A N 1
ATOM 2343 C CA . ALA A 1 330 ? -15.377 6.391 22.948 1.00 95.94 330 ALA A CA 1
ATOM 2344 C C . ALA A 1 330 ? -14.964 6.029 21.517 1.00 95.94 330 ALA A C 1
ATOM 2346 O O . ALA A 1 330 ? -13.784 6.089 21.173 1.00 95.94 330 ALA A O 1
ATOM 2347 N N . VAL A 1 331 ? -15.943 5.677 20.682 1.00 95.88 331 VAL A N 1
ATOM 2348 C CA . VAL A 1 331 ? -15.729 5.346 19.265 1.00 95.88 331 VAL A CA 1
ATOM 2349 C C . VAL A 1 331 ? -16.645 6.140 18.342 1.00 95.88 331 VAL A C 1
ATOM 2351 O O . VAL A 1 331 ? -17.765 6.496 18.713 1.00 95.88 331 VAL A O 1
ATOM 2354 N N . GLY A 1 332 ? -16.174 6.405 17.126 1.00 95.19 332 GLY A N 1
ATOM 2355 C CA . GLY A 1 332 ? -16.992 6.875 16.010 1.00 95.19 332 GLY A CA 1
ATOM 2356 C C . GLY A 1 332 ? -17.573 5.702 15.217 1.00 95.19 332 GLY A C 1
ATOM 2357 O O . GLY A 1 332 ? -16.924 4.666 15.094 1.00 95.19 332 GLY A O 1
ATOM 2358 N N . ALA A 1 333 ? -18.784 5.855 14.682 1.00 94.44 333 ALA A N 1
ATOM 2359 C CA . ALA A 1 333 ? -19.478 4.850 13.872 1.00 94.44 333 ALA A CA 1
ATOM 2360 C C . ALA A 1 333 ? -20.090 5.466 12.604 1.00 94.44 333 ALA A C 1
ATOM 2362 O O . ALA A 1 333 ? -20.393 6.665 12.568 1.00 94.44 333 ALA A O 1
ATOM 2363 N N . ALA A 1 334 ? -20.293 4.650 11.568 1.00 90.81 334 ALA A N 1
ATOM 2364 C CA . ALA A 1 334 ? -20.907 5.090 10.319 1.00 90.81 334 ALA A CA 1
ATOM 2365 C C . ALA A 1 334 ? -22.394 5.429 10.483 1.00 90.81 334 ALA A C 1
ATOM 2367 O O . ALA A 1 334 ? -23.113 4.817 11.277 1.00 90.81 334 ALA A O 1
ATOM 2368 N N . PHE A 1 335 ? -22.883 6.382 9.685 1.00 92.38 335 PHE A N 1
ATOM 2369 C CA . PHE A 1 335 ? -24.312 6.711 9.658 1.00 92.38 335 PHE A CA 1
ATOM 2370 C C . PHE A 1 335 ? -25.168 5.529 9.181 1.00 92.38 335 PHE A C 1
ATOM 2372 O O . PHE A 1 335 ? -26.286 5.334 9.662 1.00 92.38 335 PHE A O 1
ATOM 2379 N N . GLU A 1 336 ? -24.637 4.718 8.267 1.00 92.56 336 GLU A N 1
ATOM 2380 C CA . GLU A 1 336 ? -25.284 3.517 7.741 1.00 92.56 336 GLU A CA 1
ATOM 2381 C C . GLU A 1 336 ? -25.672 2.517 8.846 1.00 92.56 336 GLU A C 1
ATOM 2383 O O . GLU A 1 336 ? -26.745 1.912 8.780 1.00 92.56 336 GLU A O 1
ATOM 2388 N N . ASP A 1 337 ? -24.870 2.426 9.909 1.00 94.38 337 ASP A N 1
ATOM 2389 C CA . ASP A 1 337 ? -25.070 1.478 11.012 1.00 94.38 337 ASP A CA 1
ATOM 2390 C C . ASP A 1 337 ? -26.024 1.998 12.092 1.00 94.38 337 ASP A C 1
ATOM 2392 O O . ASP A 1 337 ? -26.436 1.258 12.991 1.00 94.38 337 ASP A O 1
ATOM 2396 N N . ARG A 1 338 ? -26.441 3.268 11.998 1.00 96.50 338 ARG A N 1
ATOM 2397 C CA . ARG A 1 338 ? -27.221 3.957 13.034 1.00 96.50 338 ARG A CA 1
ATOM 2398 C C . ARG A 1 338 ? -28.439 3.167 13.490 1.00 96.50 338 ARG A C 1
ATOM 2400 O O . ARG A 1 338 ? -28.703 3.064 14.685 1.00 96.50 338 ARG A O 1
ATOM 2407 N N . SER A 1 339 ? -29.218 2.656 12.537 1.00 96.56 339 SER A N 1
ATOM 2408 C CA . SER A 1 339 ? -30.477 1.970 12.845 1.00 96.56 339 SER A CA 1
ATOM 2409 C C . SER A 1 339 ? -30.264 0.710 13.686 1.00 96.56 339 SER A C 1
ATOM 2411 O O . SER A 1 339 ? -31.036 0.469 14.613 1.00 96.56 339 SER A O 1
ATOM 2413 N N . ALA A 1 340 ? -29.197 -0.041 13.410 1.00 96.44 340 ALA A N 1
ATOM 2414 C CA . ALA A 1 340 ? -28.845 -1.250 14.137 1.00 96.44 340 ALA A CA 1
ATOM 2415 C C . ALA A 1 340 ? -28.215 -0.919 15.497 1.00 96.44 340 ALA A C 1
ATOM 2417 O O . ALA A 1 340 ? -28.632 -1.470 16.514 1.00 96.44 340 ALA A O 1
ATOM 2418 N N . LEU A 1 341 ? -27.291 0.046 15.543 1.00 97.00 341 LEU A N 1
ATOM 2419 C CA . LEU A 1 341 ? -26.613 0.454 16.777 1.00 97.00 341 LEU A CA 1
ATOM 2420 C C . LEU A 1 341 ? -27.580 1.043 17.809 1.00 97.00 341 LEU A C 1
ATOM 2422 O O . LEU A 1 341 ? -27.547 0.656 18.975 1.00 97.00 341 LEU A O 1
ATOM 2426 N N . VAL A 1 342 ? -28.503 1.913 17.392 1.00 97.06 342 VAL A N 1
ATOM 2427 C CA . VAL A 1 342 ? -29.517 2.500 18.289 1.00 97.06 342 VAL A CA 1
ATOM 2428 C C . VAL A 1 342 ? -30.524 1.456 18.788 1.00 97.06 342 VAL A C 1
ATOM 2430 O O . VAL A 1 342 ? -31.062 1.604 19.885 1.00 97.06 342 VAL A O 1
ATOM 2433 N N . ALA A 1 343 ? -30.789 0.408 18.003 1.00 97.12 343 ALA A N 1
ATOM 2434 C CA . ALA A 1 343 ? -31.689 -0.682 18.381 1.00 97.12 343 ALA A CA 1
ATOM 2435 C C . ALA A 1 343 ? -31.005 -1.797 19.191 1.00 97.12 343 ALA A C 1
ATOM 2437 O O . ALA A 1 343 ? -31.702 -2.652 19.742 1.00 97.12 343 ALA A O 1
ATOM 2438 N N . SER A 1 344 ? -29.671 -1.803 19.248 1.00 97.44 344 SER A N 1
ATOM 2439 C CA . SER A 1 344 ? -28.910 -2.855 19.915 1.00 97.44 344 SER A CA 1
ATOM 2440 C C . SER A 1 344 ? -29.140 -2.858 21.422 1.00 97.44 344 SER A C 1
ATOM 2442 O O . SER A 1 344 ? -29.367 -1.812 22.026 1.00 97.44 344 SER A O 1
ATOM 2444 N N . THR A 1 345 ? -29.091 -4.031 22.050 1.00 97.44 345 THR A N 1
ATOM 2445 C CA . THR A 1 345 ? -29.306 -4.174 23.498 1.00 97.44 345 THR A CA 1
ATOM 2446 C C . THR A 1 345 ? -27.998 -4.096 24.272 1.00 97.44 345 THR A C 1
ATOM 2448 O O . THR A 1 345 ? -27.963 -3.530 25.366 1.00 97.44 345 THR A O 1
ATOM 2451 N N . ASN A 1 346 ? -26.930 -4.666 23.719 1.00 97.38 346 ASN A N 1
ATOM 2452 C CA . ASN A 1 346 ? -25.599 -4.713 24.306 1.00 97.38 346 ASN A CA 1
ATOM 2453 C C . ASN A 1 346 ? -24.551 -4.338 23.260 1.00 97.38 346 ASN A C 1
ATOM 2455 O O . ASN A 1 346 ? -24.665 -4.723 22.097 1.00 97.38 346 ASN A O 1
ATOM 2459 N N . VAL A 1 347 ? -23.509 -3.637 23.691 1.00 97.81 347 VAL A N 1
ATOM 2460 C CA . VAL A 1 347 ? -22.369 -3.304 22.841 1.00 97.81 347 VAL A CA 1
ATOM 2461 C C . VAL A 1 347 ? -21.070 -3.582 23.582 1.00 97.81 347 VAL A C 1
ATOM 2463 O O . VAL A 1 347 ? -20.947 -3.323 24.783 1.00 97.81 347 VAL A O 1
ATOM 2466 N N . THR A 1 348 ? -20.101 -4.104 22.847 1.00 96.50 348 THR A N 1
ATOM 2467 C CA . THR A 1 348 ? -18.709 -4.228 23.253 1.00 96.50 348 THR A CA 1
ATOM 2468 C C . THR A 1 348 ? -17.892 -3.208 22.475 1.00 96.50 348 THR A C 1
ATOM 2470 O O . THR A 1 348 ? -17.951 -3.188 21.249 1.00 96.50 348 THR A O 1
ATOM 2473 N N . ILE A 1 349 ? -17.125 -2.391 23.192 1.00 94.44 349 ILE A N 1
ATOM 2474 C CA . ILE A 1 349 ? -16.096 -1.500 22.650 1.00 94.44 349 ILE A CA 1
ATOM 2475 C C . ILE A 1 349 ? -14.757 -1.991 23.192 1.00 94.44 349 ILE A C 1
ATOM 2477 O O . ILE A 1 349 ? -14.631 -2.235 24.395 1.00 94.44 349 ILE A O 1
ATOM 2481 N N . ASN A 1 350 ? -13.762 -2.114 22.325 1.00 90.94 350 ASN A N 1
ATOM 2482 C CA . ASN A 1 350 ? -12.386 -2.381 22.706 1.00 90.94 350 ASN A CA 1
ATOM 2483 C C . ASN A 1 350 ? -11.476 -1.369 22.016 1.00 90.94 350 ASN A C 1
ATOM 2485 O O . ASN A 1 350 ? -11.371 -1.385 20.795 1.00 90.94 350 ASN A O 1
ATOM 2489 N N . ILE A 1 351 ? -10.847 -0.491 22.793 1.00 88.62 351 ILE A N 1
ATOM 2490 C CA . ILE A 1 351 ? -9.864 0.478 22.310 1.00 88.62 351 ILE A CA 1
ATOM 2491 C C . ILE A 1 351 ? -8.546 0.184 23.008 1.00 88.62 351 ILE A C 1
ATOM 2493 O O . ILE A 1 351 ? -8.465 0.241 24.238 1.00 88.62 351 ILE A O 1
ATOM 2497 N N . GLY A 1 352 ? -7.506 -0.109 22.241 1.00 83.94 352 GLY A N 1
ATOM 2498 C CA . GLY A 1 352 ? -6.215 -0.471 22.803 1.00 83.94 352 GLY A CA 1
ATOM 2499 C C . GLY A 1 352 ? -5.066 -0.255 21.838 1.00 83.94 352 GLY A C 1
ATOM 2500 O O . GLY A 1 352 ? -5.263 0.012 20.652 1.00 83.94 352 GLY A O 1
ATOM 2501 N N . ALA A 1 353 ? -3.863 -0.387 22.393 1.00 82.94 353 ALA A N 1
ATOM 2502 C CA . ALA A 1 353 ? -2.646 -0.528 21.615 1.00 82.94 353 ALA A CA 1
ATOM 2503 C C . ALA A 1 353 ? -2.811 -1.682 20.617 1.00 82.94 353 ALA A C 1
ATOM 2505 O O . ALA A 1 353 ? -3.296 -2.756 20.979 1.00 82.94 353 ALA A O 1
ATOM 2506 N N . THR A 1 354 ? -2.421 -1.439 19.376 1.00 84.31 354 THR A N 1
ATOM 2507 C CA . THR A 1 354 ? -2.554 -2.381 18.267 1.00 84.31 354 THR A CA 1
ATOM 2508 C C . THR A 1 354 ? -1.255 -2.425 17.478 1.00 84.31 354 THR A C 1
ATOM 2510 O O . THR A 1 354 ? -0.521 -1.435 17.394 1.00 84.31 354 THR A O 1
ATOM 2513 N N . ASP A 1 355 ? -1.013 -3.581 16.877 1.00 91.31 355 ASP A N 1
ATOM 2514 C CA . ASP A 1 355 ? 0.104 -3.848 15.977 1.00 91.31 355 ASP A CA 1
ATOM 2515 C C . ASP A 1 355 ? -0.332 -3.649 14.510 1.00 91.31 355 ASP A C 1
ATOM 2517 O O . ASP A 1 355 ? 0.328 -4.118 13.586 1.00 91.31 355 ASP A O 1
ATOM 2521 N N . TYR A 1 356 ? -1.461 -2.961 14.299 1.00 91.94 356 TYR A N 1
ATOM 2522 C CA . TYR A 1 356 ? -2.085 -2.665 13.007 1.00 91.94 356 TYR A CA 1
ATOM 2523 C C . TYR A 1 356 ? -2.668 -1.254 13.012 1.00 91.94 356 TYR A C 1
ATOM 2525 O O . TYR A 1 356 ? -3.204 -0.807 14.025 1.00 91.94 356 TYR A O 1
ATOM 2533 N N . GLY A 1 357 ? -2.605 -0.548 11.889 1.00 87.69 357 GLY A N 1
ATOM 2534 C CA . GLY A 1 357 ? -3.098 0.821 11.790 1.00 87.69 357 GLY A CA 1
ATOM 2535 C C . GLY A 1 357 ? -3.401 1.229 10.358 1.00 87.69 357 GLY A C 1
ATOM 2536 O O . GLY A 1 357 ? -3.034 0.532 9.418 1.00 87.69 357 GLY A O 1
ATOM 2537 N N . PHE A 1 358 ? -4.076 2.368 10.218 1.00 88.12 358 PHE A N 1
ATOM 2538 C CA . PHE A 1 358 ? -4.424 2.953 8.929 1.00 88.12 358 PHE A CA 1
ATOM 2539 C C . PHE A 1 358 ? -3.426 4.043 8.535 1.00 88.12 358 PHE A C 1
ATOM 2541 O O . PHE A 1 358 ? -3.094 4.909 9.348 1.00 88.12 358 PHE A O 1
ATOM 2548 N N . MET A 1 359 ? -3.000 4.051 7.275 1.00 86.69 359 MET A N 1
ATOM 2549 C CA . MET A 1 359 ? -2.265 5.166 6.675 1.00 86.69 359 MET A CA 1
ATOM 2550 C C . MET A 1 359 ? -2.823 5.535 5.298 1.00 86.69 359 MET A C 1
ATOM 2552 O O . MET A 1 359 ? -3.395 4.707 4.592 1.00 86.69 359 MET A O 1
ATOM 2556 N N . SER A 1 360 ? -2.608 6.792 4.908 1.00 89.94 360 SER A N 1
ATOM 2557 C CA . SER A 1 360 ? -2.944 7.316 3.583 1.00 89.94 360 SER A CA 1
ATOM 2558 C C . SER A 1 360 ? -1.703 7.894 2.898 1.00 89.94 360 SER A C 1
ATOM 2560 O O . SER A 1 360 ? -0.948 8.659 3.501 1.00 89.94 360 SER A O 1
ATOM 2562 N N . GLY A 1 361 ? -1.503 7.565 1.623 1.00 93.19 361 GLY A N 1
ATOM 2563 C CA . GLY A 1 361 ? -0.435 8.096 0.784 1.00 93.19 361 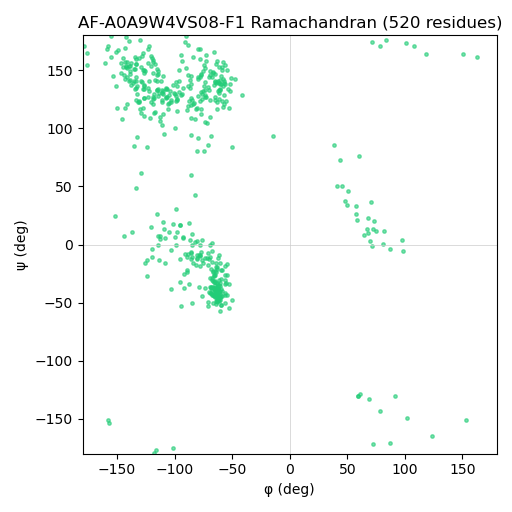GLY A CA 1
ATOM 2564 C C . GLY A 1 361 ? -0.180 7.261 -0.474 1.00 93.19 361 GLY A C 1
ATOM 2565 O O . GLY A 1 361 ? -0.452 6.064 -0.520 1.00 93.19 361 GLY A O 1
ATOM 2566 N N . THR A 1 362 ? 0.491 7.848 -1.470 1.00 97.88 362 THR A N 1
ATOM 2567 C CA . THR A 1 362 ? 1.133 7.083 -2.558 1.00 97.88 362 THR A CA 1
ATOM 2568 C C . THR A 1 362 ? 2.174 6.101 -2.011 1.00 97.88 362 THR A C 1
ATOM 2570 O O . THR A 1 362 ? 2.480 5.092 -2.641 1.00 97.88 362 THR A O 1
ATOM 2573 N N . SER A 1 363 ? 2.676 6.363 -0.801 1.00 96.75 363 SER A N 1
ATOM 2574 C CA . SER A 1 363 ? 3.498 5.451 -0.004 1.00 96.75 363 SER A CA 1
ATOM 2575 C C . SER A 1 363 ? 2.787 4.159 0.421 1.00 96.75 363 SER A C 1
ATOM 2577 O O . SER A 1 363 ? 3.476 3.190 0.717 1.00 96.75 363 SER A O 1
ATOM 2579 N N . MET A 1 364 ? 1.451 4.116 0.439 1.00 98.12 364 MET A N 1
ATOM 2580 C CA . MET A 1 364 ? 0.653 2.910 0.718 1.00 98.12 364 MET A CA 1
ATOM 2581 C C . MET A 1 364 ? 0.227 2.210 -0.581 1.00 98.12 364 MET A C 1
ATOM 2583 O O . MET A 1 364 ? 0.222 0.985 -0.649 1.00 98.12 364 MET A O 1
ATOM 2587 N N . ALA A 1 365 ? 0.001 2.967 -1.659 1.00 98.75 365 ALA A N 1
ATOM 2588 C CA . ALA A 1 365 ? -0.240 2.395 -2.986 1.00 98.75 365 ALA A CA 1
ATOM 2589 C C . ALA A 1 365 ? 1.011 1.702 -3.575 1.00 98.75 365 ALA A C 1
ATOM 2591 O O . ALA A 1 365 ? 0.920 0.653 -4.206 1.00 98.75 365 ALA A O 1
ATOM 2592 N N . THR A 1 366 ? 2.205 2.253 -3.342 1.00 98.94 366 THR A N 1
ATOM 2593 C CA . THR A 1 366 ? 3.489 1.688 -3.810 1.00 98.94 366 THR A CA 1
ATOM 2594 C C . THR A 1 366 ? 3.745 0.244 -3.343 1.00 98.94 366 THR A C 1
ATOM 2596 O O . THR A 1 366 ? 4.053 -0.601 -4.190 1.00 98.94 366 THR A O 1
ATOM 2599 N N . PRO A 1 367 ? 3.617 -0.100 -2.045 1.00 98.88 367 PRO A N 1
ATOM 2600 C CA . PRO A 1 367 ? 3.773 -1.470 -1.578 1.00 98.88 367 PRO A CA 1
ATOM 2601 C C . PRO A 1 367 ? 2.654 -2.374 -2.078 1.00 98.88 367 PRO A C 1
ATOM 2603 O O . PRO A 1 367 ? 2.926 -3.540 -2.347 1.00 98.88 367 PRO A O 1
ATOM 2606 N N . ALA A 1 368 ? 1.439 -1.849 -2.282 1.00 98.88 368 ALA A N 1
ATOM 2607 C CA . ALA A 1 368 ? 0.372 -2.615 -2.911 1.00 98.88 368 ALA A CA 1
ATOM 2608 C C . ALA A 1 368 ? 0.777 -3.058 -4.327 1.00 98.88 368 ALA A C 1
ATOM 2610 O O . ALA A 1 368 ? 0.788 -4.252 -4.611 1.00 98.88 368 ALA A O 1
ATOM 2611 N N . VAL A 1 369 ? 1.229 -2.133 -5.183 1.00 98.94 369 VAL A N 1
ATOM 2612 C CA . VAL A 1 369 ? 1.739 -2.468 -6.530 1.00 98.94 369 VAL A CA 1
ATOM 2613 C C . VAL A 1 369 ? 2.950 -3.400 -6.461 1.00 98.94 369 VAL A C 1
ATOM 2615 O O . VAL A 1 369 ? 3.050 -4.336 -7.247 1.00 98.94 369 VAL A O 1
ATOM 2618 N N . SER A 1 370 ? 3.858 -3.188 -5.506 1.00 98.94 370 SER A N 1
ATOM 2619 C CA . SER A 1 370 ? 5.058 -4.025 -5.352 1.00 98.94 370 SER A CA 1
ATOM 2620 C C . SER A 1 370 ? 4.715 -5.466 -4.966 1.00 98.94 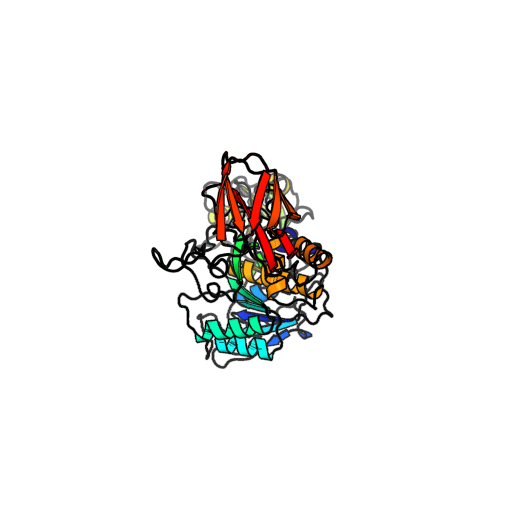370 SER A C 1
ATOM 2622 O O . SER A 1 370 ? 5.308 -6.405 -5.493 1.00 98.94 370 SER A O 1
ATOM 2624 N N . GLY A 1 371 ? 3.750 -5.654 -4.064 1.00 98.88 371 GLY A N 1
ATOM 2625 C CA . GLY A 1 371 ? 3.270 -6.975 -3.682 1.00 98.88 371 GLY A CA 1
ATOM 2626 C C . GLY A 1 371 ? 2.411 -7.623 -4.772 1.00 98.88 371 GLY A C 1
ATOM 2627 O O . GLY A 1 371 ? 2.605 -8.799 -5.046 1.00 98.88 371 GLY A O 1
ATOM 2628 N N . ILE A 1 372 ? 1.570 -6.868 -5.492 1.00 98.94 372 ILE A N 1
ATOM 2629 C CA . ILE A 1 372 ? 0.861 -7.377 -6.682 1.00 98.94 372 ILE A CA 1
ATOM 2630 C C . ILE A 1 372 ? 1.862 -7.856 -7.743 1.00 98.94 372 ILE A C 1
ATOM 2632 O O . ILE A 1 372 ? 1.708 -8.945 -8.291 1.00 98.94 372 ILE A O 1
ATOM 2636 N N . ALA A 1 373 ? 2.920 -7.084 -8.006 1.00 98.88 373 ALA A N 1
ATOM 2637 C CA . ALA A 1 373 ? 3.976 -7.491 -8.923 1.00 98.88 373 ALA A CA 1
ATOM 2638 C C . ALA A 1 373 ? 4.649 -8.788 -8.456 1.00 98.88 373 ALA A C 1
ATOM 2640 O O . ALA A 1 373 ? 4.838 -9.689 -9.264 1.00 98.88 373 ALA A O 1
ATOM 2641 N N . ALA A 1 374 ? 4.967 -8.924 -7.163 1.00 98.88 374 ALA A N 1
ATOM 2642 C CA . ALA A 1 374 ? 5.533 -10.158 -6.614 1.00 98.88 374 ALA A CA 1
ATOM 2643 C C . ALA A 1 374 ? 4.570 -11.352 -6.731 1.00 98.88 374 ALA A C 1
ATOM 2645 O O . ALA A 1 374 ? 5.008 -12.460 -7.043 1.00 98.88 374 ALA A O 1
ATOM 2646 N N . LEU A 1 375 ? 3.273 -11.121 -6.508 1.00 98.88 375 LEU A N 1
ATOM 2647 C CA . LEU A 1 375 ? 2.214 -12.116 -6.637 1.00 98.88 375 LEU A CA 1
ATOM 2648 C C . LEU A 1 375 ? 2.137 -12.657 -8.063 1.00 98.88 375 LEU A C 1
ATOM 2650 O O . LEU A 1 375 ? 2.325 -13.853 -8.275 1.00 98.88 375 LEU A O 1
ATOM 2654 N N . VAL A 1 376 ? 1.941 -11.770 -9.036 1.00 98.81 376 VAL A N 1
ATOM 2655 C CA . VAL A 1 376 ? 1.833 -12.130 -10.456 1.00 98.81 376 VAL A CA 1
ATOM 2656 C C . VAL A 1 376 ? 3.137 -12.764 -10.950 1.00 98.81 376 VAL A C 1
ATOM 2658 O O . VAL A 1 376 ? 3.128 -13.819 -11.578 1.00 98.81 376 VAL A O 1
ATOM 2661 N N . TRP A 1 377 ? 4.289 -12.183 -10.609 1.00 98.62 377 TRP A N 1
ATOM 2662 C CA . TRP A 1 377 ? 5.590 -12.693 -11.048 1.00 98.62 377 TRP A CA 1
ATOM 2663 C C . TRP A 1 377 ? 5.918 -14.071 -10.460 1.00 98.62 377 TRP A C 1
ATOM 2665 O O . TRP A 1 377 ? 6.598 -14.864 -11.108 1.00 98.62 377 TRP A O 1
ATOM 2675 N N . SER A 1 378 ? 5.386 -14.417 -9.282 1.00 98.62 378 SER A N 1
ATOM 2676 C CA . SER A 1 378 ? 5.549 -15.767 -8.729 1.00 98.62 378 SER A CA 1
ATOM 2677 C C . SER A 1 378 ? 4.948 -16.856 -9.629 1.00 98.62 378 SER A C 1
ATOM 2679 O O . SER A 1 378 ? 5.538 -17.925 -9.761 1.00 98.62 378 SER A O 1
ATOM 2681 N N . ASN A 1 379 ? 3.853 -16.559 -10.337 1.00 98.19 379 ASN A N 1
ATOM 2682 C CA . ASN A 1 379 ? 3.222 -17.477 -11.291 1.00 98.19 379 ASN A CA 1
ATOM 2683 C C . ASN A 1 379 ? 3.854 -17.422 -12.695 1.00 98.19 379 ASN A C 1
ATOM 2685 O O . ASN A 1 379 ? 3.610 -18.296 -13.529 1.00 98.19 379 ASN A O 1
ATOM 2689 N N . HIS A 1 380 ? 4.719 -16.434 -12.942 1.00 97.12 380 HIS A N 1
ATOM 2690 C CA . HIS A 1 380 ? 5.354 -16.156 -14.232 1.00 97.12 380 HIS A CA 1
ATOM 2691 C C . HIS A 1 380 ? 6.864 -15.917 -14.082 1.00 97.12 380 HIS A C 1
ATOM 2693 O O . HIS A 1 380 ? 7.417 -14.929 -14.563 1.00 97.12 380 HIS A O 1
ATOM 2699 N N . SER A 1 381 ? 7.542 -16.813 -13.356 1.00 94.62 381 SER A N 1
ATOM 2700 C CA . SER A 1 381 ? 8.953 -16.655 -12.950 1.00 94.62 381 SER A CA 1
ATOM 2701 C C . SER A 1 381 ? 9.974 -16.577 -14.100 1.00 94.62 381 SER A C 1
ATOM 2703 O O . SER A 1 381 ? 11.134 -16.239 -13.866 1.00 94.62 381 SER A O 1
ATOM 2705 N N . ASP A 1 382 ? 9.569 -16.891 -15.332 1.00 92.94 382 ASP A N 1
ATOM 2706 C CA . ASP A 1 382 ? 10.364 -16.715 -16.548 1.00 92.94 382 ASP A CA 1
ATOM 2707 C C . ASP A 1 382 ? 10.348 -15.277 -17.091 1.00 92.94 382 ASP A C 1
ATOM 2709 O O . ASP A 1 382 ? 11.181 -14.946 -17.937 1.00 92.94 382 ASP A O 1
ATOM 2713 N N . CYS A 1 383 ? 9.459 -14.420 -16.581 1.00 95.62 383 CYS A N 1
ATOM 2714 C CA . CYS A 1 383 ? 9.374 -13.016 -16.960 1.00 95.62 383 CYS A CA 1
ATOM 2715 C C . CYS A 1 383 ? 10.460 -12.169 -16.291 1.00 95.62 383 CYS A C 1
ATOM 2717 O O . CYS A 1 383 ? 11.013 -12.499 -15.240 1.00 95.62 383 CYS A O 1
ATOM 2719 N N . THR A 1 384 ? 10.718 -11.015 -16.889 1.00 97.31 384 THR A N 1
ATOM 2720 C CA . THR A 1 384 ? 11.501 -9.913 -16.335 1.00 97.31 384 THR A CA 1
ATOM 2721 C C . THR A 1 384 ? 10.598 -8.882 -15.664 1.00 97.31 384 THR A C 1
ATOM 2723 O O . THR A 1 384 ? 9.401 -8.796 -15.935 1.00 97.31 384 THR A O 1
ATOM 2726 N N . GLY A 1 385 ? 11.179 -8.021 -14.831 1.00 96.81 385 GLY A N 1
ATOM 2727 C CA . GLY A 1 385 ? 10.444 -6.952 -14.161 1.00 96.81 385 GLY A CA 1
ATOM 2728 C C . GLY A 1 385 ? 9.808 -5.954 -15.126 1.00 96.81 385 GLY A C 1
ATOM 2729 O O . GLY A 1 385 ? 8.741 -5.423 -14.833 1.00 96.81 385 GLY A O 1
ATOM 2730 N N . THR A 1 386 ? 10.417 -5.732 -16.295 1.00 96.62 386 THR A N 1
ATOM 2731 C CA . THR A 1 386 ? 9.829 -4.912 -17.365 1.00 96.62 386 THR A CA 1
ATOM 2732 C C . THR A 1 386 ? 8.569 -5.557 -17.933 1.00 96.62 386 THR A C 1
ATOM 2734 O O . THR A 1 386 ? 7.559 -4.879 -18.062 1.00 96.62 386 THR A O 1
ATOM 2737 N N . GLU A 1 387 ? 8.592 -6.863 -18.189 1.00 97.75 387 GLU A N 1
ATOM 2738 C CA . GLU A 1 387 ? 7.429 -7.596 -18.701 1.00 97.75 387 GLU A CA 1
ATOM 2739 C C . GLU A 1 387 ? 6.281 -7.623 -17.681 1.00 97.75 387 GLU A C 1
ATOM 2741 O O . GLU A 1 387 ? 5.122 -7.439 -18.048 1.00 97.75 387 GLU A O 1
ATOM 2746 N N . ILE A 1 388 ? 6.596 -7.745 -16.385 1.00 98.56 388 ILE A N 1
ATOM 2747 C CA . ILE A 1 388 ? 5.602 -7.591 -15.314 1.00 98.56 388 ILE A CA 1
ATOM 2748 C C . ILE A 1 388 ? 5.045 -6.162 -15.281 1.00 98.56 388 ILE A C 1
ATOM 2750 O O . ILE A 1 388 ? 3.830 -5.992 -15.275 1.00 98.56 388 ILE A O 1
ATOM 2754 N N . ARG A 1 389 ? 5.896 -5.124 -15.306 1.00 98.31 389 ARG A N 1
ATOM 2755 C CA . ARG A 1 389 ? 5.465 -3.710 -15.358 1.00 98.31 389 ARG A CA 1
ATOM 2756 C C . ARG A 1 389 ? 4.523 -3.451 -16.531 1.00 98.31 389 ARG A C 1
ATOM 2758 O O . ARG A 1 389 ? 3.521 -2.763 -16.357 1.00 98.31 389 ARG A O 1
ATOM 2765 N N . ASP A 1 390 ? 4.830 -3.996 -17.702 1.00 96.81 390 ASP A N 1
ATOM 2766 C CA . ASP A 1 390 ? 4.014 -3.827 -18.903 1.00 96.81 390 ASP A CA 1
ATOM 2767 C C . ASP A 1 390 ? 2.680 -4.572 -18.804 1.00 96.81 390 ASP A C 1
ATOM 2769 O O . ASP A 1 390 ? 1.649 -3.988 -19.135 1.00 96.81 390 ASP A O 1
ATOM 2773 N N . ALA A 1 391 ? 2.661 -5.794 -18.263 1.00 98.00 391 ALA A N 1
ATOM 2774 C CA . ALA A 1 391 ? 1.418 -6.517 -17.997 1.00 98.00 391 ALA A CA 1
ATOM 2775 C C . ALA A 1 391 ? 0.510 -5.754 -17.020 1.00 98.00 391 ALA A C 1
ATOM 2777 O O . ALA A 1 391 ? -0.668 -5.569 -17.307 1.00 98.00 391 ALA A O 1
ATOM 2778 N N . LEU A 1 392 ? 1.060 -5.237 -15.913 1.00 98.62 392 LEU A N 1
ATOM 2779 C CA . LEU A 1 392 ? 0.286 -4.471 -14.929 1.00 98.62 392 LEU A CA 1
ATOM 2780 C C . LEU A 1 392 ? -0.336 -3.199 -15.525 1.00 98.62 392 LEU A C 1
ATOM 2782 O O . LEU A 1 392 ? -1.436 -2.832 -15.123 1.00 98.62 392 LEU A O 1
ATOM 2786 N N . LYS A 1 393 ? 0.349 -2.530 -16.465 1.00 98.00 393 LYS A N 1
ATOM 2787 C CA . LYS A 1 393 ? -0.194 -1.371 -17.196 1.00 98.00 393 LYS A CA 1
ATOM 2788 C C . LYS A 1 393 ? -1.280 -1.792 -18.185 1.00 98.00 393 LYS A C 1
ATOM 2790 O O . LYS A 1 393 ? -2.355 -1.209 -18.179 1.00 98.00 393 LYS A O 1
ATOM 2795 N N . ALA A 1 394 ? -1.008 -2.809 -19.004 1.00 96.31 394 ALA A N 1
ATOM 2796 C CA . ALA A 1 394 ? -1.905 -3.263 -20.068 1.00 96.31 394 ALA A CA 1
ATOM 2797 C C . ALA A 1 394 ? -3.243 -3.810 -19.546 1.00 96.31 394 ALA A C 1
ATOM 2799 O O . ALA A 1 394 ? -4.232 -3.835 -20.274 1.00 96.31 394 ALA A O 1
ATOM 2800 N N . THR A 1 395 ? -3.280 -4.267 -18.294 1.00 97.94 395 THR A N 1
ATOM 2801 C CA . THR A 1 395 ? -4.484 -4.823 -17.665 1.00 97.94 395 THR A CA 1
ATOM 2802 C C . THR A 1 395 ? -5.029 -3.958 -16.536 1.00 97.94 395 THR A C 1
ATOM 2804 O O . THR A 1 395 ? -5.924 -4.394 -15.809 1.00 97.94 395 THR A O 1
ATOM 2807 N N . ALA A 1 396 ? -4.485 -2.755 -16.340 1.00 98.00 396 ALA A N 1
ATOM 2808 C CA . ALA A 1 396 ? -5.005 -1.834 -15.345 1.00 98.00 396 ALA A CA 1
ATOM 2809 C C . ALA A 1 396 ? -6.455 -1.455 -15.684 1.00 98.00 396 ALA A C 1
ATOM 2811 O O . ALA A 1 396 ? -6.829 -1.258 -16.840 1.00 98.00 396 ALA A O 1
ATOM 2812 N N . GLN A 1 397 ? -7.299 -1.349 -14.658 1.00 97.75 397 GLN A N 1
ATOM 2813 C CA . GLN A 1 397 ? -8.656 -0.855 -14.834 1.00 97.75 397 GLN A CA 1
ATOM 2814 C C . GLN A 1 397 ? -8.607 0.655 -15.056 1.00 97.75 397 GLN A C 1
ATOM 2816 O O . GLN A 1 397 ? -8.440 1.406 -14.091 1.00 97.75 397 GLN A O 1
ATOM 2821 N N . ASP A 1 398 ? -8.825 1.073 -16.301 1.00 96.88 398 ASP A N 1
ATOM 2822 C CA . ASP A 1 398 ? -8.923 2.481 -16.680 1.00 96.88 398 ASP A CA 1
ATOM 2823 C C . ASP A 1 398 ? -9.943 3.229 -15.798 1.00 96.88 398 ASP A C 1
ATOM 2825 O O . ASP A 1 398 ? -11.059 2.750 -15.543 1.00 96.88 398 ASP A O 1
ATOM 2829 N N . GLN A 1 399 ? -9.533 4.386 -15.285 1.00 93.62 399 GLN A N 1
ATOM 2830 C CA . GLN A 1 399 ? -10.304 5.290 -14.437 1.00 93.62 399 GLN A CA 1
ATOM 2831 C C . GLN A 1 399 ? -9.882 6.724 -14.745 1.00 93.62 399 GLN A C 1
ATOM 2833 O O . GLN A 1 399 ? -8.716 6.984 -14.998 1.00 93.62 399 GLN A O 1
ATOM 2838 N N . GLY A 1 400 ? -10.822 7.666 -14.638 1.00 92.88 400 GLY A N 1
ATOM 2839 C CA . GLY A 1 400 ? -10.564 9.059 -14.994 1.00 92.88 400 GLY A CA 1
ATOM 2840 C C . GLY A 1 400 ? -10.921 9.348 -16.450 1.00 92.88 400 GLY A C 1
ATOM 2841 O O . GLY A 1 400 ? -12.057 9.100 -16.870 1.00 92.88 400 GLY A O 1
ATOM 2842 N N . ALA A 1 401 ? -10.002 9.969 -17.188 1.00 90.12 401 ALA A N 1
ATOM 2843 C CA . ALA A 1 401 ? -10.183 10.170 -18.622 1.00 90.12 401 ALA A CA 1
ATOM 2844 C C . ALA A 1 401 ? -9.934 8.846 -19.356 1.00 90.12 401 ALA A C 1
ATOM 2846 O O . ALA A 1 401 ? -9.148 8.044 -18.894 1.00 90.12 401 ALA A O 1
ATOM 2847 N N . ALA A 1 402 ? -10.604 8.619 -20.491 1.00 89.94 402 ALA A N 1
ATOM 2848 C CA . ALA A 1 402 ? -10.410 7.379 -21.240 1.00 89.94 402 ALA A CA 1
ATOM 2849 C C . ALA A 1 402 ? -8.958 7.243 -21.728 1.00 89.94 402 ALA A C 1
ATOM 2851 O O . ALA A 1 402 ? -8.423 8.174 -22.347 1.00 89.94 402 ALA A O 1
ATOM 2852 N N . GLY A 1 403 ? -8.375 6.068 -21.495 1.00 90.50 403 GLY A N 1
ATOM 2853 C CA . GLY A 1 403 ? -6.968 5.788 -21.751 1.00 90.50 403 GLY A CA 1
ATOM 2854 C C . GLY A 1 403 ? -6.043 6.485 -20.752 1.00 90.50 403 GLY A C 1
ATOM 2855 O O . GLY A 1 403 ? -6.468 7.093 -19.778 1.00 90.50 403 GLY A O 1
ATOM 2856 N N . ARG A 1 404 ? -4.733 6.423 -21.004 1.00 93.31 404 ARG A N 1
ATOM 2857 C CA . ARG A 1 404 ? -3.754 6.903 -20.026 1.00 93.31 404 ARG A CA 1
ATOM 2858 C C . ARG A 1 404 ? -3.898 8.402 -19.708 1.00 93.31 404 ARG A C 1
ATOM 2860 O O . ARG A 1 404 ? -3.727 9.243 -20.595 1.00 93.31 404 ARG A O 1
ATOM 2867 N N . ASP A 1 405 ? -4.050 8.746 -18.429 1.00 95.25 405 ASP A N 1
ATOM 2868 C CA . ASP A 1 405 ? -4.074 10.130 -17.938 1.00 95.25 405 ASP A CA 1
ATOM 2869 C C . ASP A 1 405 ? -3.004 10.435 -16.868 1.00 95.25 405 ASP A C 1
ATOM 2871 O O . ASP A 1 405 ? -2.263 9.561 -16.421 1.00 95.25 405 ASP A O 1
ATOM 2875 N N . ASP A 1 406 ? -2.831 11.714 -16.513 1.00 95.69 406 ASP A N 1
ATOM 2876 C CA . ASP A 1 406 ? -1.771 12.145 -15.583 1.00 95.69 406 ASP A CA 1
ATOM 2877 C C . ASP A 1 406 ? -2.081 11.833 -14.104 1.00 95.69 406 ASP A C 1
ATOM 2879 O O . ASP A 1 406 ? -1.177 11.925 -13.273 1.00 95.69 406 ASP A O 1
ATOM 2883 N N . TYR A 1 407 ? -3.325 11.471 -13.773 1.00 96.44 407 TYR A N 1
ATOM 2884 C CA . TYR A 1 407 ? -3.774 11.163 -12.415 1.00 96.44 407 TYR A CA 1
ATOM 2885 C C . TYR A 1 407 ? -3.709 9.663 -12.135 1.00 96.44 407 TYR A C 1
ATOM 2887 O O . TYR A 1 407 ? -3.100 9.250 -11.148 1.00 96.44 407 TYR A O 1
ATOM 2895 N N . PHE A 1 408 ? -4.322 8.862 -13.005 1.00 97.69 408 PHE A N 1
ATOM 2896 C CA . PHE A 1 408 ? -4.426 7.415 -12.864 1.00 97.69 408 PHE A CA 1
ATOM 2897 C C . PHE A 1 408 ? -3.340 6.644 -13.623 1.00 97.69 408 PHE A C 1
ATOM 2899 O O . PHE A 1 408 ? -3.165 5.444 -13.400 1.00 97.69 408 PHE A O 1
ATOM 2906 N N . GLY A 1 409 ? -2.588 7.302 -14.509 1.00 97.88 409 GLY A N 1
ATOM 2907 C CA . GLY A 1 409 ? -1.751 6.581 -15.460 1.00 97.88 409 GLY A CA 1
ATOM 2908 C C . GLY A 1 409 ? -2.638 5.713 -16.346 1.00 97.88 409 GLY A C 1
ATOM 2909 O O . GLY A 1 409 ? -3.615 6.208 -16.891 1.00 97.88 409 GLY A O 1
ATOM 2910 N N . TYR A 1 410 ? -2.314 4.430 -16.461 1.00 97.81 410 TYR A N 1
ATOM 2911 C CA . TYR A 1 410 ? -3.114 3.417 -17.150 1.00 97.81 410 TYR A CA 1
ATOM 2912 C C . TYR A 1 410 ? -4.316 2.914 -16.329 1.00 97.81 410 TYR A C 1
ATOM 2914 O O . TYR A 1 410 ? -5.155 2.197 -16.865 1.00 97.81 410 TYR A O 1
ATOM 2922 N N . GLY A 1 411 ? -4.423 3.276 -15.044 1.00 98.56 411 GLY A N 1
ATOM 2923 C CA . GLY A 1 411 ? -5.549 2.900 -14.189 1.00 98.56 411 GLY A CA 1
ATOM 2924 C C . GLY A 1 411 ? -5.155 2.164 -12.909 1.00 98.56 411 GLY A C 1
ATOM 2925 O O . GLY A 1 411 ? -3.995 2.147 -12.491 1.00 98.56 411 GLY A O 1
ATOM 2926 N N . ILE A 1 412 ? -6.150 1.532 -12.283 1.00 98.81 412 ILE A N 1
ATOM 2927 C CA . ILE A 1 412 ? -5.995 0.776 -11.033 1.00 98.81 412 ILE A CA 1
ATOM 2928 C C . ILE A 1 412 ? -5.498 -0.636 -11.346 1.00 98.81 412 ILE A C 1
ATOM 2930 O O . ILE A 1 412 ? -6.180 -1.380 -12.051 1.00 98.81 412 ILE A O 1
ATOM 2934 N N . VAL A 1 413 ? -4.353 -1.032 -10.786 1.00 98.75 413 VAL A N 1
ATOM 2935 C CA . VAL A 1 413 ? -3.751 -2.356 -11.029 1.00 98.75 413 VAL A CA 1
ATOM 2936 C C . VAL A 1 413 ? -4.685 -3.503 -10.616 1.00 98.75 413 VAL A C 1
ATOM 2938 O O . VAL A 1 413 ? -5.301 -3.461 -9.548 1.00 98.75 413 VAL A O 1
ATOM 2941 N N . LYS A 1 414 ? -4.742 -4.550 -11.451 1.00 98.75 414 LYS A N 1
ATOM 2942 C CA . LYS A 1 414 ? -5.532 -5.773 -11.251 1.00 98.75 414 LYS A CA 1
ATOM 2943 C C . LYS A 1 414 ? -4.656 -7.020 -11.362 1.00 98.75 414 LYS A C 1
ATOM 2945 O O . LYS A 1 414 ? -4.177 -7.347 -12.444 1.00 98.75 414 LYS A O 1
ATOM 2950 N N . ALA A 1 415 ? -4.438 -7.705 -10.242 1.00 98.75 415 ALA A N 1
ATOM 2951 C CA . ALA A 1 415 ? -3.570 -8.874 -10.155 1.00 98.75 415 ALA A CA 1
ATOM 2952 C C . ALA A 1 415 ? -4.078 -10.035 -11.022 1.00 98.75 415 ALA A C 1
ATOM 2954 O O . ALA A 1 415 ? -3.309 -10.587 -11.805 1.00 98.75 415 ALA A O 1
ATOM 2955 N N . ALA A 1 416 ? -5.367 -10.378 -10.920 1.00 98.44 416 ALA A N 1
ATOM 2956 C CA . ALA A 1 416 ? -5.938 -11.494 -11.673 1.00 98.44 416 ALA A CA 1
ATOM 2957 C C . ALA A 1 416 ? -5.979 -11.229 -13.180 1.00 98.44 416 ALA A C 1
ATOM 2959 O O . ALA A 1 416 ? -5.664 -12.124 -13.963 1.00 98.44 416 ALA A O 1
ATOM 2960 N N . ASP A 1 417 ? -6.293 -9.998 -13.590 1.00 98.25 417 ASP A N 1
ATOM 2961 C CA . ASP A 1 417 ? -6.262 -9.631 -15.006 1.00 98.25 417 ASP A CA 1
ATOM 2962 C C . ASP A 1 417 ? -4.826 -9.701 -15.576 1.00 98.25 417 ASP A C 1
ATOM 2964 O O . ASP A 1 417 ? -4.630 -10.224 -16.675 1.00 98.25 417 ASP A O 1
ATOM 2968 N N . ALA A 1 418 ? -3.809 -9.270 -14.816 1.00 98.44 418 ALA A N 1
ATOM 2969 C CA . ALA A 1 418 ? -2.400 -9.358 -15.219 1.00 98.44 418 ALA A CA 1
ATOM 2970 C C . ALA A 1 418 ? -1.883 -10.809 -15.306 1.00 98.44 418 ALA A C 1
ATOM 2972 O O . ALA A 1 418 ? -1.217 -11.171 -16.279 1.00 98.44 418 ALA A O 1
ATOM 2973 N N . ASP A 1 419 ? -2.218 -11.651 -14.325 1.00 98.25 419 ASP A N 1
ATOM 2974 C CA . ASP A 1 419 ? -1.894 -13.087 -14.307 1.00 98.25 419 ASP A CA 1
ATOM 2975 C C . ASP A 1 419 ? -2.549 -13.823 -15.493 1.00 98.25 419 ASP A C 1
ATOM 2977 O O . ASP A 1 419 ? -1.900 -14.566 -16.240 1.00 98.25 419 ASP A O 1
ATOM 2981 N N . ALA A 1 420 ? -3.823 -13.525 -15.770 1.00 96.88 420 ALA A N 1
ATOM 2982 C CA . ALA A 1 420 ? -4.530 -14.070 -16.924 1.00 96.88 420 ALA A CA 1
ATOM 2983 C C . ALA A 1 420 ? -3.908 -13.611 -18.256 1.00 96.88 420 ALA A C 1
ATOM 2985 O O . ALA A 1 420 ? -3.778 -14.413 -19.189 1.00 96.88 420 ALA A O 1
ATOM 2986 N N . TYR A 1 421 ? -3.496 -12.344 -18.351 1.00 96.69 421 TYR A N 1
ATOM 2987 C CA . TYR A 1 421 ? -2.834 -11.794 -19.532 1.00 96.69 421 TYR A CA 1
ATOM 2988 C C . TYR A 1 421 ? -1.498 -12.483 -19.817 1.00 96.69 421 TYR A C 1
ATOM 2990 O O . TYR A 1 421 ? -1.259 -12.904 -20.953 1.00 96.69 421 TYR A O 1
ATOM 2998 N N . LEU A 1 422 ? -0.647 -12.649 -18.805 1.00 96.25 422 LEU A N 1
ATOM 2999 C CA . LEU A 1 422 ? 0.643 -13.326 -18.951 1.00 96.25 422 LEU A CA 1
ATOM 3000 C C . LEU A 1 422 ? 0.472 -14.822 -19.225 1.00 96.25 422 LEU A C 1
ATOM 3002 O O . LEU A 1 422 ? 1.177 -15.372 -20.070 1.00 96.25 422 LEU A O 1
ATOM 3006 N N . THR A 1 423 ? -0.519 -15.475 -18.616 1.00 94.62 423 THR A N 1
ATOM 3007 C CA . THR A 1 423 ? -0.878 -16.863 -18.945 1.00 94.62 423 THR A CA 1
ATOM 3008 C C . THR A 1 423 ? -1.261 -17.025 -20.420 1.00 94.62 423 THR A C 1
ATOM 3010 O O . THR A 1 423 ? -0.899 -18.017 -21.056 1.00 94.62 423 THR A O 1
ATOM 3013 N N . ALA A 1 424 ? -2.000 -16.064 -20.979 1.00 92.88 424 ALA A N 1
ATOM 3014 C CA . ALA A 1 424 ? -2.466 -16.119 -22.362 1.00 92.88 424 ALA A CA 1
ATOM 3015 C C . ALA A 1 424 ? -1.386 -15.743 -23.393 1.00 92.88 424 ALA A C 1
ATOM 3017 O O . ALA A 1 424 ? -1.352 -16.330 -24.477 1.00 92.88 424 ALA A O 1
ATOM 3018 N N . ASN A 1 425 ? -0.523 -14.775 -23.072 1.00 89.50 425 ASN A N 1
ATOM 3019 C CA . ASN A 1 425 ? 0.376 -14.130 -24.037 1.00 89.50 425 ASN A CA 1
ATOM 3020 C C . ASN A 1 425 ? 1.871 -14.416 -23.799 1.00 89.50 425 ASN A C 1
ATOM 3022 O O . ASN A 1 425 ? 2.688 -14.164 -24.687 1.00 89.50 425 ASN A O 1
ATOM 3026 N N . GLY A 1 426 ? 2.235 -14.971 -22.640 1.00 91.31 426 GLY A N 1
ATOM 3027 C CA . GLY A 1 426 ? 3.619 -15.131 -22.193 1.00 91.31 426 GLY A CA 1
ATOM 3028 C C . GLY A 1 426 ? 4.286 -13.809 -21.786 1.00 91.31 426 GLY A C 1
ATOM 3029 O O . GLY A 1 426 ? 3.731 -12.728 -21.968 1.00 91.31 426 GLY A O 1
ATOM 3030 N N . CYS A 1 427 ? 5.512 -13.903 -21.264 1.00 84.88 427 CYS A N 1
ATOM 3031 C CA . CYS A 1 427 ? 6.274 -12.769 -20.724 1.00 84.88 427 CYS A CA 1
ATOM 3032 C C . CYS A 1 427 ? 6.581 -11.679 -21.744 1.00 84.88 427 CYS A C 1
ATOM 3034 O O . CYS A 1 427 ? 6.393 -10.505 -21.460 1.00 84.88 427 CYS A O 1
ATOM 3036 N N . ALA A 1 428 ? 6.936 -12.064 -22.971 1.00 69.06 428 ALA A N 1
ATOM 3037 C CA . ALA A 1 428 ? 7.218 -11.109 -24.039 1.00 69.06 428 ALA A CA 1
ATOM 3038 C C . ALA A 1 428 ? 5.977 -10.326 -24.501 1.00 69.06 428 ALA A C 1
ATOM 3040 O O . ALA A 1 428 ? 6.093 -9.573 -25.467 1.00 69.06 428 ALA A O 1
ATOM 3041 N N . GLY A 1 429 ? 4.808 -10.566 -23.877 1.00 51.38 429 GLY A N 1
ATOM 3042 C CA . GLY A 1 429 ? 3.594 -9.772 -24.005 1.00 51.38 429 GLY A CA 1
ATOM 3043 C C . GLY A 1 429 ? 3.344 -9.339 -25.436 1.00 51.38 429 GLY A C 1
ATOM 3044 O O . GLY A 1 429 ? 3.237 -8.149 -25.665 1.00 51.38 429 GLY A O 1
ATOM 3045 N N . GLY A 1 430 ? 3.386 -10.281 -26.389 1.00 41.19 430 GLY A N 1
ATOM 3046 C CA . GLY A 1 430 ? 3.322 -10.002 -27.825 1.00 41.19 430 GLY A CA 1
ATOM 3047 C C . GLY A 1 430 ? 4.091 -8.746 -28.249 1.00 41.19 430 GLY A C 1
ATOM 3048 O O . GLY A 1 430 ? 3.475 -7.701 -28.395 1.00 41.19 430 GLY A O 1
ATOM 3049 N N . ASP A 1 431 ? 5.399 -8.859 -28.502 1.00 34.97 431 ASP A N 1
ATOM 3050 C CA . ASP A 1 431 ? 6.250 -7.809 -29.085 1.00 34.97 431 ASP A CA 1
ATOM 3051 C C . ASP A 1 431 ? 5.642 -7.199 -30.374 1.00 34.97 431 ASP A C 1
ATOM 3053 O O . ASP A 1 431 ? 5.938 -7.582 -31.509 1.00 34.97 431 ASP A O 1
ATOM 3057 N N . THR A 1 432 ? 4.749 -6.237 -30.175 1.00 32.16 432 THR A N 1
ATOM 3058 C CA . THR A 1 432 ? 4.336 -5.186 -31.092 1.00 32.16 432 THR A CA 1
ATOM 3059 C C . THR A 1 432 ? 4.311 -3.928 -30.246 1.00 32.16 432 THR A C 1
ATOM 3061 O O . THR A 1 432 ? 3.288 -3.588 -29.662 1.00 32.16 432 THR A O 1
ATOM 3064 N N . GLY A 1 433 ? 5.475 -3.291 -30.101 1.00 31.19 433 GLY A N 1
ATOM 3065 C CA . GLY A 1 433 ? 5.631 -2.106 -29.266 1.00 31.19 433 GLY A CA 1
ATOM 3066 C C . GLY A 1 433 ? 4.469 -1.116 -29.393 1.00 31.19 433 GLY A C 1
ATOM 3067 O O . GLY A 1 433 ? 4.108 -0.725 -30.500 1.00 31.19 433 GLY A O 1
ATOM 3068 N N . GLY A 1 434 ? 3.926 -0.722 -28.241 1.00 34.34 434 GLY A N 1
ATOM 3069 C CA . GLY A 1 434 ? 3.165 0.506 -28.027 1.00 34.34 434 GLY A CA 1
ATOM 3070 C C . GLY A 1 434 ? 2.143 0.874 -29.099 1.00 34.34 434 GLY A C 1
ATOM 3071 O O . GLY A 1 434 ? 2.332 1.861 -29.806 1.00 34.34 434 GLY A O 1
ATOM 3072 N N . VAL A 1 435 ? 1.033 0.144 -29.140 1.00 30.25 435 VAL A N 1
ATOM 3073 C CA . VAL A 1 435 ? -0.304 0.752 -29.133 1.00 30.25 435 VAL A CA 1
ATOM 3074 C C . VAL A 1 435 ? -1.247 -0.238 -28.457 1.00 30.25 435 VAL A C 1
ATOM 3076 O O . VAL A 1 435 ? -1.397 -1.369 -28.910 1.00 30.25 435 VAL A O 1
ATOM 3079 N N . ASP A 1 436 ? -1.803 0.195 -27.332 1.00 32.91 436 ASP A N 1
ATOM 3080 C CA . ASP A 1 436 ? -2.851 -0.468 -26.559 1.00 32.91 436 ASP A CA 1
ATOM 3081 C C . ASP A 1 436 ? -4.006 -0.939 -27.472 1.00 32.91 436 ASP A C 1
ATOM 3083 O O . ASP A 1 436 ? -4.364 -0.205 -28.405 1.00 32.91 436 ASP A O 1
ATOM 3087 N N . PRO A 1 437 ? -4.634 -2.111 -27.247 1.00 31.16 437 PRO A N 1
ATOM 3088 C CA . PRO A 1 437 ? -5.952 -2.385 -27.789 1.00 31.16 437 PRO A CA 1
ATOM 3089 C C . PRO A 1 437 ? -6.965 -1.512 -27.034 1.00 31.16 437 PRO A C 1
ATOM 3091 O O . PRO A 1 437 ? -7.609 -1.943 -26.081 1.00 31.16 437 PRO A O 1
ATOM 3094 N N . GLU A 1 438 ? -7.134 -0.272 -27.489 1.00 32.38 438 GLU A N 1
ATOM 3095 C CA . GLU A 1 438 ? -8.294 0.537 -27.125 1.00 32.38 438 GLU A CA 1
ATOM 3096 C C . GLU A 1 438 ? -9.577 -0.223 -27.537 1.00 32.38 438 GLU A C 1
ATOM 3098 O O . GLU A 1 438 ? -9.617 -0.840 -28.614 1.00 32.38 438 GLU A O 1
ATOM 3103 N N . PRO A 1 439 ? -10.662 -0.200 -26.738 1.00 34.12 439 PRO A N 1
ATOM 3104 C CA . PRO A 1 439 ? -11.927 -0.786 -27.144 1.00 34.12 439 PRO A CA 1
ATOM 3105 C C . PRO A 1 439 ? -12.533 0.028 -28.298 1.00 34.12 439 PRO A C 1
ATOM 3107 O O . PRO A 1 439 ? -13.280 0.976 -28.092 1.00 34.12 439 PRO A O 1
ATOM 3110 N N . GLY A 1 440 ? -12.241 -0.390 -29.530 1.00 34.25 440 GLY A N 1
ATOM 3111 C CA . GLY A 1 440 ? -13.031 -0.101 -30.724 1.00 34.25 440 GLY A CA 1
ATOM 3112 C C . GLY A 1 440 ? -13.194 1.376 -31.083 1.00 34.25 440 GLY A C 1
ATOM 3113 O O . GLY A 1 440 ? -14.298 1.914 -30.989 1.00 34.25 440 GLY A O 1
ATOM 3114 N N . VAL A 1 441 ? -12.140 1.971 -31.647 1.00 37.84 441 VAL A N 1
ATOM 3115 C CA . VAL A 1 441 ? -12.267 3.088 -32.593 1.00 37.84 441 VAL A CA 1
ATOM 3116 C C . VAL A 1 441 ? -11.792 2.586 -33.961 1.00 37.84 441 VAL A C 1
ATOM 3118 O O . VAL A 1 441 ? -10.619 2.304 -34.155 1.00 37.84 441 VAL A O 1
ATOM 3121 N N . ASP A 1 442 ? -12.754 2.374 -34.860 1.00 47.91 442 ASP A N 1
ATOM 3122 C CA . ASP A 1 442 ? -12.666 1.863 -36.240 1.00 47.91 442 ASP A CA 1
ATOM 3123 C C . ASP A 1 442 ? -11.265 1.832 -36.903 1.00 47.91 442 ASP A C 1
ATOM 3125 O O . ASP A 1 442 ? -10.836 2.775 -37.571 1.00 47.91 442 ASP A O 1
ATOM 3129 N N . ASP A 1 443 ? -10.582 0.690 -36.787 1.00 63.19 443 ASP A N 1
ATOM 3130 C CA . ASP A 1 443 ? -9.259 0.453 -37.369 1.00 63.19 443 ASP A CA 1
ATOM 3131 C C . ASP A 1 443 ? -9.303 0.357 -38.910 1.00 63.19 443 ASP A C 1
ATOM 3133 O O . ASP A 1 443 ? -10.112 -0.376 -39.499 1.00 63.19 443 ASP A O 1
ATOM 3137 N N . ILE A 1 444 ? -8.390 1.056 -39.600 1.00 79.19 444 ILE A N 1
ATOM 3138 C CA . ILE A 1 444 ? -8.254 0.960 -41.062 1.00 79.19 444 ILE A CA 1
ATOM 3139 C C . ILE A 1 444 ? -7.639 -0.401 -41.415 1.00 79.19 444 ILE A C 1
ATOM 3141 O O . ILE A 1 444 ? -6.430 -0.615 -41.324 1.00 79.19 444 ILE A O 1
ATOM 3145 N N . SER A 1 445 ? -8.455 -1.324 -41.915 1.00 83.44 445 SER A N 1
ATOM 3146 C CA . SER A 1 445 ? -7.979 -2.592 -42.479 1.00 83.44 445 SER A CA 1
ATOM 3147 C C . SER A 1 445 ? -7.325 -2.368 -43.848 1.00 83.44 445 SER A C 1
ATOM 3149 O O . SER A 1 445 ? -7.927 -1.764 -44.734 1.00 83.44 445 SER A O 1
ATOM 3151 N N . LEU A 1 446 ? -6.102 -2.868 -44.048 1.00 90.38 446 LEU A N 1
ATOM 3152 C CA . LEU A 1 446 ? -5.375 -2.816 -45.324 1.00 90.38 446 LEU A CA 1
ATOM 3153 C C . LEU A 1 446 ? -5.163 -4.233 -45.877 1.00 90.38 446 LEU A C 1
ATOM 3155 O O . LEU A 1 446 ? -5.040 -5.204 -45.137 1.00 90.38 446 LEU A O 1
ATOM 3159 N N . SER A 1 447 ? -5.086 -4.353 -47.198 1.00 89.38 447 SER A N 1
ATOM 3160 C CA . SER A 1 447 ? -4.615 -5.534 -47.921 1.00 89.38 447 SER A CA 1
ATOM 3161 C C . SER A 1 447 ? -3.736 -5.092 -49.090 1.00 89.38 447 SER A C 1
ATOM 3163 O O . SER A 1 447 ? -3.965 -4.030 -49.674 1.00 89.38 447 SER A O 1
ATOM 3165 N N . ALA A 1 448 ? -2.715 -5.885 -49.423 1.00 92.25 448 ALA A N 1
ATOM 3166 C CA . ALA A 1 448 ? -1.797 -5.590 -50.519 1.00 92.25 448 ALA A CA 1
ATOM 3167 C C . ALA A 1 448 ? -1.484 -6.849 -51.336 1.00 92.25 448 ALA A C 1
ATOM 3169 O O . ALA A 1 448 ? -1.223 -7.911 -50.769 1.00 92.25 448 ALA A O 1
ATOM 3170 N N . SER A 1 449 ? -1.457 -6.728 -52.664 1.00 90.75 449 SER A N 1
ATOM 3171 C CA . SER A 1 449 ? -1.083 -7.818 -53.570 1.00 90.75 449 SER A CA 1
ATOM 3172 C C . SER A 1 449 ? -0.072 -7.356 -54.612 1.00 90.75 449 SER A C 1
ATOM 3174 O O . SER A 1 449 ? -0.307 -6.405 -55.356 1.00 90.75 449 SER A O 1
ATOM 3176 N N . GLY A 1 450 ? 1.079 -8.028 -54.658 1.00 92.19 450 GLY A N 1
ATOM 3177 C CA . GLY A 1 450 ? 2.159 -7.728 -55.594 1.00 92.19 450 GLY A CA 1
ATOM 3178 C C . GLY A 1 450 ? 2.123 -8.603 -56.840 1.00 92.19 450 GLY A C 1
ATOM 3179 O O . GLY A 1 450 ? 2.102 -9.827 -56.743 1.00 92.19 450 GLY A O 1
ATOM 3180 N N . TYR A 1 451 ? 2.221 -7.999 -58.024 1.00 90.75 451 TYR A N 1
ATOM 3181 C CA . TYR A 1 451 ? 2.384 -8.721 -59.289 1.00 90.75 451 TYR A CA 1
ATOM 3182 C C . TYR A 1 451 ? 3.350 -8.028 -60.262 1.00 90.75 451 TYR A C 1
ATOM 3184 O O . TYR A 1 451 ? 3.609 -6.826 -60.201 1.00 90.75 451 TYR A O 1
ATOM 3192 N N . LYS A 1 452 ? 3.923 -8.805 -61.189 1.00 88.31 452 LYS A N 1
ATOM 3193 C CA . LYS A 1 452 ? 4.793 -8.291 -62.259 1.00 88.31 452 LYS A CA 1
ATOM 3194 C C . LYS A 1 452 ? 4.032 -8.281 -63.579 1.00 88.31 452 LYS A C 1
ATOM 3196 O O . LYS A 1 452 ? 3.531 -9.316 -64.003 1.00 88.31 452 LYS A O 1
ATOM 3201 N N . SER A 1 453 ? 4.022 -7.148 -64.276 1.00 85.88 453 SER A N 1
ATOM 3202 C CA . SER A 1 453 ? 3.475 -7.032 -65.632 1.00 85.88 453 SER A CA 1
ATOM 3203 C C . SER A 1 453 ? 4.476 -6.327 -66.544 1.00 85.88 453 SER A C 1
ATOM 3205 O O . SER A 1 453 ? 4.945 -5.231 -66.245 1.00 85.88 453 SER A O 1
ATOM 3207 N N . LYS A 1 454 ? 4.864 -6.992 -67.643 1.00 84.00 454 LYS A N 1
ATOM 3208 C CA . LYS A 1 454 ? 5.848 -6.504 -68.637 1.00 84.00 454 LYS A CA 1
ATOM 3209 C C . LYS A 1 454 ? 7.171 -5.982 -68.036 1.00 84.00 454 LYS A C 1
ATOM 3211 O O . LYS A 1 454 ? 7.788 -5.074 -68.581 1.00 84.00 454 LYS A O 1
ATOM 3216 N N . GLY A 1 455 ? 7.625 -6.579 -66.931 1.00 78.06 455 GLY A N 1
ATOM 3217 C CA . GLY A 1 455 ? 8.876 -6.211 -66.253 1.00 78.06 455 GLY A CA 1
ATOM 3218 C C . GLY A 1 455 ? 8.752 -5.088 -65.215 1.00 78.06 455 GLY A C 1
ATOM 3219 O O . GLY A 1 455 ? 9.729 -4.823 -64.517 1.00 78.06 455 GLY A O 1
ATOM 3220 N N . THR A 1 456 ? 7.569 -4.488 -65.065 1.00 83.06 456 THR A N 1
ATOM 3221 C CA . THR A 1 456 ? 7.243 -3.532 -63.998 1.00 83.06 456 THR A CA 1
ATOM 3222 C C . THR A 1 456 ? 6.535 -4.253 -62.853 1.00 83.06 456 THR A C 1
ATOM 3224 O O . THR A 1 456 ? 5.732 -5.160 -63.084 1.00 83.06 456 THR A O 1
ATOM 3227 N N . LYS A 1 457 ? 6.859 -3.879 -61.614 1.00 90.00 457 LYS A N 1
ATOM 3228 C CA . LYS A 1 457 ? 6.224 -4.395 -60.396 1.00 90.00 457 LYS A CA 1
ATOM 3229 C C . LYS A 1 457 ? 5.071 -3.475 -60.004 1.00 90.00 457 LYS A C 1
ATOM 3231 O O . LYS A 1 457 ? 5.254 -2.258 -59.995 1.00 90.00 457 LYS A O 1
ATOM 3236 N N . PHE A 1 458 ? 3.932 -4.056 -59.664 1.00 92.94 458 PHE A N 1
ATOM 3237 C CA . PHE A 1 458 ? 2.730 -3.351 -59.237 1.00 92.94 458 PHE A CA 1
ATOM 3238 C C . PHE A 1 458 ? 2.259 -3.912 -57.905 1.00 92.94 458 PHE A C 1
ATOM 3240 O O . PHE A 1 458 ? 2.271 -5.130 -57.731 1.00 92.94 458 PHE A O 1
ATOM 3247 N N . VAL A 1 459 ? 1.859 -3.036 -56.990 1.00 95.44 459 VAL A N 1
ATOM 3248 C CA . VAL A 1 459 ? 1.213 -3.414 -55.733 1.00 95.44 459 VAL A CA 1
ATOM 3249 C C . VAL A 1 459 ? -0.181 -2.821 -55.722 1.00 95.44 459 VAL A C 1
ATOM 3251 O O . VAL A 1 459 ? -0.320 -1.603 -55.669 1.00 95.44 459 VAL A O 1
ATOM 3254 N N . ASP A 1 460 ? -1.193 -3.678 -55.767 1.00 95.19 460 ASP A N 1
ATOM 3255 C CA . ASP A 1 460 ? -2.578 -3.269 -55.561 1.00 95.19 460 ASP A CA 1
ATOM 3256 C C . ASP A 1 460 ? -2.854 -3.240 -54.058 1.00 95.19 460 ASP A C 1
ATOM 3258 O O . ASP A 1 460 ? -2.701 -4.255 -53.379 1.00 95.19 460 ASP A O 1
ATOM 3262 N N . LEU A 1 461 ? -3.235 -2.073 -53.549 1.00 94.81 461 LEU A N 1
ATOM 3263 C CA . LEU A 1 461 ? -3.691 -1.842 -52.185 1.00 94.81 461 LEU A CA 1
ATOM 3264 C C . LEU A 1 461 ? -5.213 -1.739 -52.181 1.00 94.81 461 LEU A C 1
ATOM 3266 O O . LEU A 1 461 ? -5.787 -1.051 -53.026 1.00 94.81 461 LEU A O 1
ATOM 3270 N N . SER A 1 462 ? -5.853 -2.364 -51.199 1.00 92.94 462 SER A N 1
ATOM 3271 C CA . SER A 1 462 ? -7.272 -2.174 -50.898 1.00 92.94 462 SER A CA 1
ATOM 3272 C C . SER A 1 462 ? -7.440 -2.008 -49.398 1.00 92.94 462 SER A C 1
ATOM 3274 O O . SER A 1 462 ? -6.872 -2.792 -48.638 1.00 92.94 462 SER A O 1
ATOM 3276 N N . TRP A 1 463 ? -8.221 -1.017 -48.975 1.00 92.94 463 TRP A N 1
ATOM 3277 C CA . TRP A 1 463 ? -8.462 -0.740 -47.558 1.00 92.94 463 TRP A CA 1
ATOM 3278 C C . TRP A 1 463 ? -9.938 -0.492 -47.255 1.00 92.94 463 TRP A C 1
ATOM 3280 O O . TRP A 1 463 ? -10.729 -0.210 -48.153 1.00 92.94 463 TRP A O 1
ATOM 3290 N N . ASN A 1 464 ? -10.307 -0.609 -45.984 1.00 85.62 464 ASN A N 1
ATOM 3291 C CA . ASN A 1 464 ? -11.631 -0.278 -45.464 1.00 85.62 464 ASN A CA 1
ATOM 3292 C C . ASN A 1 464 ? -11.491 0.299 -44.047 1.00 85.62 464 ASN A C 1
ATOM 3294 O O . ASN A 1 464 ? -10.536 -0.048 -43.361 1.00 85.62 464 ASN A O 1
ATOM 3298 N N . GLY A 1 465 ? -12.423 1.150 -43.615 1.00 80.12 465 GLY A N 1
ATOM 3299 C CA . GLY A 1 465 ? -12.413 1.766 -42.277 1.00 80.12 465 GLY A CA 1
ATOM 3300 C C . GLY A 1 465 ? -11.843 3.188 -42.206 1.00 80.12 465 GLY A C 1
ATOM 3301 O O . GLY A 1 465 ? -11.951 3.827 -41.173 1.00 80.12 465 GLY A O 1
ATOM 3302 N N . ALA A 1 466 ? -11.298 3.740 -43.297 1.00 82.00 466 ALA A N 1
ATOM 3303 C CA . ALA A 1 466 ? -10.871 5.145 -43.324 1.00 82.00 466 ALA A CA 1
ATOM 3304 C C . ALA A 1 466 ? -12.093 6.086 -43.378 1.00 82.00 466 ALA A C 1
ATOM 3306 O O . ALA A 1 466 ? -12.923 5.948 -44.282 1.00 82.00 466 ALA A O 1
ATOM 3307 N N . ALA A 1 467 ? -12.194 7.054 -42.461 1.00 79.50 467 ALA A N 1
ATOM 3308 C CA . ALA A 1 467 ? -13.340 7.960 -42.326 1.00 79.50 467 ALA A CA 1
ATOM 3309 C C . ALA A 1 467 ? -13.173 9.268 -43.124 1.00 79.50 467 ALA A C 1
ATOM 3311 O O . ALA A 1 467 ? -14.148 9.900 -43.543 1.00 79.50 467 ALA A O 1
ATOM 3312 N N . THR A 1 468 ? -11.933 9.678 -43.377 1.00 80.06 468 THR A N 1
ATOM 3313 C CA . THR A 1 468 ? -11.613 10.884 -44.155 1.00 80.06 468 THR A CA 1
ATOM 3314 C C . THR A 1 468 ? -11.858 10.726 -45.661 1.00 80.06 468 THR A C 1
ATOM 3316 O O . THR A 1 468 ? -11.760 9.651 -46.245 1.00 80.06 468 THR A O 1
ATOM 3319 N N . SER A 1 469 ? -12.157 11.841 -46.341 1.00 86.50 469 SER A N 1
ATOM 3320 C CA . SER A 1 469 ? -12.386 11.865 -47.803 1.00 86.50 469 SER A CA 1
ATOM 3321 C C . SER A 1 469 ? -11.121 11.631 -48.646 1.00 86.50 469 SER A C 1
ATOM 3323 O O . SER A 1 469 ? -11.204 11.402 -49.858 1.00 86.50 469 SER A O 1
ATOM 3325 N N . GLN A 1 470 ? -9.946 11.688 -48.017 1.00 87.75 470 GLN A N 1
ATOM 3326 C CA . GLN A 1 470 ? -8.638 11.445 -48.615 1.00 87.75 470 GLN A CA 1
ATOM 3327 C C . GLN A 1 470 ? -7.785 10.621 -47.653 1.00 87.75 470 GLN A C 1
ATOM 3329 O O . GLN A 1 470 ? -7.907 10.782 -46.445 1.00 87.75 470 GLN A O 1
ATOM 3334 N N . VAL A 1 471 ? -6.890 9.802 -48.193 1.00 92.25 471 VAL A N 1
ATOM 3335 C CA . VAL A 1 471 ? -5.927 9.003 -47.431 1.00 92.25 471 VAL A CA 1
ATOM 3336 C C . VAL A 1 471 ? -4.505 9.242 -47.929 1.00 92.25 471 VAL A C 1
ATOM 3338 O O . VAL A 1 471 ? -4.283 9.516 -49.112 1.00 92.25 471 VAL A O 1
ATOM 3341 N N . ASP A 1 472 ? -3.538 9.106 -47.031 1.00 94.12 472 ASP A N 1
ATOM 3342 C CA . ASP A 1 472 ? -2.112 9.145 -47.326 1.00 94.12 472 ASP A CA 1
ATOM 3343 C C . ASP A 1 472 ? -1.573 7.711 -47.455 1.00 94.12 472 ASP A C 1
ATOM 3345 O O . ASP A 1 472 ? -1.708 6.895 -46.546 1.00 94.12 472 ASP A O 1
ATOM 3349 N N . ILE A 1 473 ? -0.942 7.395 -48.588 1.00 93.69 473 ILE A N 1
ATOM 3350 C CA . ILE A 1 473 ? -0.307 6.098 -48.845 1.00 93.69 473 ILE A CA 1
ATOM 3351 C C . ILE A 1 473 ? 1.185 6.215 -48.557 1.00 93.69 473 ILE A C 1
ATOM 3353 O O . ILE A 1 473 ? 1.875 7.041 -49.162 1.00 93.69 473 ILE A O 1
ATOM 3357 N N . TYR A 1 474 ? 1.705 5.346 -47.702 1.00 93.00 474 TYR A N 1
ATOM 3358 C CA . TYR A 1 474 ? 3.119 5.260 -47.362 1.00 93.00 474 TYR A CA 1
ATOM 3359 C C . TYR A 1 474 ? 3.742 3.988 -47.934 1.00 93.00 474 TYR A C 1
ATOM 3361 O O . TYR A 1 474 ? 3.114 2.934 -47.980 1.00 93.00 474 TYR A O 1
ATOM 3369 N N . ARG A 1 475 ? 5.008 4.090 -48.351 1.00 93.62 475 ARG A N 1
ATOM 3370 C CA . ARG A 1 475 ? 5.859 2.966 -48.757 1.00 93.62 475 ARG A CA 1
ATOM 3371 C C . ARG A 1 475 ? 7.225 3.109 -48.107 1.00 93.62 475 ARG A C 1
ATOM 3373 O O . ARG A 1 475 ? 7.902 4.120 -48.299 1.00 93.62 475 ARG A O 1
ATOM 3380 N N . ASN A 1 476 ? 7.655 2.081 -47.380 1.00 90.44 476 ASN A N 1
ATOM 3381 C CA . ASN A 1 476 ? 8.906 2.054 -46.619 1.00 90.44 476 ASN A CA 1
ATOM 3382 C C . ASN A 1 476 ? 9.048 3.294 -45.715 1.00 90.44 476 ASN A C 1
ATOM 3384 O O . ASN A 1 476 ? 10.065 3.987 -45.763 1.00 90.44 476 ASN A O 1
ATOM 3388 N N . GLY A 1 477 ? 7.976 3.633 -44.990 1.00 81.81 477 GLY A N 1
ATOM 3389 C CA . GLY A 1 477 ? 7.911 4.788 -44.086 1.00 81.81 477 GLY A CA 1
ATOM 3390 C C . GLY A 1 477 ? 7.861 6.164 -44.764 1.00 81.81 477 GLY A C 1
ATOM 3391 O O . GLY A 1 477 ? 7.764 7.175 -44.079 1.00 81.81 477 GLY A O 1
ATOM 3392 N N . ASN A 1 478 ? 7.904 6.239 -46.098 1.00 88.62 478 ASN A N 1
ATOM 3393 C CA . ASN A 1 478 ? 7.852 7.501 -46.835 1.00 88.62 478 ASN A CA 1
ATOM 3394 C C . ASN A 1 478 ? 6.500 7.662 -47.531 1.00 88.62 478 ASN A C 1
ATOM 3396 O O . ASN A 1 478 ? 6.040 6.734 -48.201 1.00 88.62 478 ASN A O 1
ATOM 3400 N N . LYS A 1 479 ? 5.885 8.847 -47.429 1.00 91.00 479 LYS A N 1
ATOM 3401 C CA . LYS A 1 479 ? 4.630 9.127 -48.135 1.00 91.00 479 LYS A CA 1
ATOM 3402 C C . LYS A 1 479 ? 4.845 9.067 -49.648 1.00 91.00 479 LYS A C 1
ATOM 3404 O O . LYS A 1 479 ? 5.677 9.789 -50.196 1.00 91.00 479 LYS A O 1
ATOM 3409 N N . VAL A 1 480 ? 4.078 8.210 -50.312 1.00 91.19 480 VAL A N 1
ATOM 3410 C CA . VAL A 1 480 ? 4.040 8.054 -51.770 1.00 91.19 480 VAL A CA 1
ATOM 3411 C C . VAL A 1 480 ? 3.085 9.069 -52.377 1.00 91.19 480 VAL A C 1
ATOM 3413 O O . VAL A 1 480 ? 3.455 9.762 -53.323 1.00 91.19 480 VAL A O 1
ATOM 3416 N N . ILE A 1 481 ? 1.861 9.152 -51.848 1.00 94.12 481 ILE A N 1
ATOM 3417 C CA . ILE A 1 481 ? 0.803 10.009 -52.388 1.00 94.12 481 ILE A CA 1
ATOM 3418 C C . ILE A 1 481 ? -0.292 10.273 -51.345 1.00 94.12 481 ILE A C 1
ATOM 3420 O O . ILE A 1 481 ? -0.483 9.472 -50.437 1.00 94.12 481 ILE A O 1
ATOM 3424 N N . THR A 1 482 ? -1.027 11.372 -51.512 1.00 93.50 482 THR A N 1
ATOM 3425 C CA . THR A 1 482 ? -2.352 11.588 -50.909 1.00 93.50 482 THR A CA 1
ATOM 3426 C C . THR A 1 482 ? -3.400 11.379 -52.003 1.00 93.50 482 THR A C 1
ATOM 3428 O O . THR A 1 482 ? -3.306 12.012 -53.056 1.00 93.50 482 THR A O 1
ATOM 3431 N N . THR A 1 483 ? -4.370 10.491 -51.795 1.00 90.19 483 THR A N 1
ATOM 3432 C CA . THR A 1 483 ? -5.389 10.135 -52.798 1.00 90.19 483 THR A CA 1
ATOM 3433 C C . THR A 1 483 ? -6.797 10.188 -52.213 1.00 90.19 483 THR A C 1
ATOM 3435 O O . THR A 1 483 ? -6.978 10.134 -51.002 1.00 90.19 483 THR A O 1
ATOM 3438 N N . THR A 1 484 ? -7.816 10.292 -53.067 1.00 92.62 484 THR A N 1
ATOM 3439 C CA . THR A 1 484 ? -9.220 10.160 -52.651 1.00 92.62 484 THR A CA 1
ATOM 3440 C C . THR A 1 484 ? -9.449 8.809 -51.979 1.00 92.62 484 THR A C 1
ATOM 3442 O O . THR A 1 484 ? -8.961 7.790 -52.466 1.00 92.62 484 THR A O 1
ATOM 3445 N N . ASN A 1 485 ? -10.222 8.800 -50.893 1.00 89.50 485 ASN A N 1
ATOM 3446 C CA . ASN A 1 485 ? -10.605 7.581 -50.193 1.00 89.50 485 ASN A CA 1
ATOM 3447 C C . ASN A 1 485 ? -11.672 6.804 -50.987 1.00 89.50 485 ASN A C 1
ATOM 3449 O O . ASN A 1 485 ? -12.872 6.927 -50.757 1.00 89.50 485 ASN A O 1
ATOM 3453 N N . ASN A 1 486 ? -11.225 6.054 -51.991 1.00 91.69 486 ASN A N 1
ATOM 3454 C CA . ASN A 1 486 ? -12.040 5.170 -52.825 1.00 91.69 486 ASN A CA 1
ATOM 3455 C C . ASN A 1 486 ? -11.742 3.683 -52.553 1.00 91.69 486 ASN A C 1
ATOM 3457 O O . ASN A 1 486 ? -12.049 2.837 -53.394 1.00 91.69 486 ASN A O 1
ATOM 3461 N N . ASN A 1 487 ? -11.134 3.387 -51.400 1.00 91.81 487 ASN A N 1
ATOM 3462 C CA . ASN A 1 487 ? -10.790 2.052 -50.909 1.00 91.81 487 ASN A CA 1
ATOM 3463 C C . ASN A 1 487 ? -9.762 1.264 -51.741 1.00 91.81 487 ASN A C 1
ATOM 3465 O O . ASN A 1 487 ? -9.557 0.083 -51.454 1.00 91.81 487 ASN A O 1
ATOM 3469 N N . ALA A 1 488 ? -9.105 1.863 -52.747 1.00 93.81 488 ALA A N 1
ATOM 3470 C CA . ALA A 1 488 ? -8.089 1.170 -53.542 1.00 93.81 488 ALA A CA 1
ATOM 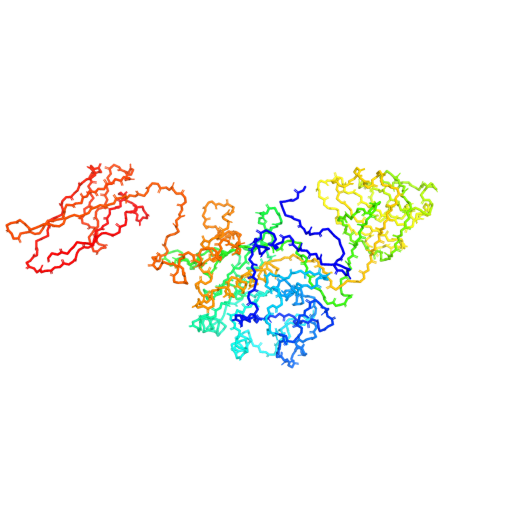3471 C C . ALA A 1 488 ? -7.031 2.090 -54.179 1.00 93.81 488 ALA A C 1
ATOM 3473 O O . ALA A 1 488 ? -7.323 3.189 -54.650 1.00 93.81 488 ALA A O 1
ATOM 3474 N N . TYR A 1 489 ? -5.790 1.605 -54.276 1.00 95.94 489 TYR A N 1
ATOM 3475 C CA . TYR A 1 489 ? -4.686 2.293 -54.953 1.00 95.94 489 TYR A CA 1
ATOM 3476 C C . TYR A 1 489 ? -3.674 1.291 -55.513 1.00 95.94 489 TYR A C 1
ATOM 3478 O O . TYR A 1 489 ? -3.270 0.373 -54.811 1.00 95.94 489 TYR A O 1
ATOM 3486 N N . THR A 1 490 ? -3.205 1.496 -56.744 1.00 95.88 490 THR A N 1
ATOM 3487 C CA . THR A 1 490 ? -2.129 0.681 -57.327 1.00 95.88 490 THR A CA 1
ATOM 3488 C C . THR A 1 490 ? -0.831 1.476 -57.366 1.00 95.88 490 THR A C 1
ATOM 3490 O O . THR A 1 490 ? -0.721 2.463 -58.094 1.00 95.88 490 THR A O 1
ATOM 3493 N N . ASP A 1 491 ? 0.182 1.011 -56.638 1.00 94.12 491 ASP A N 1
ATOM 3494 C CA . ASP A 1 491 ? 1.530 1.564 -56.708 1.00 94.12 491 ASP A CA 1
ATOM 3495 C C . ASP A 1 491 ? 2.355 0.878 -57.805 1.00 94.12 491 ASP A C 1
ATOM 3497 O O . ASP A 1 491 ? 2.360 -0.348 -57.931 1.00 94.12 491 ASP A O 1
ATOM 3501 N N . SER A 1 492 ? 3.099 1.664 -58.585 1.00 92.19 492 SER A N 1
ATOM 3502 C CA . SER A 1 492 ? 3.995 1.155 -59.630 1.00 92.19 492 SER A CA 1
ATOM 3503 C C . SER A 1 492 ? 5.454 1.378 -59.241 1.00 92.19 492 SER A C 1
ATOM 3505 O O . SER A 1 492 ? 5.891 2.499 -58.968 1.00 92.19 492 SER A O 1
ATOM 3507 N N . ILE A 1 493 ? 6.236 0.301 -59.227 1.00 89.69 493 ILE A N 1
ATOM 3508 C CA . ILE A 1 493 ? 7.619 0.317 -58.755 1.00 89.69 493 ILE A CA 1
ATOM 3509 C C . ILE A 1 493 ? 8.567 0.114 -59.937 1.00 89.69 493 ILE A C 1
ATOM 3511 O O . ILE A 1 493 ? 8.791 -1.001 -60.417 1.00 89.69 493 ILE A O 1
ATOM 3515 N N . ASN A 1 494 ? 9.185 1.207 -60.383 1.00 78.75 494 ASN A N 1
ATOM 3516 C CA . ASN A 1 494 ? 10.105 1.220 -61.521 1.00 78.75 494 ASN A CA 1
ATOM 3517 C C . ASN A 1 494 ? 11.543 0.858 -61.114 1.00 78.75 494 ASN A C 1
ATOM 3519 O O . ASN A 1 494 ? 12.475 1.638 -61.306 1.00 78.75 494 ASN A O 1
ATOM 3523 N N . THR A 1 495 ? 11.744 -0.341 -60.554 1.00 76.12 495 THR A N 1
ATOM 3524 C CA . THR A 1 495 ? 13.090 -0.864 -60.254 1.00 76.12 495 THR A CA 1
ATOM 3525 C C . THR A 1 495 ? 13.295 -2.271 -60.823 1.00 76.12 495 THR A C 1
ATOM 3527 O O . THR A 1 495 ? 12.403 -3.115 -60.779 1.00 76.12 495 THR A O 1
ATOM 3530 N N . LYS A 1 496 ? 14.495 -2.535 -61.365 1.00 65.69 496 LYS A N 1
ATOM 3531 C CA . LYS A 1 496 ? 14.861 -3.833 -61.972 1.00 65.69 496 LYS A CA 1
ATOM 3532 C C . LYS A 1 496 ? 15.381 -4.872 -60.966 1.00 65.69 496 LYS A C 1
ATOM 3534 O O . LYS A 1 496 ? 15.645 -6.004 -61.360 1.00 65.69 496 LYS A O 1
ATOM 3539 N N . ARG A 1 497 ? 15.576 -4.505 -59.695 1.00 68.88 497 ARG A N 1
ATOM 3540 C CA . ARG A 1 497 ? 16.104 -5.399 -58.648 1.00 68.88 497 ARG A CA 1
ATOM 3541 C C . ARG A 1 497 ? 14.965 -6.013 -57.837 1.00 68.88 497 ARG A C 1
ATOM 3543 O O . ARG A 1 497 ? 13.912 -5.396 -57.693 1.00 68.88 497 ARG A O 1
ATOM 3550 N N . GLY A 1 498 ? 15.175 -7.228 -57.324 1.00 68.12 498 GLY A N 1
ATOM 3551 C CA . GLY A 1 498 ? 14.332 -7.817 -56.275 1.00 68.12 498 GLY A CA 1
ATOM 3552 C C . GLY A 1 498 ? 14.239 -6.881 -55.068 1.00 68.12 498 GLY A C 1
ATOM 3553 O O . GLY A 1 498 ? 15.147 -6.077 -54.852 1.00 68.12 498 GLY A O 1
ATOM 3554 N N . GLY A 1 499 ? 13.132 -6.925 -54.334 1.00 81.19 499 GLY A N 1
ATOM 3555 C CA . GLY A 1 499 ? 12.941 -6.022 -53.203 1.00 81.19 499 GLY A CA 1
ATOM 3556 C C . GLY A 1 499 ? 11.659 -6.292 -52.436 1.00 81.19 499 GLY A C 1
ATOM 3557 O O . GLY A 1 499 ? 10.694 -6.819 -52.993 1.00 81.19 499 GLY A O 1
ATOM 3558 N N . THR A 1 500 ? 11.693 -5.903 -51.169 1.00 86.75 500 THR A N 1
ATOM 3559 C CA . THR A 1 500 ? 10.580 -5.956 -50.230 1.00 86.75 500 THR A CA 1
ATOM 3560 C C . THR A 1 500 ? 10.090 -4.532 -49.988 1.00 86.75 500 THR A C 1
ATOM 3562 O O . THR A 1 500 ? 10.906 -3.619 -49.840 1.00 86.75 500 THR A O 1
ATOM 3565 N N . TYR A 1 501 ? 8.775 -4.337 -50.006 1.00 89.06 501 TYR A N 1
ATOM 3566 C CA . TYR A 1 501 ? 8.139 -3.032 -49.861 1.00 89.06 501 TYR A CA 1
ATOM 3567 C C . TYR A 1 501 ? 7.042 -3.114 -48.808 1.00 89.06 501 TYR A C 1
ATOM 3569 O O . TYR A 1 501 ? 6.134 -3.931 -48.939 1.00 89.06 501 TYR A O 1
ATOM 3577 N N . THR A 1 502 ? 7.131 -2.269 -47.789 1.00 91.50 502 THR A N 1
ATOM 3578 C CA . THR A 1 502 ? 6.159 -2.190 -46.694 1.00 91.50 502 THR A CA 1
ATOM 3579 C C . THR A 1 502 ? 5.227 -1.010 -46.929 1.00 91.50 502 THR A C 1
ATOM 3581 O O . THR A 1 502 ? 5.708 0.088 -47.204 1.00 91.50 502 THR A O 1
ATOM 3584 N N . TYR A 1 503 ? 3.918 -1.231 -46.841 1.00 93.06 503 TYR A N 1
ATOM 3585 C CA . TYR A 1 503 ? 2.873 -0.245 -47.102 1.00 93.06 503 TYR A CA 1
ATOM 3586 C C . TYR A 1 503 ? 2.010 0.013 -45.876 1.00 93.06 503 TYR A C 1
ATOM 3588 O O . TYR A 1 503 ? 1.736 -0.910 -45.114 1.00 93.06 503 TYR A O 1
ATOM 3596 N N . GLN A 1 504 ? 1.539 1.252 -45.764 1.00 93.69 504 GLN A N 1
ATOM 3597 C CA . GLN A 1 504 ? 0.591 1.717 -44.756 1.00 93.69 504 GLN A CA 1
ATOM 3598 C C . GLN A 1 504 ? -0.344 2.756 -45.383 1.00 93.69 504 GLN A C 1
ATOM 3600 O O . GLN A 1 504 ? 0.079 3.519 -46.258 1.00 93.69 504 GLN A O 1
ATOM 3605 N N . VAL A 1 505 ? -1.603 2.783 -44.950 1.00 92.75 505 VAL A N 1
ATOM 3606 C CA . VAL A 1 505 ? -2.596 3.786 -45.353 1.00 92.75 505 VAL A CA 1
ATOM 3607 C C . VAL A 1 505 ? -3.038 4.557 -44.120 1.00 92.75 505 VAL A C 1
ATOM 3609 O O . VAL A 1 505 ? -3.462 3.945 -43.151 1.00 92.75 505 VAL A O 1
ATOM 3612 N N . CYS A 1 506 ? -2.951 5.880 -44.159 1.00 87.62 506 CYS A N 1
ATOM 3613 C CA . CYS A 1 506 ? -3.354 6.758 -43.063 1.00 87.62 506 CYS A CA 1
ATOM 3614 C C . CYS A 1 506 ? -4.468 7.702 -43.495 1.00 87.62 506 CYS A C 1
ATOM 3616 O O . CYS A 1 506 ? -4.596 8.022 -44.679 1.00 87.62 506 CYS A O 1
ATOM 3618 N N . GLU A 1 507 ? -5.238 8.212 -42.543 1.00 86.06 507 GLU A N 1
ATOM 3619 C CA . GLU A 1 507 ? -6.112 9.351 -42.812 1.00 86.06 507 GLU A CA 1
ATOM 3620 C C . GLU A 1 507 ? -5.296 10.573 -43.250 1.00 86.06 507 GLU A C 1
ATOM 3622 O O . GLU A 1 507 ? -4.228 10.859 -42.701 1.00 86.06 507 GLU A O 1
ATOM 3627 N N . ALA A 1 508 ? -5.771 11.312 -44.258 1.00 78.25 508 ALA A N 1
ATOM 3628 C CA . ALA A 1 508 ? -5.024 12.465 -44.751 1.00 78.25 508 ALA A CA 1
ATOM 3629 C C . ALA A 1 508 ? -4.829 13.515 -43.641 1.00 78.25 508 ALA A C 1
ATOM 3631 O O . ALA A 1 508 ? -5.784 13.907 -42.975 1.00 78.25 508 ALA A O 1
ATOM 3632 N N . LEU A 1 509 ? -3.593 14.017 -43.501 1.00 64.00 509 LEU A N 1
ATOM 3633 C CA . LEU A 1 509 ? -3.164 14.984 -42.471 1.00 64.00 509 LEU A CA 1
ATOM 3634 C C . LEU A 1 509 ? -3.112 14.439 -41.029 1.00 64.00 509 LEU A C 1
ATOM 3636 O O . LEU A 1 509 ? -2.755 15.196 -40.127 1.00 64.00 509 LEU A O 1
ATOM 3640 N N . SER A 1 510 ? -3.391 13.150 -40.821 1.00 58.56 510 SER A N 1
ATOM 3641 C CA . SER A 1 510 ? -3.137 12.438 -39.568 1.00 58.56 510 SER A CA 1
ATOM 3642 C C . SER A 1 510 ? -1.828 11.651 -39.666 1.00 58.56 510 SER A C 1
ATOM 3644 O O . SER A 1 510 ? -1.527 11.059 -40.700 1.00 58.56 510 SER A O 1
ATOM 3646 N N . THR A 1 511 ? -1.031 11.639 -38.595 1.00 57.59 511 THR A N 1
ATOM 3647 C CA . THR A 1 511 ? 0.127 10.730 -38.456 1.00 57.59 511 THR A CA 1
ATOM 3648 C C . THR A 1 511 ? -0.121 9.627 -37.432 1.00 57.59 511 THR A C 1
ATOM 3650 O O . THR A 1 511 ? 0.808 8.901 -37.097 1.00 57.59 511 THR A O 1
ATOM 3653 N N . THR A 1 512 ? -1.339 9.544 -36.895 1.00 58.78 512 THR A N 1
ATOM 3654 C CA . THR A 1 512 ? -1.683 8.672 -35.765 1.00 58.78 512 THR A CA 1
ATOM 3655 C C . THR A 1 512 ? -2.856 7.738 -36.058 1.00 58.78 512 THR A C 1
ATOM 3657 O O . THR A 1 512 ? -3.009 6.761 -35.344 1.00 58.78 512 THR A O 1
ATOM 3660 N N . VAL A 1 513 ? -3.649 7.984 -37.113 1.00 77.12 513 VAL A N 1
ATOM 3661 C CA . VAL A 1 513 ? -4.740 7.089 -37.552 1.00 77.12 513 VAL A CA 1
ATOM 3662 C C . VAL A 1 513 ? -4.333 6.419 -38.861 1.00 77.12 513 VAL A C 1
ATOM 3664 O O . VAL A 1 513 ? -4.454 7.006 -39.943 1.00 77.12 513 VAL A O 1
ATOM 3667 N N . CYS A 1 514 ? -3.786 5.211 -38.752 1.00 82.38 514 CYS A N 1
ATOM 3668 C CA . CYS A 1 514 ? -3.190 4.474 -39.858 1.00 82.38 514 CYS A CA 1
ATOM 3669 C C . CYS A 1 514 ? -3.491 2.981 -39.771 1.00 82.38 514 CYS A C 1
ATOM 3671 O O . CYS A 1 514 ? -3.620 2.430 -38.689 1.00 82.38 514 CYS A O 1
ATOM 3673 N N . SER A 1 515 ? -3.504 2.308 -40.918 1.00 88.94 515 SER A N 1
ATOM 3674 C CA . SER A 1 515 ? -3.557 0.855 -40.986 1.00 88.94 515 SER A CA 1
ATOM 3675 C C . SER A 1 515 ? -2.292 0.204 -40.426 1.00 88.94 515 SER A C 1
ATOM 3677 O O . SER A 1 515 ? -1.211 0.804 -40.384 1.00 88.94 515 SER A O 1
ATOM 3679 N N . ASN A 1 516 ? -2.386 -1.099 -40.182 1.00 79.69 516 ASN A N 1
ATOM 3680 C CA . ASN A 1 516 ? -1.225 -1.970 -40.016 1.00 79.69 516 ASN A CA 1
ATOM 3681 C C . ASN A 1 516 ? -0.289 -1.906 -41.238 1.00 79.69 516 ASN A C 1
ATOM 3683 O O . ASN A 1 516 ? -0.719 -1.643 -42.370 1.00 79.69 516 ASN A O 1
ATOM 3687 N N . ASN A 1 517 ? 0.994 -2.202 -41.017 1.00 87.56 517 ASN A N 1
ATOM 3688 C CA . ASN A 1 517 ? 1.992 -2.323 -42.078 1.00 87.56 517 ASN A CA 1
ATOM 3689 C C . ASN A 1 517 ? 1.841 -3.653 -42.835 1.00 87.56 517 ASN A C 1
ATOM 3691 O O . ASN A 1 517 ? 1.874 -4.721 -42.226 1.00 87.56 517 ASN A O 1
ATOM 3695 N N . ILE A 1 518 ? 1.779 -3.617 -44.170 1.00 86.50 518 ILE A N 1
ATOM 3696 C CA . ILE A 1 518 ? 1.774 -4.826 -45.013 1.00 86.50 518 ILE A CA 1
ATOM 3697 C C . ILE A 1 518 ? 2.985 -4.860 -45.920 1.00 86.50 518 ILE A C 1
ATOM 3699 O O . ILE A 1 518 ? 3.272 -3.917 -46.652 1.00 86.50 518 ILE A O 1
ATOM 3703 N N . THR A 1 519 ? 3.676 -5.993 -45.907 1.00 90.12 519 THR A N 1
ATOM 3704 C CA . THR A 1 519 ? 4.915 -6.177 -46.649 1.00 90.12 519 THR A CA 1
ATOM 3705 C C . THR A 1 519 ? 4.710 -7.066 -47.873 1.00 90.12 519 THR A C 1
ATOM 3707 O O . THR A 1 519 ? 4.217 -8.185 -47.770 1.00 90.12 519 THR A O 1
ATOM 3710 N N . VAL A 1 520 ? 5.129 -6.574 -49.042 1.00 87.56 520 VAL A N 1
ATOM 3711 C CA . VAL A 1 520 ? 5.056 -7.272 -50.331 1.00 87.56 520 VAL A CA 1
ATOM 3712 C C . VAL A 1 520 ? 6.463 -7.474 -50.896 1.00 87.56 520 VAL A C 1
ATOM 3714 O O . VAL A 1 520 ? 7.223 -6.516 -51.065 1.00 87.56 520 VAL A O 1
ATOM 3717 N N . SER A 1 521 ? 6.805 -8.718 -51.237 1.00 88.19 521 SER A N 1
ATOM 3718 C CA . SER A 1 521 ? 8.109 -9.099 -51.800 1.00 88.19 521 SER A CA 1
ATOM 3719 C C . SER A 1 521 ? 7.994 -9.540 -53.263 1.00 88.19 521 SER A C 1
ATOM 3721 O O . SER A 1 521 ? 7.047 -10.229 -53.637 1.00 88.19 521 SER A O 1
ATOM 3723 N N . PHE A 1 522 ? 8.972 -9.151 -54.094 1.00 82.12 522 PHE A N 1
ATOM 3724 C CA . PHE A 1 522 ? 8.981 -9.375 -55.552 1.00 82.12 522 PHE A CA 1
ATOM 3725 C C . PHE A 1 522 ? 10.265 -9.959 -56.124 1.00 82.12 522 PHE A C 1
ATOM 3727 O O . PHE A 1 522 ? 11.336 -9.351 -55.872 1.00 82.12 522 PHE A O 1
#

pLDDT: mean 90.73, std 11.87, range [30.25, 98.94]

Nearest PDB structures (foldseek):
  5aqe-assembly1_A  TM=9.128E-01  e=1.500E-23  Lederbergia lenta
  1ndu-assembly1_A  TM=9.085E-01  e=1.589E-23  Lederbergia lenta
  1st3-assembly1_A  TM=9.162E-01  e=3.776E-23  Lederbergia lenta
  1wsd-assembly1_A  TM=9.039E-01  e=2.830E-23  Shouchella clausii KSM-K16
  1c9n-assembly1_A  TM=8.983E-01  e=4.757E-23  Lederbergia lenta

Radius of gyration: 28.91 Å; Cα contacts (8 Å, |Δi|>4): 1442; chains: 1; bounding box: 57×46×103 Å

Sequence (522 aa):
MSLFNDDVGDAMQQQITPYAVYQSQVDQVTFDANAGMKVCVIDSGLDSSNPDFIWGNITGDNDSGTGNWFDNGGPHGTHVAGTIGAADNNLGVVGMAPGVAMHIIKVFNEAGWGYSSDLAQAADLCSQAGANIISMSLRGGGSNSTESNAFANFTNAGGLVVAAAGNDGNNVRSYPAGYPSVMMVGANDANNQIADFSQFPSCSSGRGKRATNDETICVEVTAGGVDTLSTYPAGMATAASMSADGTAYNSSAMENAGQITASTYFMGTGETVDPAAAGKVCMIDRGVISFYDKVANCENSGGVGAVIINNEAGMLYATLGDTNDTTIPAVGAAFEDRSALVASTNVTINIGATDYGFMSGTSMATPAVSGIAALVWSNHSDCTGTEIRDALKATAQDQGAAGRDDYFGYGIVKAADADAYLTANGCAGGDTGGVDPEPGVDDISLSASGYKSKGTKFVDLSWNGAATSQVDIYRNGNKVITTTNNNAYTDSINTKRGGTYTYQVCEALSTTVCSNNITVSF

Secondary structure (DSSP, 8-state):
--SS-PPSS-TTTS-B--HHHHHTTGGGS---TTS--EEEEEES---TT-TTS-GGGEEEE-BTTTB-TTS-SSSHHHHHHHHHH---SSSSB--SSTT-EEEEEE-EETTEE--SS-HHHHHHHHHHTT-SEEEE---BS---HHHHHHHHHHHHTT-EEEEE--SSSSSPPPBTTTSTTEEEEEEE-TTSPBPTT-----SEESSGGG-EE-GGGS--EEEE-SSEEEE--TTSEEEEEEEETTEEE--EE-S--EEEEEEEEE-TT--S--GGGTTSEEEEE--SS-HHHHHHHHHHTT-SEEEEE-SSSSPPP----TT----S-EEEE-GGGHHHHHH-SEEEEEEEEESEEEE-SHHHHHHHHHHHHHHHHHH-TTS-HHHHHHHHHHT-B--SSSSSBTTTBT-B--HHHHHHHHHHHTTTT-S--S----S-----EEEEEEEEETTEEEEEEEEE---SSEEEEEETTEEEEEEE-SSEEEEEE--SS--EEEEEEEETT-SSSBPPPEEEE-

Organism: Pseudoalteromonas haloplanktis (NCBI:txid228)

InterPro domains:
  IPR000209 Peptidase S8/S53 domain [PF00082] (35-233)
  IPR000209 Peptidase S8/S53 domain [PF00082] (327-411)
  IPR015500 Peptidase S8, subtilisin-related [PR00723] (34-53)
  IPR015500 Peptidase S8, subtilisin-related [PR00723] (72-85)
  IPR015500 Peptidase S8, subtilisin-related [PR00723] (360-376)
  IPR022398 Peptidase S8, subtilisin, His-active site [PS00137] (76-86)
  IPR023827 Peptidase S8, subtilisin, Asp-active site [PS00136] (39-50)
  IPR023828 Peptidase S8, subtilisin, Ser-active site [PS00138] (361-371)
  IPR034202 Subtilisin Carlsberg-like catalytic domain [cd07477] (36-395)
  IPR036852 Peptidase S8/S53 domain superfamily [G3DSA:3.40.50.200] (10-421)
  IPR036852 Peptidase S8/S53 domain superfamily [SSF52743] (21-421)
  IPR050131 Subtilisin-like serine protease [PTHR43806] (30-478)

Solvent-accessible surface area (backbone atoms only — not comparable to full-atom values): 25882 Å² total; per-residue (Å²): 128,66,81,37,61,51,53,77,63,44,42,93,78,28,54,27,51,35,26,48,38,64,70,20,32,33,85,73,50,79,63,42,84,83,54,68,51,22,41,17,41,51,34,17,11,31,34,72,79,43,81,49,52,55,62,93,43,52,49,62,51,68,39,95,48,37,42,50,17,53,44,51,19,48,49,64,21,20,27,32,49,18,30,19,20,13,19,83,72,68,38,28,39,51,16,42,16,53,44,50,27,34,34,29,38,27,38,24,29,77,94,38,88,27,42,82,67,58,75,30,59,54,48,52,49,32,53,74,72,59,36,45,31,42,35,30,56,49,72,41,85,66,87,54,70,64,46,49,49,37,45,35,50,44,30,74,73,41,20,30,36,35,12,9,28,33,66,77,46,37,53,64,63,24,22,63,9,42,33,68,51,20,45,13,18,9,17,17,31,54,68,74,41,74,37,77,38,31,18,32,14,56,35,63,43,77,62,79,98,58,50,43,79,40,66,39,35,15,26,37,29,20,28,46,7,46,72,37,62,22,34,24,31,70,61,75,30,69,39,30,32,31,30,44,73,86,42,66,44,72,41,31,46,34,84,33,56,38,76,45,74,32,40,51,29,74,51,52,58,23,89,61,67,46,70,88,25,48,69,13,28,27,35,25,42,55,61,93,67,56,61,37,54,29,49,43,22,34,46,75,13,44,20,55,26,36,40,38,22,29,82,50,90,41,72,27,83,60,64,45,59,98,83,59,80,69,72,50,27,37,32,19,21,26,30,83,49,41,71,59,62,62,68,34,62,34,37,37,43,39,26,41,70,22,48,38,42,71,45,69,30,8,39,45,5,20,22,37,52,47,9,34,50,45,22,38,38,23,77,39,67,89,43,38,27,61,38,51,55,50,36,39,39,77,36,19,48,69,47,88,56,92,60,73,36,46,62,27,8,32,5,38,41,26,33,39,52,22,40,52,48,38,73,75,53,38,52,70,58,64,89,61,83,89,70,80,89,68,90,78,76,75,68,30,47,67,48,78,50,69,48,75,57,99,80,38,37,35,36,43,35,39,46,48,57,71,86,50,76,32,28,29,36,27,47,72,91,37,80,75,48,77,43,70,60,72,46,59,50,74,48,77,47,96,56,93,66,74,51,75,47,38,33,34,48,22,36,56,97,46,94,82,51,55,24,66,80,47,77,44,73,91